Protein AF-0000000077135170 (afdb_homodimer)

Sequence (700 aa):
MDASVTSERFGGGVGGRGGGIEDWELLTTDVTVNELIGEGAFGEIRSGHWRGCPVAIKTLKTAVVTDQIAIKEFNREMAIWSKLVHPFIVQFLGVGYKAGQPPIMCCELMSGGSLQRRLHDLKLEGKNMNFDEGFRIAQNIASALTYMHSRRPFAVLHRDLKPANVLLTAEGVAKLADFGLSKMLSLYDHQFLMTGETGAYKYMAPEVFRHDFYGLKCDLYSFAIVAFELFEGLLTLRDPVSWAHRATGEEALRPGWAFMAAYGTRRCQMMTQLVEQCWHPDPNERPTCAVVSKIMRNIGRLSKYDKAEKSPGKAGGKRAGGPKGAKESGGAAPSKAEEEPAPSCGCVVMMDASVTSERFGGGVGGRGGGIEDWELLTTDVTVNELIGEGAFGEIRSGHWRGCPVAIKTLKTAVVTDQIAIKEFNREMAIWSKLVHPFIVQFLGVGYKAGQPPIMCCELMSGGSLQRRLHDLKLEGKNMNFDEGFRIAQNIASALTYMHSRRPFAVLHRDLKPANVLLTAEGVAKLADFGLSKMLSLYDHQFLMTGETGAYKYMAPEVFRHDFYGLKCDLYSFAIVAFELFEGLLTLRDPVSWAHRATGEEALRPGWAFMAAYGTRRCQMMTQLVEQCWHPDPNERPTCAVVSKIMRNIGRLSKYDKAEKSPGKAGGKRAGGPKGAKESGGAAPSKAEEEPAPSCGCVVM

Nearest PDB structures (foldseek):
  5lpy-assembly1_A  TM=8.213E-01  e=5.268E-19  Arabidopsis thaliana
  5lpz-assembly1_A  TM=8.251E-01  e=1.318E-18  Arabidopsis thaliana
  6v6q-assembly1_B  TM=8.277E-01  e=7.356E-18  Homo sapiens
  4j97-assembly6_D-3  TM=8.061E-01  e=1.038E-17  Homo sapiens
  2pvy-assembly1_D  TM=8.272E-01  e=1.368E-16  Homo sapiens

InterPro domains:
  IPR000719 Protein kinase domain [PS50011] (31-299)
  IPR000719 Protein kinase domain [SM00220] (31-295)
  IPR001245 Serine-threonine/tyrosine-protein kinase, catalytic domain [PF07714] (32-292)
  IPR008271 Serine/threonine-protein kinase, active site [PS00108] (156-168)
  IPR011009 Protein kinase-like domain superfamily [SSF56112] (22-296)
  IPR017441 Protein kinase, ATP binding site [PS00107] (37-58)
  IPR051681 Serine/Threonine Kinases and Pseudokinases [PTHR44329] (24-303)

Structure (mmCIF, N/CA/C/O backbone):
data_AF-0000000077135170-model_v1
#
loop_
_entity.id
_entity.type
_entity.pdbx_description
1 polymer 'Predicted protein'
#
loop_
_atom_site.group_PDB
_atom_site.id
_atom_site.type_symbol
_atom_site.label_atom_id
_atom_site.label_alt_id
_atom_site.label_comp_id
_atom_site.label_asym_id
_atom_site.label_entity_id
_atom_site.label_seq_id
_atom_site.pdbx_PDB_ins_code
_atom_site.Cartn_x
_atom_site.Cartn_y
_atom_site.Cartn_z
_atom_site.occupancy
_atom_site.B_iso_or_equiv
_atom_site.auth_seq_id
_atom_site.auth_comp_id
_atom_site.auth_asym_id
_atom_site.auth_atom_id
_atom_site.pdbx_PDB_model_num
ATOM 1 N N . MET A 1 1 ? -29.172 -24.844 28.672 1 21.81 1 MET A N 1
ATOM 2 C CA . MET A 1 1 ? -29.609 -23.516 28.281 1 21.81 1 MET A CA 1
ATOM 3 C C . MET A 1 1 ? -28.578 -22.844 27.375 1 21.81 1 MET A C 1
ATOM 5 O O . MET A 1 1 ? -27.438 -22.625 27.781 1 21.81 1 MET A O 1
ATOM 9 N N . ASP A 1 2 ? -28.578 -23.109 26.016 1 21.95 2 ASP A N 1
ATOM 10 C CA . ASP A 1 2 ? -27.688 -23.062 24.859 1 21.95 2 ASP A CA 1
ATOM 11 C C . ASP A 1 2 ? -27.375 -21.625 24.469 1 21.95 2 ASP A C 1
ATOM 13 O O . ASP A 1 2 ? -28.281 -20.797 24.312 1 21.95 2 ASP A O 1
ATOM 17 N N . ALA A 1 3 ? -26.297 -21.016 25.031 1 23.42 3 ALA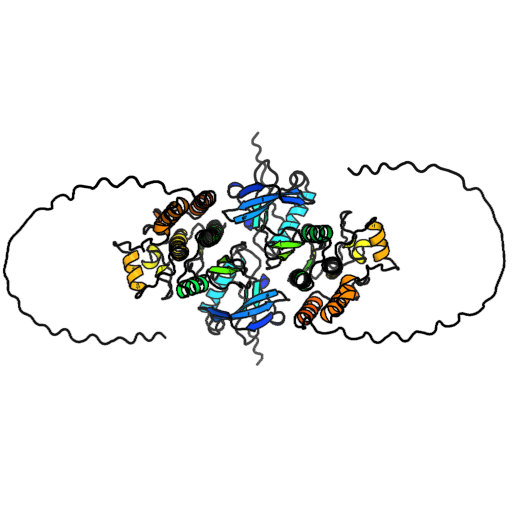 A N 1
ATOM 18 C CA . ALA A 1 3 ? -25.797 -19.641 24.891 1 23.42 3 ALA A CA 1
ATOM 19 C C . ALA A 1 3 ? -25.766 -19.219 23.438 1 23.42 3 ALA A C 1
ATOM 21 O O . ALA A 1 3 ? -24.812 -19.516 22.703 1 23.42 3 ALA A O 1
ATOM 22 N N . SER A 1 4 ? -26.906 -19.203 22.688 1 23.39 4 SER A N 1
ATOM 23 C CA . SER A 1 4 ? -27.172 -18.719 21.344 1 23.39 4 SER A CA 1
ATOM 24 C C . SER A 1 4 ? -26.797 -17.25 21.188 1 23.39 4 SER A C 1
ATOM 26 O O . SER A 1 4 ? -27.609 -16.375 21.484 1 23.39 4 SER A O 1
ATOM 28 N N . VAL A 1 5 ? -25.75 -16.797 21.781 1 26.77 5 VAL A N 1
ATOM 29 C CA . VAL A 1 5 ? -25.453 -15.406 21.453 1 26.77 5 VAL A CA 1
ATOM 30 C C . VAL A 1 5 ? -25.625 -15.172 19.969 1 26.77 5 VAL A C 1
ATOM 32 O O . VAL A 1 5 ? -24.922 -15.781 19.156 1 26.77 5 VAL A O 1
ATOM 35 N N . THR A 1 6 ? -26.844 -15.008 19.5 1 25.44 6 THR A N 1
ATOM 36 C CA . THR A 1 6 ? -27.297 -14.516 18.203 1 25.44 6 THR A CA 1
ATOM 37 C C . THR A 1 6 ? -26.375 -13.398 17.703 1 25.44 6 THR A C 1
ATOM 39 O O . THR A 1 6 ? -26.141 -12.414 18.406 1 25.44 6 THR A O 1
ATOM 42 N N . SER A 1 7 ? -25.328 -13.727 17.031 1 27.69 7 SER A N 1
ATOM 43 C CA . SER A 1 7 ? -24.438 -12.844 16.281 1 27.69 7 SER A CA 1
ATOM 44 C C . SER A 1 7 ? -25.219 -11.742 15.578 1 27.69 7 SER A C 1
ATOM 46 O O . SER A 1 7 ? -25.953 -12 14.633 1 27.69 7 SER A O 1
ATOM 48 N N . GLU A 1 8 ? -26.047 -10.992 16.297 1 28.75 8 GLU A N 1
ATOM 49 C CA . GLU A 1 8 ? -26.562 -9.758 15.727 1 28.75 8 GLU A CA 1
ATOM 50 C C . GLU A 1 8 ? -25.531 -9.07 14.852 1 28.75 8 GLU A C 1
ATOM 52 O O . GLU A 1 8 ? -24.516 -8.578 15.344 1 28.75 8 GLU A O 1
ATOM 57 N N . ARG A 1 9 ? -25.328 -9.617 13.664 1 30.53 9 ARG A N 1
ATOM 58 C CA . ARG A 1 9 ? -24.547 -9.109 12.531 1 30.53 9 ARG A CA 1
ATOM 59 C C . ARG A 1 9 ? -24.734 -7.602 12.383 1 30.53 9 ARG A C 1
ATOM 61 O O . ARG A 1 9 ? -25.859 -7.094 12.484 1 30.53 9 ARG A O 1
ATOM 68 N N . PHE A 1 10 ? -23.828 -6.844 12.867 1 30.17 10 PHE A N 1
ATOM 69 C CA . PHE A 1 10 ? -23.656 -5.398 12.852 1 30.17 10 PHE A CA 1
ATOM 70 C C . PHE A 1 10 ? -24.078 -4.812 11.516 1 30.17 10 PHE A C 1
ATOM 72 O O . PHE A 1 10 ? -23.312 -4.816 10.555 1 30.17 10 PHE A O 1
ATOM 79 N N . GLY A 1 11 ? -25.359 -4.996 11.023 1 29.2 11 GLY A N 1
ATOM 80 C CA . GLY A 1 11 ? -25.969 -4.457 9.812 1 29.2 11 GLY A CA 1
ATOM 81 C C . GLY A 1 11 ? -25.984 -2.941 9.781 1 29.2 11 GLY A C 1
ATOM 82 O O . GLY A 1 11 ? -26.984 -2.334 9.375 1 29.2 11 GLY A O 1
ATOM 83 N N . GLY A 1 12 ? -25.344 -2.09 10.508 1 29.33 12 GLY A N 1
ATOM 84 C CA . GLY A 1 12 ? -25.594 -0.674 10.297 1 29.33 12 GLY A CA 1
ATOM 85 C C . GLY A 1 12 ? -25.312 -0.22 8.883 1 29.33 12 GLY A C 1
ATOM 86 O O . GLY A 1 12 ? -24.328 -0.659 8.273 1 29.33 12 GLY A O 1
ATOM 87 N N . GLY A 1 13 ? -26.422 0.23 8.062 1 29.02 13 GLY A N 1
ATOM 88 C CA . GLY A 1 13 ? -26.656 0.652 6.691 1 29.02 13 GLY A CA 1
ATOM 89 C C . GLY A 1 13 ? -25.766 1.795 6.254 1 29.02 13 GLY A C 1
ATOM 90 O O . GLY A 1 13 ? -26.219 2.928 6.098 1 29.02 13 GLY A O 1
ATOM 91 N N . VAL A 1 14 ? -24.703 2.197 6.82 1 30.89 14 VAL A N 1
ATOM 92 C CA . VAL A 1 14 ? -24.172 3.332 6.066 1 30.89 14 VAL A CA 1
ATOM 93 C C . VAL A 1 14 ? -24.047 2.957 4.59 1 30.89 14 VAL A C 1
ATOM 95 O O . VAL A 1 14 ? -23.656 1.836 4.258 1 30.89 14 VAL A O 1
ATOM 98 N N . GLY A 1 15 ? -24.953 3.451 3.666 1 31.19 15 GLY A N 1
ATOM 99 C CA . GLY A 1 15 ? -25.25 3.236 2.258 1 31.19 15 GLY A CA 1
ATOM 100 C C . GLY A 1 15 ? -24 2.967 1.427 1 31.19 15 GLY A C 1
ATOM 101 O O . GLY A 1 15 ? -24.109 2.598 0.255 1 31.19 15 GLY A O 1
ATOM 102 N N . GLY A 1 16 ? -22.969 3.705 1.489 1 30.59 16 GLY A N 1
ATOM 103 C CA . GLY A 1 16 ? -22.141 3.801 0.291 1 30.59 16 GLY A CA 1
ATOM 104 C C . GLY A 1 16 ? -21.453 2.502 -0.062 1 30.59 16 GLY A C 1
ATOM 105 O O . GLY A 1 16 ? -21.641 1.961 -1.151 1 30.59 16 GLY A O 1
ATOM 106 N N . ARG A 1 17 ? -20.188 2.309 0.275 1 40.06 17 ARG A N 1
ATOM 107 C CA . ARG A 1 17 ? -19.406 1.237 -0.325 1 40.06 17 ARG A CA 1
ATOM 108 C C . ARG A 1 17 ? -19.938 -0.131 0.081 1 40.06 17 ARG A C 1
ATOM 110 O O . ARG A 1 17 ? -20.094 -0.416 1.271 1 40.06 17 ARG A O 1
ATOM 117 N N . GLY A 1 18 ? -20.797 -0.803 -0.592 1 40.16 18 GLY A N 1
ATOM 118 C CA . GLY A 1 18 ? -21.547 -2.02 -0.312 1 40.16 18 GLY A CA 1
ATOM 119 C C . GLY A 1 18 ? -20.75 -3.041 0.473 1 40.16 18 GLY A C 1
ATOM 120 O O . GLY A 1 18 ? -21.266 -4.102 0.832 1 40.16 18 GLY A O 1
ATOM 121 N N . GLY A 1 19 ? -19.484 -3.445 0.061 1 47.5 19 GLY A N 1
ATOM 122 C CA . GLY A 1 19 ? -19.203 -4.672 0.793 1 47.5 19 GLY A CA 1
ATOM 123 C C . GLY A 1 19 ? -19.234 -4.488 2.299 1 47.5 19 GLY A C 1
ATOM 124 O O . GLY A 1 19 ? -18.844 -3.441 2.814 1 47.5 19 GLY A O 1
ATOM 125 N N . GLY A 1 20 ? -20.25 -4.949 2.904 1 57.72 20 GLY A N 1
ATOM 126 C CA . GLY A 1 20 ? -20.422 -4.93 4.348 1 57.72 20 GLY A CA 1
ATOM 127 C C . GLY A 1 20 ? -19.172 -5.359 5.102 1 57.72 20 GLY A C 1
ATOM 128 O O . GLY A 1 20 ? -18.156 -5.695 4.488 1 57.72 20 GLY A O 1
ATOM 129 N N . ILE A 1 21 ? -19 -4.973 6.281 1 64.19 21 ILE A N 1
ATOM 130 C CA . ILE A 1 21 ? -17.953 -5.344 7.227 1 64.19 21 ILE A CA 1
ATOM 131 C C . ILE A 1 21 ? -17.547 -6.797 7 1 64.19 21 ILE A C 1
ATOM 133 O O . ILE A 1 21 ? -16.406 -7.18 7.281 1 64.19 21 ILE A O 1
ATOM 137 N N . GLU A 1 22 ? -18.344 -7.492 6.254 1 71.62 22 GLU A N 1
ATOM 138 C CA . GLU A 1 22 ? -18.094 -8.914 6.039 1 71.62 22 GLU A CA 1
ATOM 139 C C . GLU A 1 22 ? -16.969 -9.133 5.047 1 71.62 22 GLU A C 1
ATOM 141 O O . GLU A 1 22 ? -16.25 -10.133 5.125 1 71.62 22 GLU A O 1
ATOM 146 N N . ASP A 1 23 ? -16.734 -8.125 4.199 1 76.69 23 ASP A N 1
ATOM 147 C CA . ASP A 1 23 ? -15.68 -8.242 3.189 1 76.69 23 ASP A CA 1
ATOM 148 C C . ASP A 1 23 ? -14.297 -8.109 3.818 1 76.69 23 ASP A C 1
ATOM 150 O O . ASP A 1 23 ? -13.297 -8.477 3.201 1 76.69 23 ASP A O 1
ATOM 154 N N . TRP A 1 24 ? -14.32 -7.684 5.047 1 85.62 24 TRP A N 1
ATOM 155 C CA . TRP A 1 24 ? -13.039 -7.395 5.684 1 85.62 24 TRP A CA 1
ATOM 156 C C . TRP A 1 24 ? -12.797 -8.32 6.875 1 85.62 24 TRP A C 1
ATOM 158 O O . TRP A 1 24 ? -11.883 -8.094 7.672 1 85.62 24 TRP A O 1
ATOM 168 N N . GLU A 1 25 ? -13.625 -9.328 6.941 1 86.81 25 GLU A N 1
ATOM 169 C CA . GLU A 1 25 ? -13.43 -10.297 8.023 1 86.81 25 GLU A CA 1
ATOM 170 C C . GLU A 1 25 ? -12.305 -11.273 7.691 1 86.81 25 GLU A C 1
ATOM 172 O O . GLU A 1 25 ? -12.258 -11.812 6.586 1 86.81 25 GLU A O 1
ATOM 177 N N . LEU A 1 26 ? -11.445 -11.422 8.625 1 88.94 26 LEU A N 1
ATOM 178 C CA . LEU A 1 26 ? -10.367 -12.391 8.469 1 88.94 26 LEU A CA 1
ATOM 179 C C . LEU A 1 26 ? -10.523 -13.539 9.453 1 88.94 26 LEU A C 1
ATOM 181 O O . LEU A 1 26 ? -11.094 -13.367 10.531 1 88.94 26 LEU A O 1
ATOM 185 N N . LEU A 1 27 ? -10.094 -14.719 9.062 1 88.31 27 LEU A N 1
ATOM 186 C CA . LEU A 1 27 ? -10.047 -15.844 9.984 1 88.31 27 LEU A CA 1
ATOM 187 C C . LEU A 1 27 ? -8.844 -15.734 10.922 1 88.31 27 LEU A C 1
ATOM 189 O O . LEU A 1 27 ? -7.703 -15.648 10.469 1 88.31 27 LEU A O 1
ATOM 193 N N . THR A 1 28 ? -9.156 -15.727 12.148 1 90.31 28 THR A N 1
ATOM 194 C CA . THR A 1 28 ? -8.086 -15.57 13.125 1 90.31 28 THR A CA 1
ATOM 195 C C . THR A 1 28 ? -7.086 -16.719 13.023 1 90.31 28 THR A C 1
ATOM 197 O O . THR A 1 28 ? -5.914 -16.547 13.367 1 90.31 28 THR A O 1
ATOM 200 N N . THR A 1 29 ? -7.473 -17.797 12.5 1 88.31 29 THR A N 1
ATOM 201 C CA . THR A 1 29 ? -6.602 -18.953 12.344 1 88.31 29 THR A CA 1
ATOM 202 C C . THR A 1 29 ? -5.535 -18.688 11.281 1 88.31 29 THR A C 1
ATOM 204 O O . THR A 1 29 ? -4.516 -19.391 11.234 1 88.31 29 THR A O 1
ATOM 207 N N . ASP A 1 30 ? -5.797 -17.75 10.469 1 90.44 30 ASP A N 1
ATOM 208 C CA . ASP A 1 30 ? -4.848 -17.422 9.406 1 90.44 30 ASP A CA 1
ATOM 209 C C . ASP A 1 30 ? -3.83 -16.391 9.883 1 90.44 30 ASP A C 1
ATOM 211 O O . ASP A 1 30 ? -2.971 -15.961 9.109 1 90.44 30 ASP A O 1
ATOM 215 N N . VAL A 1 31 ? -3.969 -16.016 11.148 1 91.81 31 VAL A N 1
ATOM 216 C CA . VAL A 1 31 ? -3.123 -14.945 11.688 1 91.81 31 VAL A CA 1
ATOM 217 C C . VAL A 1 31 ? -2.215 -15.516 12.773 1 91.81 31 VAL A C 1
ATOM 219 O O . VAL A 1 31 ? -2.684 -16.203 13.688 1 91.81 31 VAL A O 1
ATOM 222 N N . THR A 1 32 ? -0.997 -15.32 12.594 1 91.25 32 THR A N 1
ATOM 223 C CA . THR A 1 32 ? -0.038 -15.609 13.656 1 91.25 32 THR A CA 1
ATOM 224 C C . THR A 1 32 ? 0.406 -14.32 14.352 1 91.25 32 THR A C 1
ATOM 226 O O . THR A 1 32 ? 0.746 -13.344 13.688 1 91.25 32 THR A O 1
ATOM 229 N N . VAL A 1 33 ? 0.373 -14.305 15.664 1 89.88 33 VAL A N 1
ATOM 230 C CA . VAL A 1 33 ? 0.731 -13.125 16.438 1 89.88 33 VAL A CA 1
ATOM 231 C C . VAL A 1 33 ? 2.129 -13.297 17.031 1 89.88 33 VAL A C 1
ATOM 233 O O . VAL A 1 33 ? 2.441 -14.344 17.609 1 89.88 33 VAL A O 1
ATOM 236 N N . ASN A 1 34 ? 2.988 -12.344 16.875 1 90.81 34 ASN A N 1
ATOM 237 C CA . ASN A 1 34 ? 4.371 -12.398 17.344 1 90.81 34 ASN A CA 1
ATOM 238 C C . ASN A 1 34 ? 4.633 -11.375 18.438 1 90.81 34 ASN A C 1
ATOM 240 O O . ASN A 1 34 ? 4.008 -11.422 19.5 1 90.81 34 ASN A O 1
ATOM 244 N N . GLU A 1 35 ? 5.488 -10.445 18.219 1 86.19 35 GLU A N 1
ATOM 245 C CA . GLU A 1 35 ? 6.023 -9.586 19.266 1 86.19 35 GLU A CA 1
ATOM 246 C C . GLU A 1 35 ? 5.215 -8.297 19.391 1 86.19 35 GLU A C 1
ATOM 248 O O . GLU A 1 35 ? 4.562 -7.875 18.422 1 86.19 35 GLU A O 1
ATOM 253 N N . LEU A 1 36 ? 5.285 -7.715 20.641 1 84.56 36 LEU A N 1
ATOM 254 C CA . LEU A 1 36 ? 4.734 -6.387 20.891 1 84.56 36 LEU A CA 1
ATOM 255 C C . LEU A 1 36 ? 5.578 -5.312 20.203 1 84.56 36 LEU A C 1
ATOM 257 O O . LEU A 1 36 ? 6.805 -5.305 20.328 1 84.56 36 LEU A O 1
ATOM 261 N N . ILE A 1 37 ? 4.895 -4.465 19.438 1 83.44 37 ILE A N 1
ATOM 262 C CA . ILE A 1 37 ? 5.672 -3.455 18.734 1 83.44 37 ILE A CA 1
ATOM 263 C C . ILE A 1 37 ? 5.199 -2.061 19.141 1 83.44 37 ILE A C 1
ATOM 265 O O . ILE A 1 37 ? 5.84 -1.06 18.812 1 83.44 37 ILE A O 1
ATOM 269 N N . GLY A 1 38 ? 4.109 -2.002 19.703 1 76.94 38 GLY A N 1
ATOM 270 C CA . GLY A 1 38 ? 3.648 -0.69 20.125 1 76.94 38 GLY A CA 1
ATOM 271 C C . GLY A 1 38 ? 2.383 -0.744 20.969 1 76.94 38 GLY A C 1
ATOM 272 O O . GLY A 1 38 ? 1.827 -1.821 21.188 1 76.94 38 GLY A O 1
ATOM 273 N N . GLU A 1 39 ? 2.09 0.418 21.594 1 69.38 39 GLU A N 1
ATOM 274 C CA . GLU A 1 39 ? 0.843 0.576 22.344 1 69.38 39 GLU A CA 1
ATOM 275 C C . GLU A 1 39 ? 0.124 1.862 21.938 1 69.38 39 GLU A C 1
ATOM 277 O O . GLU A 1 39 ? 0.759 2.902 21.766 1 69.38 39 GLU A O 1
ATOM 282 N N . GLY A 1 40 ? -1.079 1.61 21.375 1 58.53 40 GLY A N 1
ATOM 283 C CA . GLY A 1 40 ? -1.867 2.803 21.109 1 58.53 40 GLY A CA 1
ATOM 284 C C . GLY A 1 40 ? -3.021 2.988 22.078 1 58.53 40 GLY A C 1
ATOM 285 O O . GLY A 1 40 ? -3.148 2.242 23.047 1 58.53 40 GLY A O 1
ATOM 286 N N . ALA A 1 41 ? -3.783 4.121 21.906 1 53.47 41 ALA A N 1
ATOM 287 C CA . ALA A 1 41 ? -4.938 4.477 22.719 1 53.47 41 ALA A CA 1
ATOM 288 C C . ALA A 1 41 ? -5.922 3.311 22.812 1 53.47 41 ALA A C 1
ATOM 290 O O . ALA A 1 41 ? -6.574 3.121 23.844 1 53.47 41 ALA A O 1
ATOM 291 N N . PHE A 1 42 ? -5.902 2.527 21.781 1 57.09 42 PHE A N 1
ATOM 292 C CA . PHE A 1 42 ? -6.949 1.517 21.719 1 57.09 42 PHE A CA 1
ATOM 293 C C . PHE A 1 42 ? -6.402 0.146 22.094 1 57.09 42 PHE A C 1
ATOM 295 O O . PHE A 1 42 ? -7.16 -0.819 22.219 1 57.09 42 PHE A O 1
ATOM 302 N N . GLY A 1 43 ? -5.148 0.097 22.281 1 66.38 43 GLY A N 1
ATOM 303 C CA . GLY A 1 43 ? -4.664 -1.207 22.703 1 66.38 43 GLY A CA 1
ATOM 304 C C . GLY A 1 43 ? -3.254 -1.503 22.234 1 66.38 43 GLY A C 1
ATOM 305 O O . GLY A 1 43 ? -2.531 -0.597 21.812 1 66.38 43 GLY A O 1
ATOM 306 N N . GLU A 1 44 ? -2.965 -2.725 22.406 1 81.31 44 GLU A N 1
ATOM 307 C CA . GLU A 1 44 ? -1.626 -3.207 22.078 1 81.31 44 GLU A CA 1
ATOM 308 C C . GLU A 1 44 ? -1.496 -3.512 20.594 1 81.31 44 GLU A C 1
ATOM 310 O O . GLU A 1 44 ? -2.445 -3.988 19.969 1 81.31 44 GLU A O 1
ATOM 315 N N . ILE A 1 45 ? -0.372 -3.145 20.078 1 87.25 45 ILE A N 1
ATOM 316 C CA . ILE A 1 45 ? -0.061 -3.473 18.688 1 87.25 45 ILE A CA 1
ATOM 317 C C . ILE A 1 45 ? 1.073 -4.492 18.641 1 87.25 45 ILE A C 1
ATOM 319 O O . ILE A 1 45 ? 2.135 -4.277 19.234 1 87.25 45 ILE A O 1
ATOM 323 N N . ARG A 1 46 ? 0.806 -5.578 17.984 1 92.12 46 ARG A N 1
ATOM 324 C CA . ARG A 1 46 ? 1.796 -6.637 17.844 1 92.12 46 ARG A CA 1
ATOM 325 C C . ARG A 1 46 ? 2.111 -6.895 16.375 1 92.12 46 ARG A C 1
ATOM 327 O O . ARG A 1 46 ? 1.287 -6.617 15.5 1 92.12 46 ARG A O 1
ATOM 334 N N . SER A 1 47 ? 3.328 -7.348 16.203 1 93.88 47 SER A N 1
ATOM 335 C CA . SER A 1 47 ? 3.66 -7.836 14.867 1 93.88 47 SER A CA 1
ATOM 336 C C . SER A 1 47 ? 3.199 -9.281 14.68 1 93.88 47 SER A C 1
ATOM 338 O O . SER A 1 47 ? 2.994 -10 15.648 1 93.88 47 SER A O 1
ATOM 340 N N . GLY A 1 48 ? 2.971 -9.641 13.406 1 94.12 48 GLY A N 1
ATOM 341 C CA . GLY A 1 48 ? 2.588 -11 13.055 1 94.12 48 GLY A CA 1
ATOM 342 C C . GLY A 1 48 ? 2.588 -11.25 11.562 1 94.12 48 GLY A C 1
ATOM 343 O O . GLY A 1 48 ? 3.283 -10.562 10.812 1 94.12 48 GLY A O 1
ATOM 344 N N . HIS A 1 49 ? 1.908 -12.375 11.242 1 93.12 49 HIS A N 1
ATOM 345 C CA . HIS A 1 49 ? 1.751 -12.727 9.836 1 93.12 49 HIS A CA 1
ATOM 346 C C . HIS A 1 49 ? 0.308 -13.109 9.516 1 93.12 49 HIS A C 1
ATOM 348 O O . HIS A 1 49 ? -0.36 -13.758 10.328 1 93.12 49 HIS A O 1
ATOM 354 N N . TRP A 1 50 ? -0.185 -12.625 8.461 1 93.06 50 TRP A N 1
ATOM 355 C CA . TRP A 1 50 ? -1.464 -13.023 7.879 1 93.06 50 TRP A CA 1
ATOM 356 C C . TRP A 1 50 ? -1.267 -13.664 6.512 1 93.06 50 TRP A C 1
ATOM 358 O O . TRP A 1 50 ? -0.925 -12.984 5.539 1 93.06 50 TRP A O 1
ATOM 368 N N . ARG A 1 51 ? -1.416 -14.992 6.426 1 89.19 51 ARG A N 1
ATOM 369 C CA . ARG A 1 51 ? -1.25 -15.742 5.184 1 89.19 51 ARG A CA 1
ATOM 370 C C . ARG A 1 51 ? 0.122 -15.484 4.57 1 89.19 51 ARG A C 1
ATOM 372 O O . ARG A 1 51 ? 0.231 -15.219 3.371 1 89.19 51 ARG A O 1
ATOM 379 N N . GLY A 1 52 ? 1.102 -15.414 5.48 1 87.44 52 GLY A N 1
ATOM 380 C CA . GLY A 1 52 ? 2.477 -15.266 5.035 1 87.44 52 GLY A CA 1
ATOM 381 C C . GLY A 1 52 ? 2.904 -13.812 4.895 1 87.44 52 GLY A C 1
ATOM 382 O O . GLY A 1 52 ? 4.086 -13.523 4.699 1 87.44 52 GLY A O 1
ATOM 383 N N . CYS A 1 53 ? 2.031 -12.906 5 1 92.19 53 CYS A N 1
ATOM 384 C CA . CYS A 1 53 ? 2.318 -11.484 4.898 1 92.19 53 CYS A CA 1
ATOM 385 C C . CYS A 1 53 ? 2.578 -10.883 6.273 1 92.19 53 CYS A C 1
ATOM 387 O O . CYS A 1 53 ? 1.771 -11.039 7.188 1 92.19 53 CYS A O 1
ATOM 389 N N . PRO A 1 54 ? 3.727 -10.227 6.418 1 93.62 54 PRO A N 1
ATOM 390 C CA . PRO A 1 54 ? 3.908 -9.508 7.684 1 93.62 54 PRO A CA 1
ATOM 391 C C . PRO A 1 54 ? 2.846 -8.438 7.91 1 93.62 54 PRO A C 1
ATOM 393 O O . PRO A 1 54 ? 2.514 -7.688 6.992 1 93.62 54 PRO A O 1
ATOM 396 N N . VAL A 1 55 ? 2.271 -8.445 9.141 1 96 55 VAL A N 1
ATOM 397 C CA . VAL A 1 55 ? 1.199 -7.504 9.438 1 96 55 VAL A CA 1
ATOM 398 C C . VAL A 1 55 ? 1.378 -6.945 10.852 1 96 55 VAL A C 1
ATOM 400 O O . VAL A 1 55 ? 2.113 -7.516 11.664 1 96 55 VAL A O 1
ATOM 403 N N . ALA A 1 56 ? 0.807 -5.766 11.078 1 94.81 56 ALA A N 1
ATOM 404 C CA . ALA A 1 56 ? 0.592 -5.238 12.422 1 94.81 56 ALA A CA 1
ATOM 405 C C . ALA A 1 56 ? -0.807 -5.578 12.922 1 94.81 56 ALA A C 1
ATOM 407 O O . ALA A 1 56 ? -1.788 -5.449 12.188 1 94.81 56 ALA A O 1
ATOM 408 N N . ILE A 1 57 ? -0.865 -6.047 14.172 1 93.12 57 ILE A N 1
ATOM 409 C CA . ILE A 1 57 ? -2.117 -6.523 14.75 1 93.12 57 ILE A CA 1
ATOM 410 C C . ILE A 1 57 ? -2.488 -5.672 15.961 1 93.12 57 ILE A C 1
ATOM 412 O O . ILE A 1 57 ? -1.745 -5.621 16.938 1 93.12 57 ILE A O 1
ATOM 416 N N . LYS A 1 58 ? -3.562 -4.953 15.797 1 86.94 58 LYS A N 1
ATOM 417 C CA . LYS A 1 58 ? -4.125 -4.188 16.906 1 86.94 58 LYS A CA 1
ATOM 418 C C . LYS A 1 58 ? -5.207 -4.98 17.625 1 86.94 58 LYS A C 1
ATOM 420 O O . LYS A 1 58 ? -6.176 -5.426 17.016 1 86.94 58 LYS A O 1
ATOM 425 N N . THR A 1 59 ? -4.953 -5.266 18.875 1 84.88 59 THR A N 1
ATOM 426 C CA . THR A 1 59 ? -5.973 -5.914 19.688 1 84.88 59 THR A CA 1
ATOM 427 C C . THR A 1 59 ? -6.816 -4.879 20.422 1 84.88 59 THR A C 1
ATOM 429 O O . THR A 1 59 ? -6.281 -4.031 21.141 1 84.88 59 THR A O 1
ATOM 432 N N . LEU A 1 60 ? -8.102 -5.004 20.188 1 76.5 60 LEU A N 1
ATOM 433 C CA . LEU A 1 60 ? -9 -4.02 20.766 1 76.5 60 LEU A CA 1
ATOM 434 C C . LEU A 1 60 ? -9.328 -4.379 22.219 1 76.5 60 LEU A C 1
ATOM 436 O O . LEU A 1 60 ? -9.477 -5.559 22.547 1 76.5 60 LEU A O 1
ATOM 440 N N . LYS A 1 61 ? -9.219 -3.406 23.031 1 69.12 61 LYS A N 1
ATOM 441 C CA . LYS A 1 61 ? -9.508 -3.627 24.453 1 69.12 61 LYS A CA 1
ATOM 442 C C . LYS A 1 61 ? -10.898 -4.23 24.641 1 69.12 61 LYS A C 1
ATOM 444 O O . LYS A 1 61 ? -11.805 -3.986 23.844 1 69.12 61 LYS A O 1
ATOM 449 N N . THR A 1 62 ? -11.016 -5.043 25.578 1 61.78 62 THR A N 1
ATOM 450 C CA . THR A 1 62 ? -12.211 -5.805 25.938 1 61.78 62 THR A CA 1
ATOM 451 C C . THR A 1 62 ? -13.43 -4.895 26.016 1 61.78 62 THR A C 1
ATOM 453 O O . THR A 1 62 ? -14.547 -5.305 25.672 1 61.78 62 THR A O 1
ATOM 456 N N . ALA A 1 63 ? -13.141 -3.697 26.484 1 58.41 63 ALA A N 1
ATOM 457 C CA . ALA A 1 63 ? -14.273 -2.783 26.609 1 58.41 63 ALA A CA 1
ATOM 458 C C . ALA A 1 63 ? -14.984 -2.607 25.266 1 58.41 63 ALA A C 1
ATOM 460 O O . ALA A 1 63 ? -16.188 -2.352 25.234 1 58.41 63 ALA A O 1
ATOM 461 N N . VAL A 1 64 ? -14.289 -2.836 24.234 1 55.06 64 VAL A N 1
ATOM 462 C CA . VAL A 1 64 ? -14.875 -2.682 22.906 1 55.06 64 VAL A CA 1
ATOM 463 C C . VAL A 1 64 ? -15.922 -3.766 22.672 1 55.06 64 VAL A C 1
ATOM 465 O O . VAL A 1 64 ? -16.891 -3.557 21.938 1 55.06 64 VAL A O 1
ATOM 468 N N . VAL A 1 65 ? -15.773 -4.816 23.406 1 58.31 65 VAL A N 1
ATOM 469 C CA . VAL A 1 65 ? -16.719 -5.914 23.203 1 58.31 65 VAL A CA 1
ATOM 470 C C . VAL A 1 65 ? -17.906 -5.758 24.156 1 58.31 65 VAL A C 1
ATOM 472 O O . VAL A 1 65 ? -18.969 -6.312 23.906 1 58.31 65 VAL A O 1
ATOM 475 N N . THR A 1 66 ? -17.594 -4.941 25.078 1 63.41 66 THR A N 1
ATOM 476 C CA . THR A 1 66 ? -18.656 -4.887 26.078 1 63.41 66 THR A CA 1
ATOM 477 C C . THR A 1 66 ? -19.344 -3.527 26.078 1 63.41 66 THR A C 1
ATOM 479 O O . THR A 1 66 ? -20.484 -3.402 26.516 1 63.41 66 THR A O 1
ATOM 482 N N . ASP A 1 67 ? -18.609 -2.59 25.547 1 68.56 67 ASP A N 1
ATOM 483 C CA . ASP A 1 67 ? -19.125 -1.221 25.516 1 68.56 67 ASP A CA 1
ATOM 484 C C . ASP A 1 67 ? -19.656 -0.856 24.141 1 68.56 67 ASP A C 1
ATOM 486 O O . ASP A 1 67 ? -18.906 -0.823 23.156 1 68.56 67 ASP A O 1
ATOM 490 N N . GLN A 1 68 ? -20.875 -0.596 24.078 1 72.56 68 GLN A N 1
ATOM 491 C CA . GLN A 1 68 ? -21.547 -0.286 22.828 1 72.56 68 GLN A CA 1
ATOM 492 C C . GLN A 1 68 ? -20.922 0.915 22.125 1 72.56 68 GLN A C 1
ATOM 494 O O . GLN A 1 68 ? -20.828 0.958 20.906 1 72.56 68 GLN A O 1
ATOM 499 N N . ILE A 1 69 ? -20.5 1.831 22.969 1 68.19 69 ILE A N 1
ATOM 500 C CA . ILE A 1 69 ? -19.875 3.027 22.422 1 68.19 69 ILE A CA 1
ATOM 501 C C . ILE A 1 69 ? -18.562 2.658 21.75 1 68.19 69 ILE A C 1
ATOM 503 O O . ILE A 1 69 ? -18.281 3.102 20.625 1 68.19 69 ILE A O 1
ATOM 507 N N . ALA A 1 70 ? -17.891 1.82 22.375 1 69.69 70 ALA A N 1
ATOM 508 C CA . ALA A 1 70 ? -16.594 1.387 21.859 1 69.69 70 ALA A CA 1
ATOM 509 C C . ALA A 1 70 ? -16.766 0.593 20.562 1 69.69 70 ALA A C 1
ATOM 511 O O . ALA A 1 70 ? -15.984 0.748 19.625 1 69.69 70 ALA A O 1
ATOM 512 N N . ILE A 1 71 ? -17.734 -0.095 20.484 1 71.62 71 ILE A N 1
ATOM 513 C CA . ILE A 1 71 ? -18.016 -0.906 19.312 1 71.62 71 ILE A CA 1
ATOM 514 C C . ILE A 1 71 ? -18.391 -0 18.125 1 71.62 71 ILE A C 1
ATOM 516 O O . ILE A 1 71 ? -17.922 -0.21 17.016 1 71.62 71 ILE A O 1
ATOM 520 N N . LYS A 1 72 ? -19.141 0.92 18.469 1 74.06 72 LYS A N 1
ATOM 521 C CA . LYS A 1 72 ? -19.562 1.852 17.422 1 74.06 72 LYS A CA 1
ATOM 522 C C . LYS A 1 72 ? -18.375 2.621 16.859 1 74.06 72 LYS A C 1
ATOM 524 O O . LYS A 1 72 ? -18.266 2.822 15.648 1 74.06 72 LYS A O 1
ATOM 529 N N . GLU A 1 73 ? -17.562 3.027 17.781 1 72.19 73 GLU A N 1
ATOM 530 C CA . GLU A 1 73 ? -16.375 3.77 17.359 1 72.19 73 GLU A CA 1
ATOM 531 C C . GLU A 1 73 ? -15.461 2.906 16.516 1 72.19 73 GLU A C 1
ATOM 533 O O . GLU A 1 73 ? -14.914 3.375 15.508 1 72.19 73 GLU A O 1
ATOM 538 N N . PHE A 1 74 ? -15.414 1.758 16.891 1 74.88 74 PHE A N 1
ATOM 539 C CA . PHE A 1 74 ? -14.578 0.813 16.156 1 74.88 74 PHE A CA 1
ATOM 540 C C . PHE A 1 74 ? -15.141 0.568 14.766 1 74.88 74 PHE A C 1
ATOM 542 O O . PHE A 1 74 ? -14.398 0.569 13.781 1 74.88 74 PHE A O 1
ATOM 549 N N . ASN A 1 75 ? -16.328 0.386 14.734 1 77.19 75 ASN A N 1
ATOM 550 C CA . ASN A 1 75 ? -16.984 0.147 13.453 1 77.19 75 ASN A CA 1
ATOM 551 C C . ASN A 1 75 ? -16.844 1.345 12.516 1 77.19 75 ASN A C 1
ATOM 553 O O . ASN A 1 75 ? -16.656 1.177 11.312 1 77.19 75 ASN A O 1
ATOM 557 N N . ARG A 1 76 ? -16.922 2.475 13.102 1 79.38 76 ARG A N 1
ATOM 558 C CA . ARG A 1 76 ? -16.766 3.691 12.312 1 79.38 76 ARG A CA 1
ATOM 559 C C . ARG A 1 76 ? -15.352 3.799 11.75 1 79.38 76 ARG A C 1
ATOM 561 O O . ARG A 1 76 ? -15.164 4.121 10.57 1 79.38 76 ARG A O 1
ATOM 568 N N . GLU A 1 77 ? -14.414 3.514 12.586 1 79.62 77 GLU A N 1
ATOM 569 C CA . GLU A 1 77 ? -13.023 3.525 12.156 1 79.62 77 GLU A CA 1
ATOM 570 C C . GLU A 1 77 ? -12.797 2.562 10.992 1 79.62 77 GLU A C 1
ATOM 572 O O . GLU A 1 77 ? -12.195 2.932 9.977 1 79.62 77 GLU A O 1
ATOM 577 N N . MET A 1 78 ? -13.344 1.474 11.141 1 82.56 78 MET A N 1
ATOM 578 C CA . MET A 1 78 ? -13.156 0.443 10.125 1 82.56 78 MET A CA 1
ATOM 579 C C . MET A 1 78 ? -13.836 0.841 8.82 1 82.56 78 MET A C 1
ATOM 581 O O . MET A 1 78 ? -13.281 0.637 7.738 1 82.56 78 MET A O 1
ATOM 585 N N . ALA A 1 79 ? -14.969 1.385 8.984 1 83.38 79 ALA A N 1
ATOM 586 C CA . ALA A 1 79 ? -15.75 1.774 7.809 1 83.38 79 ALA A CA 1
ATOM 587 C C . ALA A 1 79 ? -15.008 2.828 6.988 1 83.38 79 ALA A C 1
ATOM 589 O O . ALA A 1 79 ? -15.016 2.783 5.758 1 83.38 79 ALA A O 1
ATOM 590 N N . ILE A 1 80 ? -14.359 3.701 7.68 1 86 80 ILE A N 1
ATOM 591 C CA . ILE A 1 80 ? -13.625 4.766 7.008 1 86 80 ILE A CA 1
ATOM 592 C C . ILE A 1 80 ? -12.305 4.215 6.473 1 86 80 ILE A C 1
ATOM 594 O O . ILE A 1 80 ? -11.992 4.383 5.293 1 86 80 ILE A O 1
ATOM 598 N N . TRP A 1 81 ? -11.641 3.541 7.285 1 88.69 81 TRP A N 1
ATOM 599 C CA . TRP A 1 81 ? -10.297 3.055 6.969 1 88.69 81 TRP A CA 1
ATOM 600 C C . TRP A 1 81 ? -10.336 2.086 5.793 1 88.69 81 TRP A C 1
ATOM 602 O O . TRP A 1 81 ? -9.484 2.148 4.902 1 88.69 81 TRP A O 1
ATOM 612 N N . SER A 1 82 ? -11.312 1.252 5.699 1 88.19 82 SER A N 1
ATOM 613 C CA . SER A 1 82 ? -11.414 0.23 4.664 1 88.19 82 SER A CA 1
ATOM 614 C C . SER A 1 82 ? -11.656 0.856 3.293 1 88.19 82 SER A C 1
ATOM 616 O O . SER A 1 82 ? -11.43 0.218 2.266 1 88.19 82 SER A O 1
ATOM 618 N N . LYS A 1 83 ? -11.992 2.1 3.305 1 86.38 83 LYS A N 1
ATOM 619 C CA . LYS A 1 83 ? -12.305 2.766 2.045 1 86.38 83 LYS A CA 1
ATOM 620 C C . LYS A 1 83 ? -11.109 3.58 1.544 1 86.38 83 LYS A C 1
ATOM 622 O O . LYS A 1 83 ? -11.141 4.117 0.434 1 86.38 83 LYS A O 1
ATOM 627 N N . LEU A 1 84 ? -10.195 3.695 2.33 1 90.12 84 LEU A N 1
ATOM 628 C CA . LEU A 1 84 ? -9.039 4.516 1.984 1 90.12 84 LEU A CA 1
ATOM 629 C C . LEU A 1 84 ? -7.922 3.664 1.385 1 90.12 84 LEU A C 1
ATOM 631 O O . LEU A 1 84 ? -7.301 2.865 2.088 1 90.12 84 LEU A O 1
ATOM 635 N N . VAL A 1 85 ? -7.789 3.807 0.074 1 91.06 85 VAL A N 1
ATOM 636 C CA . VAL A 1 85 ? -6.738 3.098 -0.648 1 91.06 85 VAL A CA 1
ATOM 637 C C . VAL A 1 85 ? -5.793 4.102 -1.306 1 91.06 85 VAL A C 1
ATOM 639 O O . VAL A 1 85 ? -6.156 4.754 -2.287 1 91.06 85 VAL A O 1
ATOM 642 N N . HIS A 1 86 ? -4.625 4.207 -0.769 1 94.75 86 HIS A N 1
ATOM 643 C CA . HIS A 1 86 ? -3.627 5.164 -1.229 1 94.75 86 HIS A CA 1
ATOM 644 C C . HIS A 1 86 ? -2.223 4.742 -0.806 1 94.75 86 HIS A C 1
ATOM 646 O O . HIS A 1 86 ? -2.025 4.254 0.308 1 94.75 86 HIS A O 1
ATOM 652 N N . PRO A 1 87 ? -1.222 5.008 -1.701 1 95.75 87 PRO A N 1
ATOM 653 C CA . PRO A 1 87 ? 0.145 4.578 -1.397 1 95.75 87 PRO A CA 1
ATOM 654 C C . PRO A 1 87 ? 0.68 5.184 -0.101 1 95.75 87 PRO A C 1
ATOM 656 O O . PRO A 1 87 ? 1.588 4.621 0.517 1 95.75 87 PRO A O 1
ATOM 659 N N . PHE A 1 88 ? 0.095 6.266 0.329 1 97.5 88 PHE A N 1
ATOM 660 C CA . PHE A 1 88 ? 0.613 6.934 1.515 1 97.5 88 PHE A CA 1
ATOM 661 C C . PHE A 1 88 ? -0.379 6.84 2.668 1 97.5 88 PHE A C 1
ATOM 663 O O . PHE A 1 88 ? -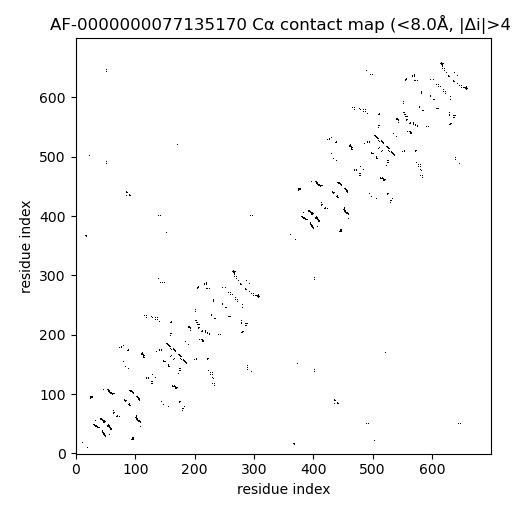0.409 7.707 3.541 1 97.5 88 PHE A O 1
ATOM 670 N N . ILE A 1 89 ? -1.202 5.895 2.662 1 97.25 89 ILE A N 1
ATOM 671 C CA . ILE A 1 89 ? -2.08 5.512 3.764 1 97.25 89 ILE A CA 1
ATOM 672 C C . ILE A 1 89 ? -1.833 4.051 4.137 1 97.25 89 ILE A C 1
ATOM 674 O O . ILE A 1 89 ? -1.752 3.186 3.264 1 97.25 89 ILE A O 1
ATOM 678 N N . VAL A 1 90 ? -1.646 3.822 5.422 1 97.06 90 VAL A N 1
ATOM 679 C CA . VAL A 1 90 ? -1.467 2.453 5.887 1 97.06 90 VAL A CA 1
ATOM 680 C C . VAL A 1 90 ? -2.672 1.607 5.484 1 97.06 90 VAL A C 1
ATOM 682 O O . VAL A 1 90 ? -3.818 2.023 5.664 1 97.06 90 VAL A O 1
ATOM 685 N N . GLN A 1 91 ? -2.393 0.414 4.969 1 95.81 91 GLN A N 1
ATOM 686 C CA . GLN A 1 91 ? -3.479 -0.414 4.453 1 95.81 91 GLN A CA 1
ATOM 687 C C . GLN A 1 91 ? -4.215 -1.123 5.586 1 95.81 91 GLN A C 1
ATOM 689 O O . GLN A 1 91 ? -3.586 -1.727 6.461 1 95.81 91 GLN A O 1
ATOM 694 N N . PHE A 1 92 ? -5.508 -0.977 5.512 1 93.56 92 PHE A N 1
ATOM 695 C CA . PHE A 1 92 ? -6.375 -1.809 6.336 1 93.56 92 PHE A CA 1
ATOM 696 C C . PHE A 1 92 ? -6.586 -3.174 5.695 1 93.56 92 PHE A C 1
ATOM 698 O O . PHE A 1 92 ? -6.965 -3.266 4.527 1 93.56 92 PHE A O 1
ATOM 705 N N . LEU A 1 93 ? -6.344 -4.23 6.465 1 93.69 93 LEU A N 1
ATOM 706 C CA . LEU A 1 93 ? -6.379 -5.547 5.832 1 93.69 93 LEU A CA 1
ATOM 707 C C . LEU A 1 93 ? -7.578 -6.352 6.316 1 93.69 93 LEU A C 1
ATOM 709 O O . LEU A 1 93 ? -8.055 -7.242 5.613 1 93.69 93 LEU A O 1
ATOM 713 N N . GLY A 1 94 ? -8.023 -6.094 7.555 1 91.94 94 GLY A N 1
ATOM 714 C CA . GLY A 1 94 ? -9.219 -6.793 7.992 1 91.94 94 GLY A CA 1
ATOM 715 C C . GLY A 1 94 ? -9.328 -6.891 9.5 1 91.94 94 GLY A C 1
ATOM 716 O O . GLY A 1 94 ? -8.461 -6.414 10.227 1 91.94 94 GLY A O 1
ATOM 717 N N . VAL A 1 95 ? -10.508 -7.492 9.914 1 90.12 95 VAL A N 1
ATOM 718 C CA . VAL A 1 95 ? -10.805 -7.688 11.328 1 90.12 95 VAL A CA 1
ATOM 719 C C . VAL A 1 95 ? -11.133 -9.156 11.586 1 90.12 95 VAL A C 1
ATOM 721 O O . VAL A 1 95 ? -11.836 -9.789 10.797 1 90.12 95 VAL A O 1
ATOM 724 N N . GLY A 1 96 ? -10.531 -9.656 12.625 1 89.5 96 GLY A N 1
ATOM 725 C CA . GLY A 1 96 ? -10.82 -11.023 13.047 1 89.5 96 GLY A CA 1
ATOM 726 C C . GLY A 1 96 ? -11.602 -11.094 14.344 1 89.5 96 GLY A C 1
ATOM 727 O O . GLY A 1 96 ? -11.328 -10.344 15.289 1 89.5 96 GLY A O 1
ATOM 728 N N . TYR A 1 97 ? -12.562 -12.039 14.32 1 85.31 97 TYR A N 1
ATOM 729 C CA . TYR A 1 97 ? -13.391 -12.266 15.508 1 85.31 97 TYR A CA 1
ATOM 730 C C . TYR A 1 97 ? -13.273 -13.703 15.984 1 85.31 97 TYR A C 1
ATOM 732 O O . TYR A 1 97 ? -13.25 -14.633 15.172 1 85.31 97 TYR A O 1
ATOM 740 N N . LYS A 1 98 ? -12.93 -13.844 17.203 1 84.62 98 LYS A N 1
ATOM 741 C CA . LYS A 1 98 ? -12.969 -15.148 17.844 1 84.62 98 LYS A CA 1
ATOM 742 C C . LYS A 1 98 ? -13.773 -15.086 19.141 1 84.62 98 LYS A C 1
ATOM 744 O O . LYS A 1 98 ? -13.625 -14.148 19.938 1 84.62 98 LYS A O 1
ATOM 749 N N . ALA A 1 99 ? -14.578 -16.109 19.312 1 80 99 ALA A N 1
ATOM 750 C CA . ALA A 1 99 ? -15.445 -16.141 20.484 1 80 99 ALA A CA 1
ATOM 751 C C . ALA A 1 99 ? -14.625 -16.047 21.766 1 80 99 ALA A C 1
ATOM 753 O O . ALA A 1 99 ? -13.617 -16.734 21.938 1 80 99 ALA A O 1
ATOM 754 N N . GLY A 1 100 ? -15.008 -15.141 22.641 1 79.25 100 GLY A N 1
ATOM 755 C CA . GLY A 1 100 ? -14.391 -15.008 23.938 1 79.25 100 GLY A CA 1
ATOM 756 C C . GLY A 1 100 ? -13.117 -14.18 23.922 1 79.25 100 GLY A C 1
ATOM 757 O O . GLY A 1 100 ? -12.453 -14.031 24.938 1 79.25 100 GLY A O 1
ATOM 758 N N . GLN A 1 101 ? -12.773 -13.773 22.75 1 83.06 101 GLN A N 1
ATOM 759 C CA . GLN A 1 101 ? -11.562 -12.969 22.641 1 83.06 101 GLN A CA 1
ATOM 760 C C . GLN A 1 101 ? -11.867 -11.602 22.047 1 83.06 101 GLN A C 1
ATOM 762 O O . GLN A 1 101 ? -12.828 -11.453 21.281 1 83.06 101 GLN A O 1
ATOM 767 N N . PRO A 1 102 ? -11.109 -10.625 22.484 1 81.88 102 PRO A N 1
ATOM 768 C CA . PRO A 1 102 ? -11.281 -9.328 21.828 1 81.88 102 PRO A CA 1
ATOM 769 C C . PRO A 1 102 ? -10.969 -9.391 20.328 1 81.88 102 PRO A C 1
ATOM 771 O O . PRO A 1 102 ? -10.102 -10.156 19.906 1 81.88 102 PRO A O 1
ATOM 774 N N . PRO A 1 103 ? -11.625 -8.586 19.594 1 85.75 103 PRO A N 1
ATOM 775 C CA . PRO A 1 103 ? -11.352 -8.555 18.156 1 85.75 103 PRO A CA 1
ATOM 776 C C . PRO A 1 103 ? -9.945 -8.039 17.828 1 85.75 103 PRO A C 1
ATOM 778 O O . PRO A 1 103 ? -9.383 -7.258 18.594 1 85.75 103 PRO A O 1
ATOM 781 N N . ILE A 1 104 ? -9.461 -8.555 16.719 1 88.69 104 ILE A N 1
ATOM 782 C CA . ILE A 1 104 ? -8.156 -8.078 16.266 1 88.69 104 ILE A CA 1
ATOM 783 C C . ILE A 1 104 ? -8.305 -7.367 14.922 1 88.69 104 ILE A C 1
ATOM 785 O O . ILE A 1 104 ? -9.141 -7.754 14.102 1 88.69 104 ILE A O 1
ATOM 789 N N . MET A 1 105 ? -7.523 -6.312 14.805 1 90.19 105 MET A N 1
ATOM 790 C CA . MET A 1 105 ? -7.441 -5.59 13.539 1 90.19 105 MET A CA 1
ATOM 791 C C . MET A 1 105 ? -6.055 -5.742 12.914 1 90.19 105 MET A C 1
ATOM 793 O O . MET A 1 105 ? -5.043 -5.516 13.586 1 90.19 105 MET A O 1
ATOM 797 N N . CYS A 1 106 ? -6.031 -6.207 11.625 1 93.5 106 CYS A N 1
ATOM 798 C CA . CYS A 1 106 ? -4.773 -6.363 10.906 1 93.5 106 CYS A CA 1
ATOM 799 C C . CYS A 1 106 ? -4.566 -5.227 9.914 1 93.5 106 CYS A C 1
ATOM 801 O O . CYS A 1 106 ? -5.5 -4.828 9.219 1 93.5 106 CYS A O 1
ATOM 803 N N . CYS A 1 107 ? -3.363 -4.707 9.938 1 94.75 107 CYS A N 1
ATOM 804 C CA . CYS A 1 107 ? -2.996 -3.693 8.953 1 94.75 107 CYS A CA 1
ATOM 805 C C . CYS A 1 107 ? -1.562 -3.893 8.477 1 94.75 107 CYS A C 1
ATOM 807 O O . CYS A 1 107 ? -0.851 -4.762 8.984 1 94.75 107 CYS A O 1
ATOM 809 N N . GLU A 1 108 ? -1.203 -3.207 7.453 1 95.94 108 GLU A N 1
ATOM 810 C CA . GLU A 1 108 ? 0.143 -3.227 6.891 1 95.94 108 GLU A CA 1
ATOM 811 C C . GLU A 1 108 ? 1.194 -2.967 7.965 1 95.94 108 GLU A C 1
ATOM 813 O O . GLU A 1 108 ? 1.021 -2.088 8.812 1 95.94 108 GLU A O 1
ATOM 818 N N . LEU A 1 109 ? 2.229 -3.785 7.938 1 95.5 109 LEU A N 1
ATOM 819 C CA . LEU A 1 109 ? 3.314 -3.566 8.883 1 95.5 109 LEU A CA 1
ATOM 820 C C . LEU A 1 109 ? 4.27 -2.488 8.383 1 95.5 109 LEU A C 1
ATOM 822 O O . LEU A 1 109 ? 4.797 -2.59 7.273 1 95.5 109 LEU A O 1
ATOM 826 N N . MET A 1 110 ? 4.445 -1.503 9.172 1 95.31 110 MET A N 1
ATOM 827 C CA . MET A 1 110 ? 5.367 -0.408 8.891 1 95.31 110 MET A CA 1
ATOM 828 C C . MET A 1 110 ? 6.668 -0.574 9.672 1 95.31 110 MET A C 1
ATOM 830 O O . MET A 1 110 ? 6.77 -0.135 10.812 1 95.31 110 MET A O 1
ATOM 834 N N . SER A 1 111 ? 7.676 -1.053 9.016 1 92.56 111 SER A N 1
ATOM 835 C CA . SER A 1 111 ? 8.875 -1.543 9.688 1 92.56 111 SER A CA 1
ATOM 836 C C . SER A 1 111 ? 9.781 -0.392 10.117 1 92.56 111 SER A C 1
ATOM 838 O O . SER A 1 111 ? 10.664 -0.57 10.953 1 92.56 111 SER A O 1
ATOM 840 N N . GLY A 1 112 ? 9.586 0.799 9.578 1 94.12 112 GLY A N 1
ATOM 841 C CA . GLY A 1 112 ? 10.383 1.946 9.977 1 94.12 112 GLY A CA 1
ATOM 842 C C . GLY A 1 112 ? 9.898 2.6 11.258 1 94.12 112 GLY A C 1
ATOM 843 O O . GLY A 1 112 ? 10.531 3.527 11.766 1 94.12 112 GLY A O 1
ATOM 844 N N . GLY A 1 113 ? 8.75 2.152 11.711 1 92.62 113 GLY A N 1
ATOM 845 C CA . GLY A 1 113 ? 8.211 2.725 12.938 1 92.62 113 GLY A CA 1
ATOM 846 C C . GLY A 1 113 ? 7.488 4.039 12.711 1 92.62 113 GLY A C 1
ATOM 847 O O . GLY A 1 113 ? 7.145 4.379 11.578 1 92.62 113 GLY A O 1
ATOM 848 N N . SER A 1 114 ? 7.266 4.758 13.844 1 93.38 114 SER A N 1
ATOM 849 C CA . SER A 1 114 ? 6.539 6.02 13.766 1 93.38 114 SER A CA 1
ATOM 850 C C . SER A 1 114 ? 7.484 7.188 13.523 1 93.38 114 SER A C 1
ATOM 852 O O . SER A 1 114 ? 8.664 7.125 13.875 1 93.38 114 SER A O 1
ATOM 854 N N . LEU A 1 115 ? 6.922 8.18 12.898 1 96.62 115 LEU A N 1
ATOM 855 C CA . LEU A 1 115 ? 7.672 9.422 12.742 1 96.62 115 LEU A CA 1
ATOM 856 C C . LEU A 1 115 ? 8.062 10 14.102 1 96.62 115 LEU A C 1
ATOM 858 O O . LEU A 1 115 ? 9.141 10.57 14.258 1 96.62 115 LEU A O 1
ATOM 862 N N . GLN A 1 116 ? 7.223 9.859 15.102 1 93.44 116 GLN A N 1
ATOM 863 C CA . GLN A 1 116 ? 7.516 10.312 16.453 1 93.44 116 GLN A CA 1
ATOM 864 C C . GLN A 1 116 ? 8.805 9.695 16.984 1 93.44 116 GLN A C 1
ATOM 866 O O . GLN A 1 116 ? 9.672 10.398 17.5 1 93.44 116 GLN A O 1
ATOM 871 N N . ARG A 1 117 ? 8.898 8.438 16.812 1 92.88 117 ARG A N 1
ATOM 872 C CA . ARG A 1 117 ? 10.094 7.738 17.281 1 92.88 117 ARG A CA 1
ATOM 873 C C . ARG A 1 117 ? 11.32 8.188 16.5 1 92.88 117 ARG A C 1
ATOM 875 O O . ARG A 1 117 ? 12.383 8.406 17.094 1 92.88 117 ARG A O 1
ATOM 882 N N . ARG A 1 118 ? 11.188 8.305 15.219 1 96.06 118 ARG A N 1
ATOM 883 C CA . ARG A 1 118 ? 12.297 8.734 14.375 1 96.06 118 ARG A CA 1
ATOM 884 C C . ARG A 1 118 ? 12.805 10.109 14.797 1 96.06 118 ARG A C 1
ATOM 886 O O . ARG A 1 118 ? 14.016 10.32 14.914 1 96.06 118 ARG A O 1
ATOM 893 N N . LEU A 1 119 ? 11.906 11.016 15.039 1 96.31 119 LEU A N 1
ATOM 894 C CA . LEU A 1 119 ? 12.273 12.367 15.445 1 96.31 119 LEU A CA 1
ATOM 895 C C . LEU A 1 119 ? 12.898 12.367 16.844 1 96.31 119 LEU A C 1
ATOM 897 O O . LEU A 1 119 ? 13.836 13.117 17.109 1 96.31 119 LEU A O 1
ATOM 901 N N . HIS A 1 120 ? 12.367 11.57 17.672 1 94.31 120 HIS A N 1
ATOM 902 C CA . HIS A 1 120 ? 12.938 11.422 19 1 94.31 120 HIS A CA 1
ATOM 903 C C . HIS A 1 120 ? 14.367 10.898 18.938 1 94.31 120 HIS A C 1
ATOM 905 O O . HIS A 1 120 ? 15.25 11.414 19.625 1 94.31 120 HIS A O 1
ATOM 911 N N . ASP A 1 121 ? 14.586 9.883 18.141 1 94.88 121 ASP A N 1
ATOM 912 C CA . ASP A 1 121 ? 15.914 9.297 17.984 1 94.88 121 ASP A CA 1
ATOM 913 C C . ASP A 1 121 ? 16.906 10.328 17.453 1 94.88 121 ASP A C 1
ATOM 915 O O . ASP A 1 121 ? 18.047 10.406 17.938 1 94.88 121 ASP A O 1
ATOM 919 N N . LEU A 1 122 ? 16.516 11.062 16.547 1 95.06 122 LEU A N 1
ATOM 920 C CA . LEU A 1 122 ? 17.375 12.109 16 1 95.06 122 LEU A CA 1
ATOM 921 C C . LEU A 1 122 ? 17.734 13.133 17.078 1 95.06 122 LEU A C 1
ATOM 923 O O . LEU A 1 122 ? 18.891 13.555 17.172 1 95.06 122 LEU A O 1
ATOM 927 N N . LYS A 1 123 ? 16.766 13.516 17.812 1 92.44 123 LYS A N 1
ATOM 928 C CA . LYS A 1 123 ? 16.984 14.469 18.906 1 92.44 123 LYS A CA 1
ATOM 929 C C . LYS A 1 123 ? 18.016 13.93 19.891 1 92.44 123 LYS A C 1
ATOM 931 O O . LYS A 1 123 ? 18.922 14.664 20.312 1 92.44 123 LYS A O 1
ATOM 936 N N . LEU A 1 124 ? 17.922 12.68 20.203 1 93.69 124 LEU A N 1
ATOM 937 C CA . LEU A 1 124 ? 18.859 12.055 21.125 1 93.69 124 LEU A CA 1
ATOM 938 C C . LEU A 1 124 ? 20.281 12.047 20.562 1 93.69 124 LEU A C 1
ATOM 940 O O . LEU A 1 124 ? 21.25 12.141 21.312 1 93.69 124 LEU A O 1
ATOM 944 N N . GLU A 1 125 ? 20.344 12.016 19.266 1 94.75 125 GLU A N 1
ATOM 945 C CA . GLU A 1 125 ? 21.625 12 18.594 1 94.75 125 GLU A CA 1
ATOM 946 C C . GLU A 1 125 ? 22.141 13.422 18.344 1 94.75 125 GLU A C 1
ATOM 948 O O . GLU A 1 125 ? 23.234 13.617 17.828 1 94.75 125 GLU A O 1
ATOM 953 N N . GLY A 1 126 ? 21.359 14.344 18.703 1 91.88 126 GLY A N 1
ATOM 954 C CA . GLY A 1 126 ? 21.719 15.734 18.453 1 91.88 126 GLY A CA 1
ATOM 955 C C . GLY A 1 126 ? 21.672 16.109 16.984 1 91.88 126 GLY A C 1
ATOM 956 O O . GLY A 1 126 ? 22.438 16.953 16.531 1 91.88 126 GLY A O 1
ATOM 957 N N . LYS A 1 127 ? 20.859 15.383 16.281 1 92 127 LYS A N 1
ATOM 958 C CA . LYS A 1 127 ? 20.75 15.602 14.836 1 92 127 LYS A CA 1
ATOM 959 C C . LYS A 1 127 ? 19.328 16.047 14.453 1 92 127 LYS A C 1
ATOM 961 O O . LYS A 1 127 ? 18.391 15.891 15.242 1 92 127 LYS A O 1
ATOM 966 N N . ASN A 1 128 ? 19.297 16.75 13.328 1 91.12 128 ASN A N 1
ATOM 967 C CA . ASN A 1 128 ? 18.016 17.062 12.703 1 91.12 128 ASN A CA 1
ATOM 968 C C . ASN A 1 128 ? 17.812 16.281 11.406 1 91.12 128 ASN A C 1
ATOM 970 O O . ASN A 1 128 ? 18.781 15.812 10.805 1 91.12 128 ASN A O 1
ATOM 974 N N . MET A 1 129 ? 16.594 16.172 11.109 1 93.94 129 MET A N 1
ATOM 975 C CA . MET A 1 129 ? 16.297 15.578 9.82 1 93.94 129 MET A CA 1
ATOM 976 C C . MET A 1 129 ? 16.781 16.469 8.68 1 93.94 129 MET A C 1
ATOM 978 O O . MET A 1 129 ? 16.625 17.688 8.727 1 93.94 129 MET A O 1
ATOM 982 N N . ASN A 1 130 ? 17.422 15.82 7.711 1 92.38 130 ASN A N 1
ATOM 983 C CA . ASN A 1 130 ? 17.828 16.625 6.562 1 92.38 130 ASN A CA 1
ATOM 984 C C . ASN A 1 130 ? 16.625 17.094 5.754 1 92.38 130 ASN A C 1
ATOM 986 O O . ASN A 1 130 ? 15.555 16.484 5.816 1 92.38 130 ASN A O 1
ATOM 990 N N . PHE A 1 131 ? 16.797 18.156 5.012 1 94.25 131 PHE A N 1
ATOM 991 C CA . PHE A 1 131 ? 15.688 18.812 4.324 1 94.25 131 PHE A CA 1
ATOM 992 C C . PHE A 1 131 ? 15.008 17.859 3.354 1 94.25 131 PHE A C 1
ATOM 994 O O . PHE A 1 131 ? 13.781 17.781 3.305 1 94.25 131 PHE A O 1
ATOM 1001 N N . ASP A 1 132 ? 15.781 17.109 2.598 1 94.81 132 ASP A N 1
ATOM 1002 C CA . ASP A 1 132 ? 15.211 16.266 1.554 1 94.81 132 ASP A CA 1
ATOM 1003 C C . ASP A 1 132 ? 14.344 15.156 2.154 1 94.81 132 ASP A C 1
ATOM 1005 O O . ASP A 1 132 ? 13.258 14.867 1.642 1 94.81 132 ASP A O 1
ATOM 1009 N N . GLU A 1 133 ? 14.812 14.594 3.166 1 95.56 133 GLU A N 1
ATOM 1010 C CA . GLU A 1 133 ? 14.031 13.562 3.85 1 95.56 133 GLU A CA 1
ATOM 1011 C C . GLU A 1 133 ? 12.75 14.148 4.438 1 95.56 133 GLU A C 1
ATOM 1013 O O . GLU A 1 133 ? 11.664 13.602 4.23 1 95.56 133 GLU A O 1
ATOM 1018 N N . GLY A 1 134 ? 12.945 15.234 5.184 1 97.31 134 GLY A N 1
ATOM 1019 C CA . GLY A 1 134 ? 11.773 15.898 5.742 1 97.31 134 GLY A CA 1
ATOM 1020 C C . GLY A 1 134 ? 10.773 16.344 4.691 1 97.31 134 GLY A C 1
ATOM 1021 O O . GLY A 1 134 ? 9.562 16.188 4.875 1 97.31 134 GLY A O 1
ATOM 1022 N N . PHE A 1 135 ? 11.297 16.875 3.637 1 97 135 PHE A N 1
ATOM 1023 C CA . PHE A 1 135 ? 10.445 17.344 2.549 1 97 135 PHE A CA 1
ATOM 1024 C C . PHE A 1 135 ? 9.672 16.172 1.935 1 97 135 PHE A C 1
ATOM 1026 O O . PHE A 1 135 ? 8.477 16.297 1.654 1 97 135 PHE A O 1
ATOM 1033 N N . ARG A 1 136 ? 10.266 15.07 1.744 1 96.69 136 ARG A N 1
ATOM 1034 C CA . ARG A 1 136 ? 9.602 13.891 1.19 1 96.69 136 ARG A CA 1
ATOM 1035 C C . ARG A 1 136 ? 8.484 13.414 2.107 1 96.69 136 ARG A C 1
ATOM 1037 O O . ARG A 1 136 ? 7.395 13.07 1.642 1 96.69 136 ARG A O 1
ATOM 1044 N N . ILE A 1 137 ? 8.781 13.375 3.326 1 98.06 137 ILE A N 1
ATOM 1045 C CA . ILE A 1 137 ? 7.789 12.953 4.309 1 98.06 137 ILE A CA 1
ATOM 1046 C C . ILE A 1 137 ? 6.605 13.914 4.285 1 98.06 137 ILE A C 1
ATOM 1048 O O . ILE A 1 137 ? 5.449 13.484 4.25 1 98.06 137 ILE A O 1
ATOM 1052 N N . ALA A 1 138 ? 6.914 15.172 4.305 1 98.31 138 ALA A N 1
ATOM 1053 C CA . ALA A 1 138 ? 5.863 16.188 4.23 1 98.31 138 ALA A CA 1
ATOM 1054 C C . ALA A 1 138 ? 5.027 16.016 2.967 1 98.31 138 ALA A C 1
ATOM 1056 O O . ALA A 1 138 ? 3.801 16.156 3 1 98.31 138 ALA A O 1
ATOM 1057 N N . GLN A 1 139 ? 5.656 15.719 1.916 1 96.94 139 GLN A N 1
ATOM 1058 C CA . GLN A 1 139 ? 4.961 15.508 0.651 1 96.94 139 GLN A CA 1
ATOM 1059 C C . GLN A 1 139 ? 4.035 14.297 0.728 1 96.94 139 GLN A C 1
ATOM 1061 O O . GLN A 1 139 ? 2.92 14.32 0.206 1 96.94 139 GLN A O 1
ATOM 1066 N N . ASN A 1 140 ? 4.535 13.234 1.274 1 97.56 140 ASN A N 1
ATOM 1067 C CA . ASN A 1 140 ? 3.701 12.047 1.457 1 97.56 140 ASN A CA 1
ATOM 1068 C C . ASN A 1 140 ? 2.436 12.375 2.248 1 97.56 140 ASN A C 1
ATOM 1070 O O . ASN A 1 140 ? 1.334 11.992 1.844 1 97.56 140 ASN A O 1
ATOM 1074 N N . ILE A 1 141 ? 2.596 13.109 3.305 1 97.94 141 ILE A N 1
ATOM 1075 C CA . ILE A 1 141 ? 1.478 13.461 4.172 1 97.94 141 ILE A CA 1
ATOM 1076 C C . ILE A 1 141 ? 0.49 14.336 3.402 1 97.94 141 ILE A C 1
ATOM 1078 O O . ILE A 1 141 ? -0.717 14.086 3.42 1 97.94 141 ILE A O 1
ATOM 1082 N N . ALA A 1 142 ? 1.037 15.312 2.738 1 97.5 142 ALA A N 1
ATOM 1083 C CA . ALA A 1 142 ? 0.187 16.234 1.987 1 97.5 142 ALA A CA 1
ATOM 1084 C C . ALA A 1 142 ? -0.604 15.5 0.911 1 97.5 142 ALA A C 1
ATOM 1086 O O . ALA A 1 142 ? -1.785 15.781 0.696 1 97.5 142 ALA A O 1
ATOM 1087 N N . SER A 1 143 ? 0.013 14.617 0.273 1 95.75 143 SER A N 1
ATOM 1088 C CA . SER A 1 143 ? -0.644 13.828 -0.768 1 95.75 143 SER A CA 1
ATOM 1089 C C . SER A 1 143 ? -1.774 12.984 -0.193 1 95.75 143 SER A C 1
ATOM 1091 O O . SER A 1 143 ? -2.867 12.93 -0.761 1 95.75 143 SER A O 1
ATOM 1093 N N . ALA A 1 144 ? -1.53 12.352 0.849 1 96.75 144 ALA A N 1
ATOM 1094 C CA . ALA A 1 144 ? -2.551 11.547 1.513 1 96.75 144 ALA A CA 1
ATOM 1095 C C . ALA A 1 144 ? -3.74 12.406 1.936 1 96.75 144 ALA A C 1
ATOM 1097 O O . ALA A 1 144 ? -4.895 12.031 1.728 1 96.75 144 ALA A O 1
ATOM 1098 N N . LEU A 1 145 ? -3.428 13.539 2.521 1 96.31 145 LEU A N 1
ATOM 1099 C CA . LEU A 1 145 ? -4.492 14.445 2.941 1 96.31 145 LEU A CA 1
ATOM 1100 C C . LEU A 1 145 ? -5.309 14.914 1.742 1 96.31 145 LEU A C 1
ATOM 1102 O O . LEU A 1 145 ? -6.535 15.008 1.819 1 96.31 145 LEU A O 1
ATOM 1106 N N . THR A 1 146 ? -4.629 15.281 0.688 1 94.81 146 THR A N 1
ATOM 1107 C CA . THR A 1 146 ? -5.32 15.727 -0.515 1 94.81 146 THR A CA 1
ATOM 1108 C C . THR A 1 146 ? -6.273 14.641 -1.024 1 94.81 146 THR A C 1
ATOM 1110 O O . THR A 1 146 ? -7.41 14.938 -1.399 1 94.81 146 THR A O 1
ATOM 1113 N N . TYR A 1 147 ? -5.836 13.445 -1.039 1 93.25 147 TYR A N 1
ATOM 1114 C CA . TYR A 1 147 ? -6.672 12.312 -1.413 1 93.25 147 TYR A CA 1
ATOM 1115 C C . TYR A 1 147 ? -7.902 12.227 -0.518 1 93.25 147 TYR A C 1
ATOM 1117 O O . TYR A 1 147 ? -9.031 12.141 -1.009 1 93.25 147 TYR A O 1
ATOM 1125 N N . MET A 1 148 ? -7.723 12.266 0.731 1 93.38 148 MET A N 1
ATOM 1126 C CA . MET A 1 148 ? -8.805 12.133 1.703 1 93.38 148 MET A CA 1
ATOM 1127 C C . MET A 1 148 ? -9.812 13.273 1.56 1 93.38 148 MET A C 1
ATOM 1129 O O . MET A 1 148 ? -11.016 13.039 1.514 1 93.38 148 MET A O 1
ATOM 1133 N N . HIS A 1 149 ? -9.281 14.43 1.453 1 93.19 149 HIS A N 1
ATOM 1134 C CA . HIS A 1 149 ? -10.125 15.617 1.408 1 93.19 149 HIS A CA 1
ATOM 1135 C C . HIS A 1 149 ? -10.898 15.695 0.097 1 93.19 149 HIS A C 1
ATOM 1137 O O . HIS A 1 149 ? -11.938 16.359 0.025 1 93.19 149 HIS A O 1
ATOM 1143 N N . SER A 1 150 ? -10.375 15.047 -0.926 1 89.94 150 SER A N 1
ATOM 1144 C CA . SER A 1 150 ? -10.984 15.141 -2.252 1 89.94 150 SER A CA 1
ATOM 1145 C C . SER A 1 150 ? -11.898 13.961 -2.531 1 89.94 150 SER A C 1
ATOM 1147 O O . SER A 1 150 ? -12.5 13.875 -3.602 1 89.94 150 SER A O 1
ATOM 1149 N N . ARG A 1 151 ? -11.93 13.109 -1.603 1 85.56 151 ARG A N 1
ATOM 1150 C CA . ARG A 1 151 ? -12.734 11.914 -1.813 1 85.56 151 ARG A CA 1
ATOM 1151 C C . ARG A 1 151 ? -14.211 12.266 -1.979 1 85.56 151 ARG A C 1
ATOM 1153 O O . ARG A 1 151 ? -14.727 13.133 -1.276 1 85.56 151 ARG A O 1
ATOM 1160 N N . ARG A 1 152 ? -14.828 11.617 -2.908 1 79.88 152 ARG A N 1
ATOM 1161 C CA . ARG A 1 152 ? -16.25 11.773 -3.162 1 79.88 152 ARG A CA 1
ATOM 1162 C C . ARG A 1 152 ? -16.984 10.445 -2.986 1 79.88 152 ARG A C 1
ATOM 1164 O O . ARG A 1 152 ? -16.422 9.383 -3.264 1 79.88 152 ARG A O 1
ATOM 1171 N N . PRO A 1 153 ? -18.203 10.406 -2.561 1 76.38 153 PRO A N 1
ATOM 1172 C CA . PRO A 1 153 ? -19.109 11.531 -2.328 1 76.38 153 PRO A CA 1
ATOM 1173 C C . PRO A 1 153 ? -18.844 12.234 -1.001 1 76.38 153 PRO A C 1
ATOM 1175 O O . PRO A 1 153 ? -19.359 13.336 -0.772 1 76.38 153 PRO A O 1
ATOM 1178 N N . PHE A 1 154 ? -18 11.57 -0.175 1 80.81 154 PHE A N 1
ATOM 1179 C CA . PHE A 1 154 ? -17.734 12.18 1.125 1 80.81 154 PHE A CA 1
ATOM 1180 C C . PHE A 1 154 ? -16.234 12.414 1.319 1 80.81 154 PHE A C 1
ATOM 1182 O O . PHE A 1 154 ? -15.43 11.5 1.126 1 80.81 154 PHE A O 1
ATOM 1189 N N . ALA A 1 155 ? -15.969 13.641 1.709 1 88.69 155 ALA A N 1
ATOM 1190 C CA . ALA A 1 155 ? -14.594 13.922 2.105 1 88.69 155 ALA A CA 1
ATOM 1191 C C . ALA A 1 155 ? -14.289 13.336 3.48 1 88.69 155 ALA A C 1
ATOM 1193 O O . ALA A 1 155 ? -15.188 13.164 4.305 1 88.69 155 ALA A O 1
ATOM 1194 N N . VAL A 1 156 ? -13.047 13.008 3.656 1 90.94 156 VAL A N 1
ATOM 1195 C CA . VAL A 1 156 ? -12.648 12.406 4.922 1 90.94 156 VAL A CA 1
ATOM 1196 C C . VAL A 1 156 ? -11.68 13.328 5.656 1 90.94 156 VAL A C 1
ATOM 1198 O O . VAL A 1 156 ? -10.688 13.789 5.082 1 90.94 156 VAL A O 1
ATOM 1201 N N . LEU A 1 157 ? -12.016 13.609 6.898 1 92.31 157 LEU A N 1
ATOM 1202 C CA . LEU A 1 157 ? -11.117 14.305 7.816 1 92.31 157 LEU A CA 1
ATOM 1203 C C . LEU A 1 157 ? -10.336 13.305 8.664 1 92.31 157 LEU A C 1
ATOM 1205 O O . LEU A 1 157 ? -10.906 12.344 9.188 1 92.31 157 LEU A O 1
ATOM 1209 N N . HIS A 1 158 ? -9.039 13.523 8.758 1 92.5 158 HIS A N 1
ATOM 1210 C CA . HIS A 1 158 ? -8.25 12.656 9.625 1 92.5 158 HIS A CA 1
ATOM 1211 C C . HIS A 1 158 ? -8.523 12.945 11.094 1 92.5 158 HIS A C 1
ATOM 1213 O O . HIS A 1 158 ? -8.859 12.039 11.859 1 92.5 158 HIS A O 1
ATOM 1219 N N . ARG A 1 159 ? -8.258 14.258 11.539 1 89.25 159 ARG A N 1
ATOM 1220 C CA . ARG A 1 159 ? -8.656 14.844 12.812 1 89.25 159 ARG A CA 1
ATOM 1221 C C . ARG A 1 159 ? -7.648 14.508 13.906 1 89.25 159 ARG A C 1
ATOM 1223 O O . ARG A 1 159 ? -7.719 15.047 15.016 1 89.25 159 ARG A O 1
ATOM 1230 N N . ASP A 1 160 ? -6.668 13.695 13.68 1 88.75 160 ASP A N 1
ATOM 1231 C CA . ASP A 1 160 ? -5.672 13.344 14.688 1 88.75 160 ASP A CA 1
ATOM 1232 C C . ASP A 1 160 ? -4.285 13.203 14.062 1 88.75 160 ASP A C 1
ATOM 1234 O O . ASP A 1 160 ? -3.566 12.242 14.352 1 88.75 160 ASP A O 1
ATOM 1238 N N . LEU A 1 161 ? -3.988 14.039 13.117 1 94.38 161 LEU A N 1
ATOM 1239 C CA . LEU A 1 161 ? -2.674 14.008 12.484 1 94.38 161 LEU A CA 1
ATOM 1240 C C . LEU A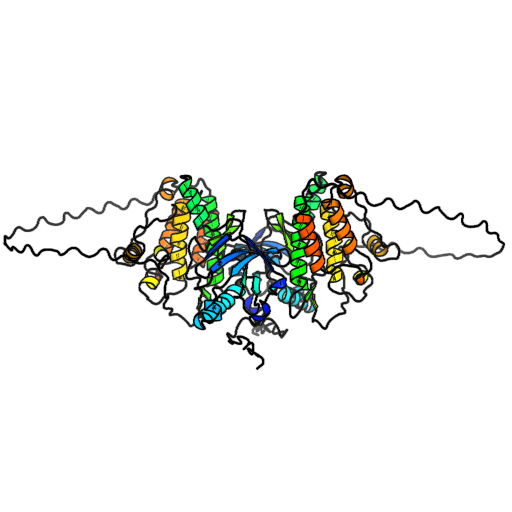 1 161 ? -1.596 14.484 13.453 1 94.38 161 LEU A C 1
ATOM 1242 O O . LEU A 1 161 ? -1.671 15.602 13.977 1 94.38 161 LEU A O 1
ATOM 1246 N N . LYS A 1 162 ? -0.66 13.672 13.789 1 93.38 162 LYS A N 1
ATOM 1247 C CA . LYS A 1 162 ? 0.508 13.883 14.633 1 93.38 162 LYS A CA 1
ATOM 1248 C C . LYS A 1 162 ? 1.613 12.883 14.305 1 93.38 162 LYS A C 1
ATOM 1250 O O . LYS A 1 162 ? 1.369 11.875 13.633 1 93.38 162 LYS A O 1
ATOM 1255 N N . PRO A 1 163 ? 2.818 13.141 14.695 1 95.12 163 PRO A N 1
ATOM 1256 C CA . PRO A 1 163 ? 3.934 12.266 14.312 1 95.12 163 PRO A CA 1
ATOM 1257 C C . PRO A 1 163 ? 3.721 10.812 14.734 1 95.12 163 PRO A C 1
ATOM 1259 O O . PRO A 1 163 ? 4.176 9.898 14.055 1 95.12 163 PRO A O 1
ATOM 1262 N N . ALA A 1 164 ? 2.959 10.586 15.812 1 91.19 164 ALA A N 1
ATOM 1263 C CA . ALA A 1 164 ? 2.713 9.227 16.297 1 91.19 164 ALA A CA 1
ATOM 1264 C C . ALA A 1 164 ? 1.831 8.453 15.32 1 91.19 164 ALA A C 1
ATOM 1266 O O . ALA A 1 164 ? 1.86 7.219 15.297 1 91.19 164 ALA A O 1
ATOM 1267 N N . ASN A 1 165 ? 1.074 9.18 14.484 1 92.38 165 ASN A N 1
ATOM 1268 C CA . ASN A 1 165 ? 0.142 8.555 13.555 1 92.38 165 ASN A CA 1
ATOM 1269 C C . ASN A 1 165 ? 0.664 8.602 12.117 1 92.38 165 ASN A C 1
ATOM 1271 O O . ASN A 1 165 ? -0.092 8.383 11.172 1 92.38 165 ASN A O 1
ATOM 1275 N N . VAL A 1 166 ? 1.894 9.016 11.977 1 97.06 166 VAL A N 1
ATOM 1276 C CA . VAL A 1 166 ? 2.635 8.906 10.727 1 97.06 166 VAL A CA 1
ATOM 1277 C C . VAL A 1 166 ? 3.676 7.793 10.836 1 97.06 166 VAL A C 1
ATOM 1279 O O . VAL A 1 166 ? 4.641 7.91 11.602 1 97.06 166 VAL A O 1
ATOM 1282 N N . LEU A 1 167 ? 3.445 6.781 10.062 1 96.81 167 LEU A N 1
ATOM 1283 C CA . LEU A 1 167 ? 4.336 5.625 10.141 1 96.81 167 LEU A CA 1
ATOM 1284 C C . LEU A 1 167 ? 5.234 5.551 8.914 1 96.81 167 LEU A C 1
ATOM 1286 O O . LEU A 1 167 ? 4.879 6.059 7.848 1 96.81 167 LEU A O 1
ATOM 1290 N N . LEU A 1 168 ? 6.395 4.934 9.109 1 97.19 168 LEU A N 1
ATOM 1291 C CA . LEU A 1 168 ? 7.402 4.906 8.062 1 97.19 168 LEU A CA 1
ATOM 1292 C C . LEU A 1 168 ? 7.688 3.475 7.613 1 97.19 168 LEU A C 1
ATOM 1294 O O . LEU A 1 168 ? 7.727 2.559 8.438 1 97.19 168 LEU A O 1
ATOM 1298 N N . THR A 1 169 ? 7.844 3.326 6.281 1 94.88 169 THR A N 1
ATOM 1299 C CA . THR A 1 169 ? 8.438 2.088 5.789 1 94.88 169 THR A CA 1
ATOM 1300 C C . THR A 1 169 ? 9.922 2.029 6.125 1 94.88 169 THR A C 1
ATOM 1302 O O . THR A 1 169 ? 10.492 3 6.629 1 94.88 169 THR A O 1
ATOM 1305 N N . ALA A 1 170 ? 10.539 0.879 5.77 1 91.19 170 ALA A N 1
ATOM 1306 C CA . ALA A 1 170 ? 11.969 0.725 6 1 91.19 170 ALA A CA 1
ATOM 1307 C C . ALA A 1 170 ? 12.766 1.76 5.215 1 91.19 170 ALA A C 1
ATOM 1309 O O . ALA A 1 170 ? 13.836 2.193 5.652 1 91.19 170 ALA A O 1
ATOM 1310 N N . GLU A 1 171 ? 12.211 2.277 4.113 1 90.75 171 GLU A N 1
ATOM 1311 C CA . GLU A 1 171 ? 12.898 3.219 3.236 1 90.75 171 GLU A CA 1
ATOM 1312 C C . GLU A 1 171 ? 12.562 4.66 3.6 1 90.75 171 GLU A C 1
ATOM 1314 O O . GLU A 1 171 ? 13.078 5.598 2.988 1 90.75 171 GLU A O 1
ATOM 1319 N N . GLY A 1 172 ? 11.68 4.777 4.5 1 93.94 172 GLY A N 1
ATOM 1320 C CA . GLY A 1 172 ? 11.398 6.125 4.961 1 93.94 172 GLY A CA 1
ATOM 1321 C C . GLY A 1 172 ? 10.18 6.738 4.301 1 93.94 172 GLY A C 1
ATOM 1322 O O . GLY A 1 172 ? 9.938 7.941 4.414 1 93.94 172 GLY A O 1
ATOM 1323 N N . VAL A 1 173 ? 9.398 5.922 3.582 1 95.69 173 VAL A N 1
ATOM 1324 C CA . VAL A 1 173 ? 8.148 6.414 3.012 1 95.69 173 VAL A CA 1
ATOM 1325 C C . VAL A 1 173 ? 7.105 6.562 4.113 1 95.69 173 VAL A C 1
ATOM 1327 O O . VAL A 1 173 ? 6.879 5.633 4.895 1 95.69 173 VAL A O 1
ATOM 1330 N N . ALA A 1 174 ? 6.48 7.73 4.172 1 98.12 174 ALA A N 1
ATOM 1331 C CA . ALA A 1 174 ? 5.523 8.016 5.238 1 98.12 174 ALA A CA 1
ATOM 1332 C C . ALA A 1 174 ? 4.105 7.641 4.816 1 98.12 174 ALA A C 1
ATOM 1334 O O . ALA A 1 174 ? 3.703 7.895 3.68 1 98.12 174 ALA A O 1
ATOM 1335 N N . LYS A 1 175 ? 3.416 6.98 5.715 1 98.25 175 LYS A N 1
ATOM 1336 C CA . LYS A 1 175 ? 2.002 6.664 5.527 1 98.25 175 LYS A CA 1
ATOM 1337 C C . LYS A 1 175 ? 1.178 7.09 6.738 1 98.25 175 LYS A C 1
ATOM 1339 O O . LYS A 1 175 ? 1.617 6.934 7.879 1 98.25 175 LYS A O 1
ATOM 1344 N N . LEU A 1 176 ? 0.015 7.613 6.477 1 97.19 176 LEU A N 1
ATOM 1345 C CA . LEU A 1 176 ? -0.89 8 7.551 1 97.19 176 LEU A CA 1
ATOM 1346 C C . LEU A 1 176 ? -1.576 6.777 8.148 1 97.19 176 LEU A C 1
ATOM 1348 O O . LEU A 1 176 ? -1.954 5.855 7.422 1 97.19 176 LEU A O 1
ATOM 1352 N N . ALA A 1 177 ? -1.632 6.785 9.375 1 91.94 177 ALA A N 1
ATOM 1353 C CA . ALA A 1 177 ? -2.314 5.723 10.109 1 91.94 177 ALA A CA 1
ATOM 1354 C C . ALA A 1 177 ? -3.279 6.305 11.141 1 91.94 177 ALA A C 1
ATOM 1356 O O . ALA A 1 177 ? -3.398 7.523 11.273 1 91.94 177 ALA A O 1
ATOM 1357 N N . ASP A 1 178 ? -4 5.348 11.781 1 82.12 178 ASP A N 1
ATOM 1358 C CA . ASP A 1 178 ? -4.891 5.609 12.906 1 82.12 178 ASP A CA 1
ATOM 1359 C C . ASP A 1 178 ? -6.02 6.555 12.508 1 82.12 178 ASP A C 1
ATOM 1361 O O . ASP A 1 178 ? -5.918 7.77 12.703 1 82.12 178 ASP A O 1
ATOM 1365 N N . PHE A 1 179 ? -7.066 6.094 12.102 1 80.5 179 PHE A N 1
ATOM 1366 C CA . PHE A 1 179 ? -8.234 6.844 11.641 1 80.5 179 PHE A CA 1
ATOM 1367 C C . PHE A 1 179 ? -9.359 6.766 12.664 1 80.5 179 PHE A C 1
ATOM 1369 O O . PHE A 1 179 ? -10.539 6.801 12.297 1 80.5 179 PHE A O 1
ATOM 1376 N N . GLY A 1 180 ? -8.93 6.602 13.898 1 73.5 180 GLY A N 1
ATOM 1377 C CA . GLY A 1 180 ? -9.875 6.445 14.992 1 73.5 180 GLY A CA 1
ATOM 1378 C C . GLY A 1 180 ? -10.789 7.641 15.164 1 73.5 180 GLY A C 1
ATOM 1379 O O . GLY A 1 180 ? -11.961 7.484 15.508 1 73.5 180 GLY A O 1
ATOM 1380 N N . LEU A 1 181 ? -10.305 8.82 14.883 1 65.19 181 LEU A N 1
ATOM 1381 C CA . LEU A 1 181 ? -11.102 10.023 15.07 1 65.19 181 LEU A CA 1
ATOM 1382 C C . LEU A 1 181 ? -11.594 10.562 13.727 1 65.19 181 LEU A C 1
ATOM 1384 O O . LEU A 1 181 ? -12.242 11.609 13.672 1 65.19 181 LEU A O 1
ATOM 1388 N N . SER A 1 182 ? -11.344 9.797 12.719 1 70.19 182 SER A N 1
ATOM 1389 C CA . SER A 1 182 ? -11.68 10.273 11.383 1 70.19 182 SER A CA 1
ATOM 1390 C C . SER A 1 182 ? -13.195 10.391 11.203 1 70.19 182 SER A C 1
ATOM 1392 O O . SER A 1 182 ? -13.961 9.695 11.875 1 70.19 182 SER A O 1
ATOM 1394 N N . LYS A 1 183 ? -13.562 11.336 10.398 1 63.84 183 LYS A N 1
ATOM 1395 C CA . LYS A 1 183 ? -14.977 11.594 10.117 1 63.84 183 LYS A CA 1
ATOM 1396 C C . LYS A 1 183 ? -15.211 11.828 8.633 1 63.84 183 LYS A C 1
ATOM 1398 O O . LYS A 1 183 ? -14.398 12.477 7.965 1 63.84 183 LYS A O 1
ATOM 1403 N N . MET A 1 184 ? -16.312 11.156 8.172 1 55.69 184 MET A N 1
ATOM 1404 C CA . MET A 1 184 ? -16.75 11.406 6.793 1 55.69 184 MET A CA 1
ATOM 1405 C C . MET A 1 184 ? -17.688 12.602 6.723 1 55.69 184 MET A C 1
ATOM 1407 O O . MET A 1 184 ? -18.625 12.703 7.512 1 55.69 184 MET A O 1
ATOM 1411 N N . LEU A 1 185 ? -17.281 13.578 6.062 1 56.94 185 LEU A N 1
ATOM 1412 C CA . LEU A 1 185 ? -18.109 14.781 5.91 1 56.94 185 LEU A CA 1
ATOM 1413 C C . LEU A 1 185 ? -18.953 14.695 4.648 1 56.94 185 LEU A C 1
ATOM 1415 O O . LEU A 1 185 ? -18.469 14.336 3.58 1 56.94 185 LEU A O 1
ATOM 1419 N N . SER A 1 186 ? -20.297 14.422 4.914 1 47.66 186 SER A N 1
ATOM 1420 C CA . SER A 1 186 ? -21.141 14.641 3.742 1 47.66 186 SER A CA 1
ATOM 1421 C C . SER A 1 186 ? -21.094 16.094 3.287 1 47.66 186 SER A C 1
ATOM 1423 O O . SER A 1 186 ? -20.797 16.984 4.082 1 47.66 186 SER A O 1
ATOM 1425 N N . LEU A 1 187 ? -21.031 16.266 2.062 1 45.66 187 LEU A N 1
ATOM 1426 C CA . LEU A 1 187 ? -21.047 17.609 1.504 1 45.66 187 LEU A CA 1
ATOM 1427 C C . LEU A 1 187 ? -21.953 18.531 2.316 1 45.66 187 LEU A C 1
ATOM 1429 O O . LEU A 1 187 ? -21.828 19.75 2.248 1 45.66 187 LEU A O 1
ATOM 1433 N N . TYR A 1 188 ? -22.766 17.875 3.098 1 39.5 188 TYR A N 1
ATOM 1434 C CA . TYR A 1 188 ? -23.781 18.703 3.771 1 39.5 188 TYR A CA 1
ATOM 1435 C C . TYR A 1 188 ? -23.453 18.844 5.254 1 39.5 188 TYR A C 1
ATOM 1437 O O . TYR A 1 188 ? -24.094 19.625 5.961 1 39.5 188 TYR A O 1
ATOM 1445 N N . ASP A 1 189 ? -22.469 18.094 5.738 1 46.16 189 ASP A N 1
ATOM 1446 C CA . ASP A 1 189 ? -22.281 18.109 7.188 1 46.16 189 ASP A CA 1
ATOM 1447 C C . ASP A 1 189 ? -21.141 19.047 7.578 1 46.16 189 ASP A C 1
ATOM 1449 O O . ASP A 1 189 ? -20 18.844 7.164 1 46.16 189 ASP A O 1
ATOM 1453 N N . HIS A 1 190 ? -21.391 20.266 7.809 1 44.75 190 HIS A N 1
ATOM 1454 C CA . HIS A 1 190 ? -20.359 21.281 8.047 1 44.75 190 HIS A CA 1
ATOM 1455 C C . HIS A 1 190 ? -19.938 21.297 9.508 1 44.75 190 HIS A C 1
ATOM 1457 O O . HIS A 1 190 ? -18.984 22 9.875 1 44.75 190 HIS A O 1
ATOM 1463 N N . GLN A 1 191 ? -20.641 20.766 10.469 1 43.25 191 GLN A N 1
ATOM 1464 C CA . GLN A 1 191 ? -20.328 21.219 11.82 1 43.25 191 GLN A CA 1
ATOM 1465 C C . GLN A 1 191 ? -19.969 20.047 12.727 1 43.25 191 GLN A C 1
ATOM 1467 O O . GLN A 1 191 ? -20.688 19.047 12.766 1 43.25 191 GLN A O 1
ATOM 1472 N N . PHE A 1 192 ? -18.562 19.891 13.008 1 49.16 192 PHE A N 1
ATOM 1473 C CA . PHE A 1 192 ? -18.328 18.844 14 1 49.16 192 PHE A CA 1
ATOM 1474 C C . PHE A 1 192 ? -17.641 19.422 15.234 1 49.16 192 PHE A C 1
ATOM 1476 O O . PHE A 1 192 ? -16.906 20.406 15.141 1 49.16 192 PHE A O 1
ATOM 1483 N N . LEU A 1 193 ? -18.141 18.938 16.5 1 38.75 193 LEU A N 1
ATOM 1484 C CA . LEU A 1 193 ? -17.531 19.141 17.812 1 38.75 193 LEU A CA 1
ATOM 1485 C C . LEU A 1 193 ? -16.594 18 18.172 1 38.75 193 LEU A C 1
ATOM 1487 O O . LEU A 1 193 ? -16.969 16.828 18.031 1 38.75 193 LEU A O 1
ATOM 1491 N N . MET A 1 194 ? -15.281 18.125 18.125 1 47.28 194 MET A N 1
ATOM 1492 C CA . MET A 1 194 ? -14.297 17.094 18.469 1 47.28 194 MET A CA 1
ATOM 1493 C C . MET A 1 194 ? -14.102 17.016 19.969 1 47.28 194 MET A C 1
ATOM 1495 O O . MET A 1 194 ? -14.062 18.031 20.656 1 47.28 194 MET A O 1
ATOM 1499 N N . THR A 1 195 ? -14.289 15.859 20.672 1 39.53 195 THR A N 1
ATOM 1500 C CA . THR A 1 195 ? -13.836 15.602 22.031 1 39.53 195 THR A CA 1
ATOM 1501 C C . THR A 1 195 ? -12.383 15.133 22.031 1 39.53 195 THR A C 1
ATOM 1503 O O . THR A 1 195 ? -12.047 14.141 21.375 1 39.53 195 THR A O 1
ATOM 1506 N N . GLY A 1 196 ? -11.398 15.961 22 1 40.88 196 GLY A N 1
ATOM 1507 C CA . GLY A 1 196 ? -9.961 15.742 21.938 1 40.88 196 GLY A CA 1
ATOM 1508 C C . GLY A 1 196 ? -9.398 15.062 23.172 1 40.88 196 GLY A C 1
ATOM 1509 O O . GLY A 1 196 ? -9.891 15.273 24.281 1 40.88 196 GLY A O 1
ATOM 1510 N N . GLU A 1 197 ? -8.883 13.969 23.062 1 42.72 197 GLU A N 1
ATOM 1511 C CA . GLU A 1 197 ? -8.062 13.422 24.141 1 42.72 197 GLU A CA 1
ATOM 1512 C C . GLU A 1 197 ? -6.848 14.297 24.422 1 42.72 197 GLU A C 1
ATOM 1514 O O . GLU A 1 197 ? -6.379 15.008 23.531 1 42.72 197 GLU A O 1
ATOM 1519 N N . THR A 1 198 ? -6.285 14.398 25.703 1 42.53 198 THR A N 1
ATOM 1520 C CA . THR A 1 198 ? -5.344 15.211 26.469 1 42.53 198 THR A CA 1
ATOM 1521 C C . THR A 1 198 ? -4.043 15.406 25.703 1 42.53 198 THR A C 1
ATOM 1523 O O . THR A 1 198 ? -3.469 16.5 25.703 1 42.53 198 THR A O 1
ATOM 1526 N N . GLY A 1 199 ? -3.383 14.547 25.031 1 52.78 199 GLY A N 1
ATOM 1527 C CA . GLY A 1 199 ? -1.986 14.758 24.688 1 52.78 199 GLY A CA 1
ATOM 1528 C C . GLY A 1 199 ? -1.798 15.297 23.281 1 52.78 199 GLY A C 1
ATOM 1529 O O . GLY A 1 199 ? -0.699 15.719 22.922 1 52.78 199 GLY A O 1
ATOM 1530 N N . ALA A 1 200 ? -2.846 15.617 22.547 1 74.69 200 ALA A N 1
ATOM 1531 C CA . ALA A 1 200 ? -2.688 16 21.156 1 74.69 200 ALA A CA 1
ATOM 1532 C C . ALA A 1 200 ? -3.102 17.453 20.938 1 74.69 200 ALA A C 1
ATOM 1534 O O . ALA A 1 200 ? -3.32 17.891 19.797 1 74.69 200 ALA A O 1
ATOM 1535 N N . TYR A 1 201 ? -2.865 18.344 21.938 1 81.31 201 TYR A N 1
ATOM 1536 C CA . TYR A 1 201 ? -3.391 19.703 21.875 1 81.31 201 TYR A CA 1
ATOM 1537 C C . TYR A 1 201 ? -2.564 20.562 20.922 1 81.31 201 TYR A C 1
ATOM 1539 O O . TYR A 1 201 ? -3.102 21.438 20.234 1 81.31 201 TYR A O 1
ATOM 1547 N N . LYS A 1 202 ? -1.287 20.297 20.969 1 86.81 202 LYS A N 1
ATOM 1548 C CA . LYS A 1 202 ? -0.458 21.188 20.172 1 86.81 202 LYS A CA 1
ATOM 1549 C C . LYS A 1 202 ? -0.751 21.016 18.688 1 86.81 202 LYS A C 1
ATOM 1551 O O . LYS A 1 202 ? -0.438 21.906 17.875 1 86.81 202 LYS A O 1
ATOM 1556 N N . TYR A 1 203 ? -1.359 19.953 18.328 1 91.75 203 TYR A N 1
ATOM 1557 C CA . TYR A 1 203 ? -1.653 19.719 16.906 1 91.75 203 TYR A CA 1
ATOM 1558 C C . TYR A 1 203 ? -3.076 20.156 16.578 1 91.75 203 TYR A C 1
ATOM 1560 O O . TYR A 1 203 ? -3.479 20.141 15.406 1 91.75 203 TYR A O 1
ATOM 1568 N N . MET A 1 204 ? -3.781 20.547 17.578 1 89 204 MET A N 1
ATOM 1569 C CA . MET A 1 204 ? -5.188 20.906 17.375 1 89 204 MET A CA 1
ATOM 1570 C C . MET A 1 204 ? -5.328 22.312 16.812 1 89 204 MET A C 1
ATOM 1572 O O . MET A 1 204 ? -4.75 23.266 17.359 1 89 204 MET A O 1
ATOM 1576 N N . ALA A 1 205 ? -6.129 22.406 15.859 1 92.62 205 ALA A N 1
ATOM 1577 C CA . ALA A 1 205 ? -6.398 23.734 15.281 1 92.62 205 ALA A CA 1
ATOM 1578 C C . ALA A 1 205 ? -7.168 24.609 16.266 1 92.62 205 ALA A C 1
ATOM 1580 O O . ALA A 1 205 ? -7.992 24.109 17.031 1 92.62 205 ALA A O 1
ATOM 1581 N N . PRO A 1 206 ? -6.953 25.906 16.172 1 91.62 206 PRO A N 1
ATOM 1582 C CA . PRO A 1 206 ? -7.613 26.828 17.078 1 91.62 206 PRO A CA 1
ATOM 1583 C C . PRO A 1 206 ? -9.133 26.688 17.078 1 91.62 206 PRO A C 1
ATOM 1585 O O . PRO A 1 206 ? -9.758 26.672 18.156 1 91.62 206 PRO A O 1
ATOM 1588 N N . GLU A 1 207 ? -9.773 26.562 15.922 1 90.81 207 GLU A N 1
ATOM 1589 C CA . GLU A 1 207 ? -11.227 26.422 15.852 1 90.81 207 GLU A CA 1
ATOM 1590 C C . GLU A 1 207 ? -11.703 25.141 16.5 1 90.81 207 GLU A C 1
ATOM 1592 O O . GLU A 1 207 ? -12.805 25.078 17.047 1 90.81 207 GLU A O 1
ATOM 1597 N N . VAL A 1 208 ? -10.922 24.094 16.422 1 86.69 208 VAL A N 1
ATOM 1598 C CA . VAL A 1 208 ? -11.258 22.828 17.078 1 86.69 208 VAL A CA 1
ATOM 1599 C C . VAL A 1 208 ? -11.133 22.984 18.594 1 86.69 208 VAL A C 1
ATOM 1601 O O . VAL A 1 208 ? -12.008 22.531 19.328 1 86.69 208 VAL A O 1
ATOM 1604 N N . PHE A 1 209 ? -10.016 23.625 19.031 1 85 209 PHE A N 1
ATOM 1605 C CA . PHE A 1 209 ? -9.766 23.828 20.453 1 85 209 PHE A CA 1
ATOM 1606 C C . PHE A 1 209 ? -10.875 24.656 21.094 1 85 209 PHE A C 1
ATOM 1608 O O . PHE A 1 209 ? -11.266 24.422 22.234 1 85 209 PHE A O 1
ATOM 1615 N N . ARG A 1 210 ? -11.367 25.594 20.375 1 86.69 210 ARG A N 1
ATOM 1616 C CA . ARG A 1 210 ? -12.414 26.5 20.859 1 86.69 210 ARG A CA 1
ATOM 1617 C C . ARG A 1 210 ? -13.789 25.859 20.719 1 86.69 210 ARG A C 1
ATOM 1619 O O . ARG A 1 210 ? -14.805 26.484 21.031 1 86.69 210 ARG A O 1
ATOM 1626 N N . HIS A 1 211 ? -13.805 24.641 20.078 1 81.81 211 HIS A N 1
ATOM 1627 C CA . HIS A 1 211 ? -15.047 23.922 19.844 1 81.81 211 HIS A CA 1
ATOM 1628 C C . HIS A 1 211 ? -15.961 24.672 18.891 1 81.81 211 HIS A C 1
ATOM 1630 O O . HIS A 1 211 ? -17.188 24.672 19.047 1 81.81 211 HIS A O 1
ATOM 1636 N N . ASP A 1 212 ? -15.297 25.438 18.031 1 85.19 212 ASP A N 1
ATOM 1637 C CA . ASP A 1 212 ? -16.016 26.078 16.938 1 85.19 212 ASP A CA 1
ATOM 1638 C C . ASP A 1 212 ? -16.312 25.078 15.812 1 85.19 212 ASP A C 1
ATOM 1640 O O . ASP A 1 212 ? -15.875 23.938 15.867 1 85.19 212 ASP A O 1
ATOM 1644 N N . PHE A 1 213 ? -17.141 25.531 14.867 1 82.38 213 PHE A N 1
ATOM 1645 C CA . PHE A 1 213 ? -17.312 24.766 13.641 1 82.38 213 PHE A CA 1
ATOM 1646 C C . PHE A 1 213 ? -15.992 24.672 12.875 1 82.38 213 PHE A C 1
ATOM 1648 O O . PHE A 1 213 ? -15.25 25.641 12.781 1 82.38 213 PHE A O 1
ATOM 1655 N N . TYR A 1 214 ? -15.734 23.453 12.43 1 85.56 214 TYR A N 1
ATOM 1656 C CA . TYR A 1 214 ? -14.484 23.281 11.688 1 85.56 214 TYR A CA 1
ATOM 1657 C C . TYR A 1 214 ? -14.688 22.391 10.477 1 85.56 214 TYR A C 1
ATOM 1659 O O . TYR A 1 214 ? -15.719 21.719 10.359 1 85.56 214 TYR A O 1
ATOM 1667 N N . GLY A 1 215 ? -13.812 22.484 9.477 1 89.25 215 GLY A N 1
ATOM 1668 C CA . GLY A 1 215 ? -13.828 21.703 8.25 1 89.25 215 GLY A CA 1
ATOM 1669 C C . GLY A 1 215 ? -12.492 21.047 7.934 1 89.25 215 GLY A C 1
ATOM 1670 O O . GLY A 1 215 ? -11.719 20.734 8.836 1 89.25 215 GLY A O 1
ATOM 1671 N N . LEU A 1 216 ? -12.242 20.844 6.711 1 91.62 216 LEU A N 1
ATOM 1672 C CA . LEU A 1 216 ? -11.102 20.094 6.215 1 91.62 216 LEU A CA 1
ATOM 1673 C C . LEU A 1 216 ? -9.789 20.781 6.594 1 91.62 216 LEU A C 1
ATOM 1675 O O . LEU A 1 216 ? -8.766 20.109 6.773 1 91.62 216 LEU A O 1
ATOM 1679 N N . LYS A 1 217 ? -9.891 22.078 6.844 1 94.62 217 LYS A N 1
ATOM 1680 C CA . LYS A 1 217 ? -8.688 22.875 7.016 1 94.62 217 LYS A CA 1
ATOM 1681 C C . LYS A 1 217 ? -8.039 22.625 8.375 1 94.62 217 LYS A C 1
ATOM 1683 O O . LYS A 1 217 ? -6.891 23 8.609 1 94.62 217 LYS A O 1
ATOM 1688 N N . CYS A 1 218 ? -8.742 22.031 9.289 1 93.38 218 CYS A N 1
ATOM 1689 C CA . CYS A 1 218 ? -8.148 21.719 10.586 1 93.38 218 CYS A CA 1
ATOM 1690 C C . CYS A 1 218 ? -6.992 20.734 10.438 1 93.38 218 CYS A C 1
ATOM 1692 O O . CYS A 1 218 ? -6.012 20.812 11.18 1 93.38 218 CYS A O 1
ATOM 1694 N N . ASP A 1 219 ? -7.125 19.812 9.43 1 95.62 219 ASP A N 1
ATOM 1695 C CA . ASP A 1 219 ? -6.047 18.875 9.156 1 95.62 219 ASP A CA 1
ATOM 1696 C C . ASP A 1 219 ? -4.793 19.594 8.664 1 95.62 219 ASP A C 1
ATOM 1698 O O . ASP A 1 219 ? -3.674 19.125 8.883 1 95.62 219 ASP A O 1
ATOM 1702 N N . LEU A 1 220 ? -4.996 20.719 8.016 1 97.62 220 LEU A N 1
ATOM 1703 C CA . LEU A 1 220 ? -3.855 21.469 7.504 1 97.62 220 LEU A CA 1
ATOM 1704 C C . LEU A 1 220 ? -3.086 22.141 8.648 1 97.62 220 LEU A C 1
ATOM 1706 O O . LEU A 1 220 ? -1.864 22.281 8.57 1 97.62 220 LEU A O 1
ATOM 1710 N N . TYR A 1 221 ? -3.816 22.547 9.625 1 96.44 221 TYR A N 1
ATOM 1711 C CA . TYR A 1 221 ? -3.141 23.062 10.812 1 96.44 221 TYR A CA 1
ATOM 1712 C C . TYR A 1 221 ? -2.242 22 11.438 1 96.44 221 TYR A C 1
ATOM 1714 O O . TYR A 1 221 ? -1.068 22.266 11.711 1 96.44 221 TYR A O 1
ATOM 1722 N N . SER A 1 222 ? -2.822 20.812 11.633 1 96.12 222 SER A N 1
ATOM 1723 C CA . SER A 1 222 ? -2.043 19.703 12.18 1 96.12 222 SER A CA 1
ATOM 1724 C C . SER A 1 222 ? -0.838 19.391 11.305 1 96.12 222 SER A C 1
ATOM 1726 O O . SER A 1 222 ? 0.261 19.156 11.812 1 96.12 222 SER A O 1
ATOM 1728 N N . PHE A 1 223 ? -1.089 19.406 10 1 98.12 223 PHE A N 1
ATOM 1729 C CA . PHE A 1 223 ? -0.015 19.172 9.039 1 98.12 223 PHE A CA 1
ATOM 1730 C C . PHE A 1 223 ? 1.116 20.172 9.242 1 98.12 223 PHE A C 1
ATOM 1732 O O . PHE A 1 223 ? 2.293 19.797 9.219 1 98.12 223 PHE A O 1
ATOM 1739 N N . ALA A 1 224 ? 0.765 21.375 9.43 1 98.25 224 ALA A N 1
ATOM 1740 C CA . ALA A 1 224 ? 1.756 22.438 9.578 1 98.25 224 ALA A CA 1
ATOM 1741 C C . ALA A 1 224 ? 2.635 22.203 10.805 1 98.25 224 ALA A C 1
ATOM 1743 O O . ALA A 1 224 ? 3.855 22.359 10.742 1 98.25 224 ALA A O 1
ATOM 1744 N N . ILE A 1 225 ? 2.033 21.828 11.883 1 96.69 225 ILE A N 1
ATOM 1745 C CA . ILE A 1 225 ? 2.793 21.578 13.102 1 96.69 225 ILE A CA 1
ATOM 1746 C C . ILE A 1 225 ? 3.711 20.375 12.914 1 96.69 225 ILE A C 1
ATOM 1748 O O . ILE A 1 225 ? 4.879 20.406 13.312 1 96.69 225 ILE A O 1
ATOM 1752 N N . VAL A 1 226 ? 3.227 19.359 12.273 1 97.88 226 VAL A N 1
ATOM 1753 C CA . VAL A 1 226 ? 4.043 18.188 11.992 1 97.88 226 VAL A CA 1
ATOM 1754 C C . VAL A 1 226 ? 5.199 18.562 11.078 1 97.88 226 VAL A C 1
ATOM 1756 O O . VAL A 1 226 ? 6.34 18.156 11.305 1 97.88 226 VAL A O 1
ATOM 1759 N N . ALA A 1 227 ? 4.875 19.344 10.039 1 98.19 227 ALA A N 1
ATOM 1760 C CA . ALA A 1 227 ? 5.91 19.781 9.109 1 98.19 227 ALA A CA 1
ATOM 1761 C C . ALA A 1 227 ? 6.977 20.609 9.828 1 98.19 227 ALA A C 1
ATOM 1763 O O . ALA A 1 227 ? 8.172 20.453 9.57 1 98.19 227 ALA A O 1
ATOM 1764 N N . PHE A 1 228 ? 6.555 21.453 10.695 1 97.38 228 PHE A N 1
ATOM 1765 C CA . PHE A 1 228 ? 7.504 22.203 11.516 1 97.38 228 PHE A CA 1
ATOM 1766 C C . PHE A 1 228 ? 8.43 21.266 12.273 1 97.38 228 PHE A C 1
ATOM 1768 O O . PHE A 1 228 ? 9.648 21.453 12.273 1 97.38 228 PHE A O 1
ATOM 1775 N N . GLU A 1 229 ? 7.898 20.266 12.852 1 97 229 GLU A N 1
ATOM 1776 C CA . GLU A 1 229 ? 8.672 19.328 13.672 1 97 229 GLU A CA 1
ATOM 1777 C C . GLU A 1 229 ? 9.617 18.5 12.82 1 97 229 GLU A C 1
ATOM 1779 O O . GLU A 1 229 ? 10.672 18.062 13.289 1 97 229 GLU A O 1
ATOM 1784 N N . LEU A 1 230 ? 9.234 18.25 11.57 1 97.62 230 LEU A N 1
ATOM 1785 C CA . LEU A 1 230 ? 10.133 17.562 10.641 1 97.62 230 LEU A CA 1
ATOM 1786 C C . LEU A 1 230 ? 11.453 18.312 10.508 1 97.62 230 LEU A C 1
ATOM 1788 O O . LEU A 1 230 ? 12.516 17.703 10.43 1 97.62 230 LEU A O 1
ATOM 1792 N N . PHE A 1 231 ? 11.375 19.625 10.531 1 95.75 231 PHE A N 1
ATOM 1793 C CA . PHE A 1 231 ? 12.547 20.422 10.164 1 95.75 231 PHE A CA 1
ATOM 1794 C C . PHE A 1 231 ? 13.219 20.984 11.406 1 95.75 231 PHE A C 1
ATOM 1796 O O . PHE A 1 231 ? 14.43 21.25 11.398 1 95.75 231 PHE A O 1
ATOM 1803 N N . GLU A 1 232 ? 12.453 21.172 12.469 1 95.88 232 GLU A N 1
ATOM 1804 C CA . GLU A 1 232 ? 12.992 21.828 13.656 1 95.88 232 GLU A CA 1
ATOM 1805 C C . GLU A 1 232 ? 13.086 20.875 14.836 1 95.88 232 GLU A C 1
ATOM 1807 O O . GLU A 1 232 ? 13.664 21.219 15.875 1 95.88 232 GLU A O 1
ATOM 1812 N N . GLY A 1 233 ? 12.562 19.703 14.664 1 94.94 233 GLY A N 1
ATOM 1813 C CA . GLY A 1 233 ? 12.5 18.75 15.773 1 94.94 233 GLY A CA 1
ATOM 1814 C C . GLY A 1 233 ? 11.203 18.844 16.562 1 94.94 233 GLY A C 1
ATOM 1815 O O . GLY A 1 233 ? 10.469 19.812 16.438 1 94.94 233 GLY A O 1
ATOM 1816 N N . LEU A 1 234 ? 11.023 17.828 17.406 1 92.31 234 LEU A N 1
ATOM 1817 C CA . LEU A 1 234 ? 9.789 17.75 18.172 1 92.31 234 LEU A CA 1
ATOM 1818 C C . LEU A 1 234 ? 9.641 18.969 19.078 1 92.31 234 LEU A C 1
ATOM 1820 O O . LEU A 1 234 ? 10.586 19.359 19.766 1 92.31 234 LEU A O 1
ATOM 1824 N N . LEU A 1 235 ? 8.461 19.516 19.047 1 88.38 235 LEU A N 1
ATOM 1825 C CA . LEU A 1 235 ? 8.117 20.609 19.953 1 88.38 235 LEU A CA 1
ATOM 1826 C C . LEU A 1 235 ? 7.855 20.078 21.375 1 88.38 235 LEU A C 1
ATOM 1828 O O . LEU A 1 235 ? 6.875 19.375 21.594 1 88.38 235 LEU A O 1
ATOM 1832 N N . THR A 1 236 ? 8.789 20.312 22.219 1 83.19 236 THR A N 1
ATOM 1833 C CA . THR A 1 236 ? 8.617 19.906 23.609 1 83.19 236 THR A CA 1
ATOM 1834 C C . THR A 1 236 ? 7.977 21.031 24.422 1 83.19 236 THR A C 1
ATOM 1836 O O . THR A 1 236 ? 8.57 22.094 24.594 1 83.19 236 THR A O 1
ATOM 1839 N N . LEU A 1 237 ? 6.742 20.766 24.797 1 82.38 237 LEU A N 1
ATOM 1840 C CA . LEU A 1 237 ? 6.004 21.781 25.562 1 82.38 237 LEU A CA 1
ATOM 1841 C C . LEU A 1 237 ? 5.797 21.328 27 1 82.38 237 LEU A C 1
ATOM 1843 O O . LEU A 1 237 ? 5.418 20.188 27.25 1 82.38 237 LEU A O 1
ATOM 1847 N N . ARG A 1 238 ? 6.113 22.125 27.922 1 76.75 238 ARG A N 1
ATOM 1848 C CA . ARG A 1 238 ? 5.887 21.828 29.328 1 76.75 238 ARG A CA 1
ATOM 1849 C C . ARG A 1 238 ? 4.398 21.719 29.641 1 76.75 238 ARG A C 1
ATOM 1851 O O . ARG A 1 238 ? 3.977 20.828 30.375 1 76.75 238 ARG A O 1
ATOM 1858 N N . ASP A 1 239 ? 3.635 22.641 29.062 1 79.88 239 ASP A N 1
ATOM 1859 C CA . ASP A 1 239 ? 2.188 22.672 29.234 1 79.88 239 ASP A CA 1
ATOM 1860 C C . ASP A 1 239 ? 1.476 22.797 27.891 1 79.88 239 ASP A C 1
ATOM 1862 O O . ASP A 1 239 ? 1.159 23.891 27.438 1 79.88 239 ASP A O 1
ATOM 1866 N N . PRO A 1 240 ? 1.133 21.672 27.297 1 77.88 240 PRO A N 1
ATOM 1867 C CA . PRO A 1 240 ? 0.511 21.688 25.969 1 77.88 240 PRO A CA 1
ATOM 1868 C C . PRO A 1 240 ? -0.835 22.406 25.953 1 77.88 240 PRO A C 1
ATOM 1870 O O . PRO A 1 240 ? -1.201 23.031 24.953 1 77.88 240 PRO A O 1
ATOM 1873 N N . VAL A 1 241 ? -1.471 22.359 27.047 1 77.44 241 VAL A N 1
ATOM 1874 C CA . VAL A 1 241 ? -2.775 23.016 27.125 1 77.44 241 VAL A CA 1
ATOM 1875 C C . VAL A 1 241 ? -2.6 24.531 27.094 1 77.44 241 VAL A C 1
ATOM 1877 O O . VAL A 1 241 ? -3.291 25.219 26.344 1 77.44 241 VAL A O 1
ATOM 1880 N N . SER A 1 242 ? -1.69 24.969 27.938 1 81 242 SER A N 1
ATOM 1881 C CA . SER A 1 242 ? -1.4 26.391 27.938 1 81 242 SER A CA 1
ATOM 1882 C C . SER A 1 242 ? -0.921 26.875 26.578 1 81 242 SER A C 1
ATOM 1884 O O . SER A 1 242 ? -1.296 27.953 26.125 1 81 242 SER A O 1
ATOM 1886 N N . TRP A 1 243 ? -0.168 26.078 25.984 1 83.88 243 TRP A N 1
ATOM 1887 C CA . TRP A 1 243 ? 0.313 26.406 24.641 1 83.88 243 TRP A CA 1
ATOM 1888 C C . TRP A 1 243 ? -0.847 26.531 23.656 1 83.88 243 TRP A C 1
ATOM 1890 O O . TRP A 1 243 ? -0.911 27.484 22.875 1 83.88 243 TRP A O 1
ATOM 1900 N N . ALA A 1 244 ? -1.711 25.609 23.719 1 82.12 244 ALA A N 1
ATOM 1901 C CA . ALA A 1 244 ? -2.857 25.609 22.812 1 82.12 244 ALA A CA 1
ATOM 1902 C C . ALA A 1 244 ? -3.721 26.844 23.031 1 82.12 244 ALA A C 1
ATOM 1904 O O . ALA A 1 244 ? -4.207 27.453 22.062 1 82.12 244 ALA A O 1
ATOM 1905 N N . HIS A 1 245 ? -3.857 27.203 24.266 1 82.31 245 HIS A N 1
ATOM 1906 C CA . HIS A 1 245 ? -4.613 28.406 24.578 1 82.31 245 HIS A CA 1
ATOM 1907 C C . HIS A 1 245 ? -3.965 29.641 23.984 1 82.31 245 HIS A C 1
ATOM 1909 O O . HIS A 1 245 ? -4.652 30.5 23.422 1 82.31 245 HIS A O 1
ATOM 1915 N N . ARG A 1 246 ? -2.766 29.688 24.141 1 84.81 246 ARG A N 1
ATOM 1916 C CA . ARG A 1 246 ? -2.031 30.844 23.625 1 84.81 246 ARG A CA 1
ATOM 1917 C C . ARG A 1 246 ? -1.987 30.828 22.109 1 84.81 246 ARG A C 1
ATOM 1919 O O . ARG A 1 246 ? -2.037 31.875 21.469 1 84.81 246 ARG A O 1
ATOM 1926 N N . ALA A 1 247 ? -1.844 29.672 21.562 1 86.12 247 ALA A N 1
ATOM 1927 C CA . ALA A 1 247 ? -1.832 29.516 20.125 1 86.12 247 ALA A CA 1
ATOM 1928 C C . ALA A 1 247 ? -3.182 29.891 19.516 1 86.12 247 ALA A C 1
ATOM 1930 O O . ALA A 1 247 ? -3.25 30.375 18.391 1 86.12 247 ALA A O 1
ATOM 1931 N N . THR A 1 248 ? -4.223 29.703 20.203 1 84.56 248 THR A N 1
ATOM 1932 C CA . THR A 1 248 ? -5.59 29.938 19.734 1 84.56 248 THR A CA 1
ATOM 1933 C C . THR A 1 248 ? -6.047 31.344 20.062 1 84.56 248 THR A C 1
ATOM 1935 O O . THR A 1 248 ? -6.941 31.891 19.406 1 84.56 248 THR A O 1
ATOM 1938 N N . GLY A 1 249 ? -5.496 31.906 21.094 1 80 249 GLY A N 1
ATOM 1939 C CA . GLY A 1 249 ? -5.91 33.219 21.562 1 80 249 GLY A CA 1
ATOM 1940 C C . GLY A 1 249 ? -5.387 34.344 20.688 1 80 249 GLY A C 1
ATOM 1941 O O . GLY A 1 249 ? -4.965 34.125 19.547 1 80 249 GLY A O 1
ATOM 1942 N N . GLU A 1 250 ? -5.461 35.469 21.188 1 80.12 250 GLU A N 1
ATOM 1943 C CA . GLU A 1 250 ? -5.059 36.688 20.469 1 80.12 250 GLU A CA 1
ATOM 1944 C C . GLU A 1 250 ? -3.564 36.656 20.156 1 80.12 250 GLU A C 1
ATOM 1946 O O . GLU A 1 250 ? -3.133 37.219 19.141 1 80.12 250 GLU A O 1
ATOM 1951 N N . GLU A 1 251 ? -2.93 35.938 21.047 1 81.88 251 GLU A N 1
ATOM 1952 C CA . GLU A 1 251 ? -1.48 35.844 20.875 1 81.88 251 GLU A CA 1
ATOM 1953 C C . GLU A 1 251 ? -1.109 35.062 19.625 1 81.88 251 GLU A C 1
ATOM 1955 O O . GLU A 1 251 ? -0.063 35.312 19.016 1 81.88 251 GLU A O 1
ATOM 1960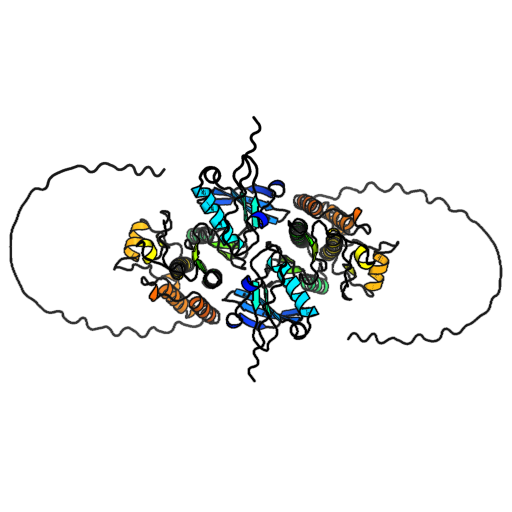 N N . ALA A 1 252 ? -1.973 34.188 19.156 1 86.75 252 ALA A N 1
ATOM 1961 C CA . ALA A 1 252 ? -1.71 33.312 18.016 1 86.75 252 ALA A CA 1
ATOM 1962 C C . ALA A 1 252 ? -0.279 32.781 18.047 1 86.75 252 ALA A C 1
ATOM 1964 O O . ALA A 1 252 ? 0.431 32.812 17.047 1 86.75 252 ALA A O 1
ATOM 1965 N N . LEU A 1 253 ? 0.188 32.344 19.188 1 86.62 253 LEU A N 1
ATOM 1966 C CA . LEU A 1 253 ? 1.555 31.891 19.422 1 86.62 253 LEU A CA 1
ATOM 1967 C C . LEU A 1 253 ? 1.944 30.797 18.422 1 86.62 253 LEU A C 1
ATOM 1969 O O . LEU A 1 253 ? 1.155 29.891 18.141 1 86.62 253 LEU A O 1
ATOM 1973 N N . ARG A 1 254 ? 3.086 30.922 17.781 1 92.38 254 ARG A N 1
ATOM 1974 C CA . ARG A 1 254 ? 3.699 29.922 16.922 1 92.38 254 ARG A CA 1
ATOM 1975 C C . ARG A 1 254 ? 5.188 29.781 17.219 1 92.38 254 ARG A C 1
ATOM 1977 O O . ARG A 1 254 ? 5.832 30.734 17.656 1 92.38 254 ARG A O 1
ATOM 1984 N N . PRO A 1 255 ? 5.684 28.562 17.031 1 91.56 255 PRO A N 1
ATOM 1985 C CA . PRO A 1 255 ? 7.125 28.406 17.25 1 91.56 255 PRO A CA 1
ATOM 1986 C C . PRO A 1 255 ? 7.965 29.094 16.188 1 91.56 255 PRO A C 1
ATOM 1988 O O . PRO A 1 255 ? 7.492 29.328 15.07 1 91.56 255 PRO A O 1
ATOM 1991 N N . GLY A 1 256 ? 9.188 29.484 16.547 1 92.69 256 GLY A N 1
ATOM 1992 C CA . GLY A 1 256 ? 10.102 30.109 15.617 1 92.69 256 GLY A CA 1
ATOM 1993 C C . GLY A 1 256 ? 10.953 29.125 14.836 1 92.69 256 GLY A C 1
ATOM 1994 O O . GLY A 1 256 ? 11 27.938 15.18 1 92.69 256 GLY A O 1
ATOM 1995 N N . TRP A 1 257 ? 11.547 29.641 13.727 1 94.62 257 TRP A N 1
ATOM 1996 C CA . TRP A 1 257 ? 12.406 28.828 12.875 1 94.62 257 TRP A CA 1
ATOM 1997 C C . TRP A 1 257 ? 13.875 28.984 13.273 1 94.62 257 TRP A C 1
ATOM 1999 O O . TRP A 1 257 ? 14.359 30.109 13.438 1 94.62 257 TRP A O 1
ATOM 2009 N N . ALA A 1 258 ? 14.594 28 13.516 1 92.75 258 ALA A N 1
ATOM 2010 C CA . ALA A 1 258 ? 16.016 28.047 13.805 1 92.75 258 ALA A CA 1
ATOM 2011 C C . ALA A 1 258 ? 16.828 27.406 12.672 1 92.75 258 ALA A C 1
ATOM 2013 O O . ALA A 1 258 ? 17.484 28.109 11.906 1 92.75 258 ALA A O 1
ATOM 2014 N N . PHE A 1 259 ? 16.562 26.172 12.414 1 90.88 259 PHE A N 1
ATOM 2015 C CA . PHE A 1 259 ? 17.359 25.422 11.453 1 90.88 259 PHE A CA 1
ATOM 2016 C C . PHE A 1 259 ? 17.016 25.844 10.023 1 90.88 259 PHE A C 1
ATOM 2018 O O . PHE A 1 259 ? 17.922 26.094 9.219 1 90.88 259 PHE A O 1
ATOM 2025 N N . MET A 1 260 ? 15.766 25.938 9.734 1 92.5 260 MET A N 1
ATOM 2026 C CA . MET A 1 260 ? 15.344 26.297 8.383 1 92.5 260 MET A CA 1
ATOM 2027 C C . MET A 1 260 ? 15.805 27.719 8.031 1 92.5 260 MET A C 1
ATOM 2029 O O . MET A 1 260 ? 16.141 28 6.883 1 92.5 260 MET A O 1
ATOM 2033 N N . ALA A 1 261 ? 15.844 28.562 9.047 1 88.5 261 ALA A N 1
ATOM 2034 C CA . ALA A 1 261 ? 16.312 29.922 8.844 1 88.5 261 ALA A CA 1
ATOM 2035 C C . ALA A 1 261 ? 17.812 29.953 8.57 1 88.5 261 ALA A C 1
ATOM 2037 O O . ALA A 1 261 ? 18.297 30.734 7.762 1 88.5 261 ALA A O 1
ATOM 2038 N N . ALA A 1 262 ? 18.531 29.062 9.141 1 86.31 262 ALA A N 1
ATOM 2039 C CA . ALA A 1 262 ? 19.984 29.016 9.008 1 86.31 262 ALA A CA 1
ATOM 2040 C C . ALA A 1 262 ? 20.391 28.5 7.629 1 86.31 262 ALA A C 1
ATOM 2042 O O . ALA A 1 262 ? 21.391 28.953 7.07 1 86.31 262 ALA A O 1
ATOM 2043 N N . TYR A 1 263 ? 19.688 27.531 7.09 1 83.69 263 TYR A N 1
ATOM 2044 C CA . TYR A 1 263 ? 20.016 27 5.777 1 83.69 263 TYR A CA 1
ATOM 2045 C C . TYR A 1 263 ? 19.875 28.062 4.699 1 83.69 263 TYR A C 1
ATOM 2047 O O . TYR A 1 263 ? 20.656 28.125 3.758 1 83.69 263 TYR A O 1
ATOM 2055 N N . GLY A 1 264 ? 18.875 28.859 4.797 1 80.62 264 GLY A N 1
ATOM 2056 C CA . GLY A 1 264 ? 18.75 30.078 3.996 1 80.62 264 GLY A CA 1
ATOM 2057 C C . GLY A 1 264 ? 18.531 29.797 2.52 1 80.62 264 GLY A C 1
ATOM 2058 O O . GLY A 1 264 ? 18.891 30.609 1.669 1 80.62 264 GLY A O 1
ATOM 2059 N N . THR A 1 265 ? 18.078 28.641 2.107 1 90.5 265 THR A N 1
ATOM 2060 C CA . THR A 1 265 ? 17.812 28.344 0.706 1 90.5 265 THR A CA 1
ATOM 2061 C C . THR A 1 265 ? 16.391 28.75 0.332 1 90.5 265 THR A C 1
ATOM 2063 O O . THR A 1 265 ? 15.547 28.953 1.208 1 90.5 265 THR A O 1
ATOM 2066 N N . ARG A 1 266 ? 16.188 28.859 -0.906 1 93.69 266 ARG A N 1
ATOM 2067 C CA . ARG A 1 266 ? 14.859 29.188 -1.395 1 93.69 266 ARG A CA 1
ATOM 2068 C C . ARG A 1 266 ? 13.852 28.109 -1.021 1 93.69 266 ARG A C 1
ATOM 2070 O O . ARG A 1 266 ? 12.695 28.406 -0.705 1 93.69 266 ARG A O 1
ATOM 2077 N N . ARG A 1 267 ? 14.242 26.891 -1.11 1 94.5 267 ARG A N 1
ATOM 2078 C CA . ARG A 1 267 ? 13.367 25.797 -0.738 1 94.5 267 ARG A CA 1
ATOM 2079 C C . ARG A 1 267 ? 12.922 25.906 0.717 1 94.5 267 ARG A C 1
ATOM 2081 O O . ARG A 1 267 ? 11.75 25.719 1.032 1 94.5 267 ARG A O 1
ATOM 2088 N N . CYS A 1 268 ? 13.922 26.25 1.533 1 94.19 268 CYS A N 1
ATOM 2089 C CA . CYS A 1 268 ? 13.625 26.391 2.953 1 94.19 268 CYS A CA 1
ATOM 2090 C C . CYS A 1 268 ? 12.656 27.547 3.195 1 94.19 268 CYS A C 1
ATOM 2092 O O . CYS A 1 268 ? 11.711 27.406 3.967 1 94.19 268 CYS A O 1
ATOM 2094 N N . GLN A 1 269 ? 12.898 28.562 2.49 1 94.81 269 GLN A N 1
ATOM 2095 C CA . GLN A 1 269 ? 12.047 29.75 2.629 1 94.81 269 GLN A CA 1
ATOM 2096 C C . GLN A 1 269 ? 10.617 29.453 2.203 1 94.81 269 GLN A C 1
ATOM 2098 O O . GLN A 1 269 ? 9.672 29.766 2.928 1 94.81 269 GLN A O 1
ATOM 2103 N N . MET A 1 270 ? 10.484 28.859 1.109 1 96.44 270 MET A N 1
ATOM 2104 C CA . MET A 1 270 ? 9.156 28.547 0.589 1 96.44 270 MET A CA 1
ATOM 2105 C C . MET A 1 270 ? 8.438 27.562 1.488 1 96.44 270 MET A C 1
ATOM 2107 O O . MET A 1 270 ? 7.223 27.672 1.697 1 96.44 270 MET A O 1
ATOM 2111 N N . MET A 1 271 ? 9.164 26.594 1.963 1 96.75 271 MET A N 1
ATOM 2112 C CA . MET A 1 271 ? 8.562 25.594 2.84 1 96.75 271 MET A CA 1
ATOM 2113 C C . MET A 1 271 ? 8.094 26.234 4.145 1 96.75 271 MET A C 1
ATOM 2115 O O . MET A 1 271 ? 7.004 25.938 4.637 1 96.75 271 MET A O 1
ATOM 2119 N N . THR A 1 272 ? 8.969 27.141 4.754 1 97 272 THR A N 1
ATOM 2120 C CA . THR A 1 272 ? 8.57 27.812 5.984 1 97 272 THR A CA 1
ATOM 2121 C C . THR A 1 272 ? 7.332 28.672 5.754 1 97 272 THR A C 1
ATOM 2123 O O . THR A 1 272 ? 6.426 28.703 6.586 1 97 272 THR A O 1
ATOM 2126 N N . GLN A 1 273 ? 7.277 29.281 4.637 1 97.25 273 GLN A N 1
ATOM 2127 C CA . GLN A 1 273 ? 6.121 30.109 4.293 1 97.25 273 GLN A CA 1
ATOM 2128 C C . GLN A 1 273 ? 4.859 29.25 4.168 1 97.25 273 GLN A C 1
ATOM 2130 O O . GLN A 1 273 ? 3.789 29.641 4.629 1 97.25 273 GLN A O 1
ATOM 2135 N N . LEU A 1 274 ? 5.02 28.156 3.518 1 98.19 274 LEU A N 1
ATOM 2136 C CA . LEU A 1 274 ? 3.887 27.25 3.355 1 98.19 274 LEU A CA 1
ATOM 2137 C C . LEU A 1 274 ? 3.361 26.797 4.711 1 98.19 274 LEU A C 1
ATOM 2139 O O . LEU A 1 274 ? 2.15 26.781 4.941 1 98.19 274 LEU A O 1
ATOM 2143 N N . VAL A 1 275 ? 4.238 26.422 5.59 1 98.19 275 VAL A N 1
ATOM 2144 C CA . VAL A 1 275 ? 3.871 25.969 6.926 1 98.19 275 VAL A CA 1
ATOM 2145 C C . VAL A 1 275 ? 3.125 27.078 7.664 1 98.19 275 VAL A C 1
ATOM 2147 O O . VAL A 1 275 ? 2.088 26.828 8.281 1 98.19 275 VAL A O 1
ATOM 2150 N N . GLU A 1 276 ? 3.621 28.219 7.559 1 97.62 276 GLU A N 1
ATOM 2151 C CA . GLU A 1 276 ? 3.016 29.359 8.242 1 97.62 276 GLU A CA 1
ATOM 2152 C C . GLU A 1 276 ? 1.617 29.656 7.703 1 97.62 276 GLU A C 1
ATOM 2154 O O . GLU A 1 276 ? 0.721 30.031 8.461 1 97.62 276 GLU A O 1
ATOM 2159 N N . GLN A 1 277 ? 1.447 29.5 6.453 1 97.94 277 GLN A N 1
ATOM 2160 C CA . GLN A 1 277 ? 0.118 29.656 5.871 1 97.94 277 GLN A CA 1
ATOM 2161 C C . GLN A 1 277 ? -0.839 28.594 6.398 1 97.94 277 GLN A C 1
ATOM 2163 O O . GLN A 1 277 ? -2.004 28.891 6.68 1 97.94 277 GLN A O 1
ATOM 2168 N N . CYS A 1 278 ? -0.325 27.438 6.547 1 98.12 278 CYS A N 1
ATOM 2169 C CA . CYS A 1 278 ? -1.163 26.297 6.922 1 98.12 278 CYS A CA 1
ATOM 2170 C C . CYS A 1 278 ? -1.557 26.375 8.391 1 98.12 278 CYS A C 1
ATOM 2172 O O . CYS A 1 278 ? -2.6 25.859 8.789 1 98.12 278 CYS A O 1
ATOM 2174 N N . TRP A 1 279 ? -0.714 27 9.25 1 97.06 279 TRP A N 1
ATOM 2175 C CA . TRP A 1 279 ? -1.063 27.016 10.664 1 97.06 279 TRP A CA 1
ATOM 2176 C C . TRP A 1 279 ? -1.679 28.359 11.055 1 97.06 279 TRP A C 1
ATOM 2178 O O . TRP A 1 279 ? -1.742 28.703 12.242 1 97.06 279 TRP A O 1
ATOM 2188 N N . HIS A 1 280 ? -2.053 29.125 10.023 1 96.25 280 HIS A N 1
ATOM 2189 C CA . HIS A 1 280 ? -2.744 30.375 10.32 1 96.25 280 HIS A CA 1
ATOM 2190 C C . HIS A 1 280 ? -3.873 30.156 11.32 1 96.25 280 HIS A C 1
ATOM 2192 O O . HIS A 1 280 ? -4.609 29.172 11.227 1 96.25 280 HIS A O 1
ATOM 2198 N N . PRO A 1 281 ? -4.082 31.078 12.266 1 93.5 281 PRO A N 1
ATOM 2199 C CA . PRO A 1 281 ? -5.109 30.875 13.289 1 93.5 281 PRO A CA 1
ATOM 2200 C C . PRO A 1 281 ? -6.523 30.875 12.711 1 93.5 281 PRO A C 1
ATOM 2202 O O . PRO A 1 281 ? -7.414 30.219 13.25 1 93.5 281 PRO A O 1
ATOM 2205 N N . ASP A 1 282 ? -6.773 31.625 11.672 1 93.75 282 ASP A N 1
ATOM 2206 C CA . ASP A 1 282 ? -8.055 31.656 10.977 1 93.75 282 ASP A CA 1
ATOM 2207 C C . ASP A 1 282 ? -8.109 30.594 9.883 1 93.75 282 ASP A C 1
ATOM 2209 O O . ASP A 1 282 ? -7.359 30.672 8.906 1 93.75 282 ASP A O 1
ATOM 2213 N N . PRO A 1 283 ? -9.016 29.656 10 1 94.25 283 PRO A N 1
ATOM 2214 C CA . PRO A 1 283 ? -9.102 28.594 8.992 1 94.25 283 PRO A CA 1
ATOM 2215 C C . PRO A 1 283 ? -9.383 29.141 7.594 1 94.25 283 PRO A C 1
ATOM 2217 O O . PRO A 1 283 ? -8.961 28.531 6.598 1 94.25 283 PRO A O 1
ATOM 2220 N N . ASN A 1 284 ? -10.023 30.25 7.5 1 94.94 284 ASN A N 1
ATOM 2221 C CA . ASN A 1 284 ? -10.352 30.812 6.199 1 94.94 284 ASN A CA 1
ATOM 2222 C C . ASN A 1 284 ? -9.109 31.328 5.477 1 94.94 284 ASN A C 1
ATOM 2224 O O . ASN A 1 284 ? -9.133 31.531 4.262 1 94.94 284 ASN A O 1
ATOM 2228 N N . GLU A 1 285 ? -8.078 31.531 6.211 1 96.25 285 GLU A N 1
ATOM 2229 C CA . GLU A 1 285 ? -6.836 32.031 5.629 1 96.25 285 GLU A CA 1
ATOM 2230 C C . GLU A 1 285 ? -5.895 30.875 5.289 1 96.25 285 GLU A C 1
ATOM 2232 O O . GLU A 1 285 ? -4.844 31.078 4.68 1 96.25 285 GLU A O 1
ATOM 2237 N N . ARG A 1 286 ? -6.242 29.688 5.621 1 97.12 286 ARG A N 1
ATOM 2238 C CA . ARG A 1 286 ? -5.414 28.516 5.309 1 97.12 286 ARG A CA 1
ATOM 2239 C C . ARG A 1 286 ? -5.695 28.016 3.898 1 97.12 286 ARG A C 1
ATOM 2241 O O . ARG A 1 286 ? -6.836 28.062 3.432 1 97.12 286 ARG A O 1
ATOM 2248 N N . PRO A 1 287 ? -4.691 27.562 3.248 1 97.25 287 PRO A N 1
ATOM 2249 C CA . PRO A 1 287 ? -4.914 27 1.918 1 97.25 287 PRO A CA 1
ATOM 2250 C C . PRO A 1 287 ? -5.629 25.641 1.968 1 97.25 287 PRO A C 1
ATOM 2252 O O . PRO A 1 287 ? -5.805 25.078 3.049 1 97.25 287 PRO A O 1
ATOM 2255 N N . THR A 1 288 ? -6.094 25.219 0.804 1 94.5 288 THR A N 1
ATOM 2256 C CA . THR A 1 288 ? -6.602 23.859 0.666 1 94.5 288 THR A CA 1
ATOM 2257 C C . THR A 1 288 ? -5.457 22.875 0.448 1 94.5 288 THR A C 1
ATOM 2259 O O . THR A 1 288 ? -4.34 23.281 0.118 1 94.5 288 THR A O 1
ATOM 2262 N N . CYS A 1 289 ? -5.758 21.625 0.631 1 93.06 289 CYS A N 1
ATOM 2263 C CA . CYS A 1 289 ? -4.742 20.594 0.426 1 93.06 289 CYS A CA 1
ATOM 2264 C C . CYS A 1 289 ? -4.258 20.594 -1.02 1 93.06 289 CYS A C 1
ATOM 2266 O O . CYS A 1 289 ? -3.088 20.328 -1.286 1 93.06 289 CYS A O 1
ATOM 2268 N N . ALA A 1 290 ? -5.156 20.906 -1.909 1 89 290 ALA A N 1
ATOM 2269 C CA . ALA A 1 290 ? -4.781 20.953 -3.32 1 89 290 ALA A CA 1
ATOM 2270 C C . ALA A 1 290 ? -3.73 22.016 -3.574 1 89 290 ALA A C 1
ATOM 2272 O O . ALA A 1 290 ? -2.762 21.797 -4.301 1 89 290 ALA A O 1
ATOM 2273 N N . VAL A 1 291 ? -3.922 23.125 -2.975 1 94.44 291 VAL A N 1
ATOM 2274 C CA . VAL A 1 291 ? -2.982 24.234 -3.107 1 94.44 291 VAL A CA 1
ATOM 2275 C C . VAL A 1 291 ? -1.649 23.859 -2.463 1 94.44 291 VAL A C 1
ATOM 2277 O O . VAL A 1 291 ? -0.585 24.125 -3.031 1 94.44 291 VAL A O 1
ATOM 2280 N N . VAL A 1 292 ? -1.732 23.266 -1.331 1 96.25 292 VAL A N 1
ATOM 2281 C CA . VAL A 1 292 ? -0.532 22.828 -0.624 1 96.25 292 VAL A CA 1
ATOM 2282 C C . VAL A 1 292 ? 0.273 21.875 -1.505 1 96.25 292 VAL A C 1
ATOM 2284 O O . VAL A 1 292 ? 1.483 22.047 -1.669 1 96.25 292 VAL A O 1
ATOM 2287 N N . SER A 1 293 ? -0.419 20.922 -2.076 1 90.88 293 SER A N 1
ATOM 2288 C CA . SER A 1 293 ? 0.237 19.938 -2.939 1 90.88 293 SER A CA 1
ATOM 2289 C C . SER A 1 293 ? 0.912 20.625 -4.125 1 90.88 293 SER A C 1
ATOM 2291 O O . SER A 1 293 ? 2.021 20.25 -4.512 1 90.88 293 SER A O 1
ATOM 2293 N N . LYS A 1 294 ? 0.271 21.562 -4.668 1 89.69 294 LYS A N 1
ATOM 2294 C CA . LYS A 1 294 ? 0.821 22.297 -5.805 1 89.69 294 LYS A CA 1
ATOM 2295 C C . LYS A 1 294 ? 2.076 23.062 -5.402 1 89.69 294 LYS A C 1
ATOM 2297 O O . LYS A 1 294 ? 3.088 23.031 -6.109 1 89.69 294 LYS A O 1
ATOM 2302 N N . ILE A 1 295 ? 2.014 23.75 -4.324 1 95.38 295 ILE A N 1
ATOM 2303 C CA . ILE A 1 295 ? 3.152 24.531 -3.84 1 95.38 295 ILE A CA 1
ATOM 2304 C C . ILE A 1 295 ? 4.324 23.594 -3.545 1 95.38 295 ILE A C 1
ATOM 2306 O O . ILE A 1 295 ? 5.469 23.891 -3.898 1 95.38 295 ILE A O 1
ATOM 2310 N N . MET A 1 296 ? 4.02 22.5 -2.963 1 95.38 296 MET A N 1
ATOM 2311 C CA . MET A 1 296 ? 5.078 21.562 -2.617 1 95.38 296 MET A CA 1
ATOM 2312 C C . MET A 1 296 ? 5.73 21 -3.873 1 95.38 296 MET A C 1
ATOM 2314 O O . MET A 1 296 ? 6.941 20.75 -3.895 1 95.38 296 MET A O 1
ATOM 2318 N N . ARG A 1 297 ? 4.922 20.75 -4.863 1 90.69 297 ARG A N 1
ATOM 2319 C CA . ARG A 1 297 ? 5.488 20.312 -6.133 1 90.69 297 ARG A CA 1
ATOM 2320 C C . ARG A 1 297 ? 6.477 21.328 -6.68 1 90.69 297 ARG A C 1
ATOM 2322 O O . ARG A 1 297 ? 7.535 20.969 -7.199 1 90.69 297 ARG A O 1
ATOM 2329 N N . ASN A 1 298 ? 6.145 22.562 -6.59 1 92.62 298 ASN A N 1
ATOM 2330 C CA . ASN A 1 298 ? 7.027 23.641 -7.035 1 92.62 298 ASN A CA 1
ATOM 2331 C C . ASN A 1 298 ? 8.32 23.672 -6.223 1 92.62 298 ASN A C 1
ATOM 2333 O O . ASN A 1 298 ? 9.406 23.875 -6.777 1 92.62 298 ASN A O 1
ATOM 2337 N N . ILE A 1 299 ? 8.211 23.531 -4.969 1 94.81 299 ILE A N 1
ATOM 2338 C CA . ILE A 1 299 ? 9.383 23.516 -4.102 1 94.81 299 ILE A CA 1
ATOM 2339 C C . ILE A 1 299 ? 10.305 22.359 -4.496 1 94.81 299 ILE A C 1
ATOM 2341 O O . ILE A 1 299 ? 11.523 22.516 -4.547 1 94.81 299 ILE A O 1
ATOM 2345 N N . GLY A 1 300 ? 9.656 21.234 -4.824 1 91.38 300 GLY A N 1
ATOM 2346 C CA . GLY A 1 300 ? 10.414 20.047 -5.184 1 91.38 300 GLY A CA 1
ATOM 2347 C C . GLY A 1 300 ? 11.195 20.203 -6.473 1 91.38 300 GLY A C 1
ATOM 2348 O O . GLY A 1 300 ? 12.195 19.5 -6.688 1 91.38 300 GLY A O 1
ATOM 2349 N N . ARG A 1 301 ? 10.82 21.109 -7.25 1 89.44 301 ARG A N 1
ATOM 2350 C CA . ARG A 1 301 ? 11.469 21.312 -8.547 1 89.44 301 ARG A CA 1
ATOM 2351 C C . ARG A 1 301 ? 12.641 22.281 -8.422 1 89.44 301 ARG A C 1
ATOM 2353 O O . ARG A 1 301 ? 13.461 22.391 -9.328 1 89.44 301 ARG A O 1
ATOM 2360 N N . LEU A 1 302 ? 12.758 22.938 -7.305 1 90.88 302 LEU A N 1
ATOM 2361 C CA . LEU A 1 302 ? 13.82 23.922 -7.113 1 90.88 302 LEU A CA 1
ATOM 2362 C C . LEU A 1 302 ? 15.156 23.234 -6.848 1 90.88 302 LEU A C 1
ATOM 2364 O O . LEU A 1 302 ? 15.195 22.172 -6.227 1 90.88 302 LEU A O 1
ATOM 2368 N N . SER A 1 303 ? 16.156 23.922 -7.293 1 84.38 303 SER A N 1
ATOM 2369 C CA . SER A 1 303 ? 17.5 23.422 -7.012 1 84.38 303 SER A CA 1
ATOM 2370 C C . SER A 1 303 ? 17.844 23.578 -5.531 1 84.38 303 SER A C 1
ATOM 2372 O O . SER A 1 303 ? 17.438 24.547 -4.891 1 84.38 303 SER A O 1
ATOM 2374 N N . LYS A 1 304 ? 18.609 22.656 -5.043 1 84 304 LYS A N 1
ATOM 2375 C CA . LYS A 1 304 ? 19.047 22.672 -3.65 1 84 304 LYS A CA 1
ATOM 2376 C C . LYS A 1 304 ? 19.922 23.891 -3.357 1 84 304 LYS A C 1
ATOM 2378 O O . LYS A 1 304 ? 20.062 24.297 -2.201 1 84 304 LYS A O 1
ATOM 2383 N N . TYR A 1 305 ? 20.391 24.531 -4.395 1 80.88 305 TYR A N 1
ATOM 2384 C CA . TYR A 1 305 ? 21.406 25.578 -4.227 1 80.88 305 TYR A CA 1
ATOM 2385 C C . TYR A 1 305 ? 20.828 26.953 -4.492 1 80.88 305 TYR A C 1
ATOM 2387 O O . TYR A 1 305 ? 21.516 27.969 -4.336 1 80.88 305 TYR A O 1
ATOM 2395 N N . ASP A 1 306 ? 19.531 26.969 -4.801 1 83.5 306 ASP A N 1
ATOM 2396 C CA . ASP A 1 306 ? 18.906 28.266 -5.035 1 83.5 306 ASP A CA 1
ATOM 2397 C C . ASP A 1 306 ? 18.844 29.078 -3.744 1 83.5 306 ASP A C 1
ATOM 2399 O O . ASP A 1 306 ? 18.344 28.594 -2.727 1 83.5 306 ASP A O 1
ATOM 2403 N N . LYS A 1 307 ? 19.375 30.281 -3.828 1 80.62 307 LYS A N 1
ATOM 2404 C CA . LYS A 1 307 ? 19.406 31.125 -2.637 1 80.62 307 LYS A CA 1
ATOM 2405 C C . LYS A 1 307 ? 18.047 31.781 -2.391 1 80.62 307 LYS A C 1
ATOM 2407 O O . LYS A 1 307 ? 17.312 32.062 -3.336 1 80.62 307 LYS A O 1
ATOM 2412 N N . ALA A 1 308 ? 17.766 32.062 -1.141 1 81.88 308 ALA A N 1
ATOM 2413 C CA . ALA A 1 308 ? 16.516 32.688 -0.72 1 81.88 308 ALA A CA 1
ATOM 2414 C C . ALA A 1 308 ? 16.422 34.125 -1.244 1 81.88 308 ALA A C 1
ATOM 2416 O O . ALA A 1 308 ? 17.438 34.812 -1.393 1 81.88 308 ALA A O 1
ATOM 2417 N N . GLU A 1 309 ? 15.258 34.469 -1.703 1 71.31 309 GLU A N 1
ATOM 2418 C CA . GLU A 1 309 ? 15.047 35.844 -2.125 1 71.31 309 GLU A CA 1
ATOM 2419 C C . GLU A 1 309 ? 15.023 36.812 -0.928 1 71.31 309 GLU A C 1
ATOM 2421 O O . GLU A 1 309 ? 14.547 36.438 0.149 1 71.31 309 GLU A O 1
ATOM 2426 N N . LYS A 1 310 ? 15.906 37.844 -0.878 1 61.59 310 LYS A N 1
ATOM 2427 C CA . LYS A 1 310 ? 15.992 38.844 0.185 1 61.59 310 LYS A CA 1
ATOM 2428 C C . LYS A 1 310 ? 14.625 39.438 0.486 1 61.59 310 LYS A C 1
ATOM 2430 O O . LYS A 1 310 ? 13.859 39.75 -0.432 1 61.59 310 LYS A O 1
ATOM 2435 N N . SER A 1 311 ? 13.922 39 1.56 1 54.25 311 SER A N 1
ATOM 2436 C CA . SER A 1 311 ? 12.688 39.688 1.944 1 54.25 311 SER A CA 1
ATOM 2437 C C . SER A 1 311 ? 12.828 41.188 1.836 1 54.25 311 SER A C 1
ATOM 2439 O O . SER A 1 311 ? 13.875 41.75 2.188 1 54.25 311 SER A O 1
ATOM 2441 N N . PRO A 1 312 ? 12.07 41.969 1.072 1 42.72 312 PRO A N 1
ATOM 2442 C CA . PRO A 1 312 ? 12.219 43.438 1.138 1 42.72 312 PRO A CA 1
ATOM 2443 C C . PRO A 1 312 ? 12.203 43.969 2.568 1 42.72 312 PRO A C 1
ATOM 2445 O O . PRO A 1 312 ? 11.43 43.5 3.402 1 42.72 312 PRO A O 1
ATOM 2448 N N . GLY A 1 313 ? 13.281 44.406 3.189 1 38.16 313 GLY A N 1
ATOM 2449 C CA . GLY A 1 313 ? 13.391 44.969 4.52 1 38.16 313 GLY A CA 1
ATOM 2450 C C . GLY A 1 313 ? 12.195 45.812 4.91 1 38.16 313 GLY A C 1
ATOM 2451 O O . GLY A 1 313 ? 11.734 46.656 4.125 1 38.16 313 GLY A O 1
ATOM 2452 N N . LYS A 1 314 ? 11.242 45.375 5.781 1 38.66 314 LYS A N 1
ATOM 2453 C CA . LYS A 1 314 ? 10.273 46.281 6.383 1 38.66 314 LYS A CA 1
ATOM 2454 C C . LYS A 1 314 ? 10.891 47.656 6.625 1 38.66 314 LYS A C 1
ATOM 2456 O O . LYS A 1 314 ? 11.938 47.781 7.262 1 38.66 314 LYS A O 1
ATOM 2461 N N . ALA A 1 315 ? 10.633 48.656 5.895 1 31.25 315 ALA A N 1
ATOM 2462 C CA . ALA A 1 315 ? 10.906 50.031 6.254 1 31.25 315 ALA A CA 1
ATOM 2463 C C . ALA A 1 315 ? 10.609 50.281 7.73 1 31.25 315 ALA A C 1
ATOM 2465 O O . ALA A 1 315 ? 9.57 49.875 8.242 1 31.25 315 ALA A O 1
ATOM 2466 N N . GLY A 1 316 ? 11.609 50.469 8.586 1 30.53 316 GLY A N 1
ATOM 2467 C CA . GLY A 1 316 ? 11.664 50.781 10 1 30.53 316 GLY A CA 1
ATOM 2468 C C . GLY A 1 316 ? 10.594 51.781 10.414 1 30.53 316 GLY A C 1
ATOM 2469 O O . GLY A 1 316 ? 10.617 52.938 9.984 1 30.53 316 GLY A O 1
ATOM 2470 N N . GLY A 1 317 ? 9.336 51.312 10.422 1 26.88 317 GLY A N 1
ATOM 2471 C CA . GLY A 1 317 ? 8.359 52.281 10.922 1 26.88 317 GLY A CA 1
ATOM 2472 C C . GLY A 1 317 ? 8.82 53 12.164 1 26.88 317 GLY A C 1
ATOM 2473 O O . GLY A 1 317 ? 9.352 52.406 13.094 1 26.88 317 GLY A O 1
ATOM 2474 N N . LYS A 1 318 ? 9.18 54.281 12.016 1 30.38 318 LYS A N 1
ATOM 2475 C CA . LYS A 1 318 ? 9.477 55.281 13.039 1 30.38 318 LYS A CA 1
ATOM 2476 C C . LYS A 1 318 ? 8.547 55.125 14.242 1 30.38 318 LYS A C 1
ATOM 2478 O O . LYS A 1 318 ? 7.32 55.125 14.094 1 30.38 318 LYS A O 1
ATOM 2483 N N . ARG A 1 319 ? 9.055 54.375 15.258 1 29.42 319 ARG A N 1
ATOM 2484 C CA . ARG A 1 319 ? 8.492 54.312 16.609 1 29.42 319 ARG A CA 1
ATOM 2485 C C . ARG A 1 319 ? 7.941 55.688 17.016 1 29.42 319 ARG A C 1
ATOM 2487 O O . ARG A 1 319 ? 8.688 56.656 17.094 1 29.42 319 ARG A O 1
ATOM 2494 N N . ALA A 1 320 ? 6.766 55.906 16.578 1 23.27 320 ALA A N 1
ATOM 2495 C CA . ALA A 1 320 ? 6.148 57.125 17.078 1 23.27 320 ALA A CA 1
ATOM 2496 C C . ALA A 1 320 ? 6.336 57.281 18.578 1 23.27 320 ALA A C 1
ATOM 2498 O O . ALA A 1 320 ? 6.156 56.312 19.328 1 23.27 320 ALA A O 1
ATOM 2499 N N . GLY A 1 321 ? 7.199 58.125 19.016 1 23.59 321 GLY A N 1
ATOM 2500 C CA . GLY A 1 321 ? 7.609 58.625 20.328 1 23.59 321 GLY A CA 1
ATOM 2501 C C . GLY A 1 321 ? 6.445 58.844 21.281 1 23.59 321 GLY A C 1
ATOM 2502 O O . GLY A 1 321 ? 5.621 59.719 21.062 1 23.59 321 GLY A O 1
ATOM 2503 N N . GLY A 1 322 ? 5.742 57.625 21.578 1 20.89 322 GLY A N 1
ATOM 2504 C CA . GLY A 1 322 ? 4.59 57.844 22.422 1 20.89 322 GLY A CA 1
ATOM 2505 C C . GLY A 1 322 ? 4.887 58.812 23.578 1 20.89 322 GLY A C 1
ATOM 2506 O O . GLY A 1 322 ? 6.039 58.938 24 1 20.89 322 GLY A O 1
ATOM 2507 N N . PRO A 1 323 ? 3.885 59.594 23.859 1 20.73 323 PRO A N 1
ATOM 2508 C CA . PRO A 1 323 ? 3.975 60.812 24.703 1 20.73 323 PRO A CA 1
ATOM 2509 C C . PRO A 1 323 ? 4.363 60.469 26.141 1 20.73 323 PRO A C 1
ATOM 2511 O O . PRO A 1 323 ? 4.176 59.344 26.594 1 20.73 323 PRO A O 1
ATOM 2514 N N . LYS A 1 324 ? 5.086 61.312 26.828 1 21.05 324 LYS A N 1
ATOM 2515 C CA . LYS A 1 324 ? 5.777 61.469 28.094 1 21.05 324 LYS A CA 1
ATOM 2516 C C . LYS A 1 324 ? 4.805 61.406 29.266 1 21.05 324 LYS A C 1
ATOM 2518 O O . LYS A 1 324 ? 5.191 61.594 30.422 1 21.05 324 LYS A O 1
ATOM 2523 N N . GLY A 1 325 ? 3.459 61 28.984 1 17.14 325 GLY A N 1
ATOM 2524 C CA . GLY A 1 325 ? 2.76 61.812 29.953 1 17.14 325 GLY A CA 1
ATOM 2525 C C . GLY A 1 325 ? 3.152 61.5 31.391 1 17.14 325 GLY A C 1
ATOM 2526 O O . GLY A 1 325 ? 3.857 60.531 31.641 1 17.14 325 GLY A O 1
ATOM 2527 N N . ALA A 1 326 ? 2.018 61.375 32.281 1 18.95 326 ALA A N 1
ATOM 2528 C CA . ALA A 1 326 ? 1.524 62.125 33.438 1 18.95 326 ALA A CA 1
ATOM 2529 C C . ALA A 1 326 ? 1.942 61.438 34.719 1 18.95 326 ALA A C 1
ATOM 2531 O O . ALA A 1 326 ? 2.182 60.219 34.75 1 18.95 326 ALA A O 1
ATOM 2532 N N . LYS A 1 327 ? 1.87 62.25 35.75 1 18.55 327 LYS A N 1
ATOM 2533 C CA . LYS A 1 327 ? 2.436 62.5 37.062 1 18.55 327 LYS A CA 1
ATOM 2534 C C . LYS A 1 327 ? 1.966 61.469 38.062 1 18.55 327 LYS A C 1
ATOM 2536 O O . LYS A 1 327 ? 2.764 60.969 38.875 1 18.55 327 LYS A O 1
ATOM 2541 N N . GLU A 1 328 ? 0.605 61.344 38.375 1 16.83 328 GLU A N 1
ATOM 2542 C CA . GLU A 1 328 ? 0.411 61.75 39.75 1 16.83 328 GLU A CA 1
ATOM 2543 C C . GLU A 1 328 ? 0.646 60.594 40.719 1 16.83 328 GLU A C 1
ATOM 2545 O O . GLU A 1 328 ? 1.58 60.625 41.5 1 16.83 328 GLU A O 1
ATOM 2550 N N . SER A 1 329 ? -0.481 60.188 41.438 1 17.55 329 SER A N 1
ATOM 2551 C CA . SER A 1 329 ? -0.723 60.344 42.875 1 17.55 329 SER A CA 1
ATOM 2552 C C . SER A 1 329 ? -0.439 59.062 43.625 1 17.55 329 SER A C 1
ATOM 2554 O O . SER A 1 329 ? -0.379 57.969 43.031 1 17.55 329 SER A O 1
ATOM 2556 N N . GLY A 1 330 ? -0.683 59.031 45 1 17.36 330 GLY A N 1
ATOM 2557 C CA . GLY A 1 330 ? -0.091 58.688 46.281 1 17.36 330 GLY A CA 1
ATOM 2558 C C . GLY A 1 330 ? -0.408 57.25 46.688 1 17.36 330 GLY A C 1
ATOM 2559 O O . GLY A 1 330 ? 0.467 56.531 47.188 1 17.36 330 GLY A O 1
ATOM 2560 N N . GLY A 1 331 ? -1.721 56.875 46.719 1 18.36 331 GLY A N 1
ATOM 2561 C CA . GLY A 1 331 ? -2.123 56.469 48.062 1 18.36 331 GLY A CA 1
ATOM 2562 C C . GLY A 1 331 ? -1.689 55.062 48.438 1 18.36 331 GLY A C 1
ATOM 2563 O O . GLY A 1 331 ? -1.284 54.281 47.562 1 18.36 331 GLY A O 1
ATOM 2564 N N . ALA A 1 332 ? -2.271 54.625 49.625 1 19.03 332 ALA A N 1
ATOM 2565 C CA . ALA A 1 332 ? -1.799 53.969 50.844 1 19.03 332 ALA A CA 1
ATOM 2566 C C . ALA A 1 332 ? -1.845 52.469 50.719 1 19.03 332 ALA A C 1
ATOM 2568 O O . ALA A 1 332 ? -0.937 51.75 51.156 1 19.03 332 ALA A O 1
ATOM 2569 N N . ALA A 1 333 ? -2.846 51.938 50.031 1 20.2 333 ALA A N 1
ATOM 2570 C CA . ALA A 1 333 ? -3.525 51.062 51 1 20.2 333 ALA A CA 1
ATOM 2571 C C . ALA A 1 333 ? -2.746 49.75 51.188 1 20.2 333 ALA A C 1
ATOM 2573 O O . ALA A 1 333 ? -2.014 49.312 50.312 1 20.2 333 ALA A O 1
ATOM 2574 N N . PRO A 1 334 ? -3.061 49.094 52.312 1 18.39 334 PRO A N 1
ATOM 2575 C CA . PRO A 1 334 ? -2.326 48.25 53.25 1 18.39 334 PRO A CA 1
ATOM 2576 C C . PRO A 1 334 ? -2.137 46.812 52.75 1 18.39 334 PRO A C 1
ATOM 2578 O O . PRO A 1 334 ? -1.049 46.25 52.875 1 18.39 334 PRO A O 1
ATOM 2581 N N . SER A 1 335 ? -3.205 46.188 52.312 1 16.83 335 SER A N 1
ATOM 2582 C CA . SER A 1 335 ? -3.58 45.031 53.156 1 16.83 335 SER A CA 1
ATOM 2583 C C . SER A 1 335 ? -2.814 43.781 52.719 1 16.83 335 SER A C 1
ATOM 2585 O O . SER A 1 335 ? -2.613 43.531 51.531 1 16.83 335 SER A O 1
ATOM 2587 N N . LYS A 1 336 ? -2.238 43.125 53.625 1 20.8 336 LYS A N 1
ATOM 2588 C CA . LYS A 1 336 ? -1.281 42.031 53.656 1 20.8 336 LYS A CA 1
ATOM 2589 C C . LYS A 1 336 ? -1.933 40.719 53.25 1 20.8 336 LYS A C 1
ATOM 2591 O O . LYS A 1 336 ? -1.346 39.656 53.438 1 20.8 336 LYS A O 1
ATOM 2596 N N . ALA A 1 337 ? -3.295 40.719 52.719 1 19.31 337 ALA A N 1
ATOM 2597 C CA . ALA A 1 337 ? -3.891 39.406 53.031 1 19.31 337 ALA A CA 1
ATOM 2598 C C . ALA A 1 337 ? -3.006 38.281 52.531 1 19.31 337 ALA A C 1
ATOM 2600 O O . ALA A 1 337 ? -2.342 38.406 51.5 1 19.31 337 ALA A O 1
ATOM 2601 N N . GLU A 1 338 ? -2.859 37.281 53.344 1 18.91 338 GLU A N 1
ATOM 2602 C CA . GLU A 1 338 ? -2.125 36.031 53.594 1 18.91 338 GLU A CA 1
ATOM 2603 C C . GLU A 1 338 ? -2.432 34.969 52.531 1 18.91 338 GLU A C 1
ATOM 2605 O O . GLU A 1 338 ? -3.588 34.594 52.344 1 18.91 338 GLU A O 1
ATOM 2610 N N . GLU A 1 339 ? -1.879 35 51.406 1 18.92 339 GLU A N 1
ATOM 2611 C CA . GLU A 1 339 ? -2.172 34.062 50.344 1 18.92 339 GLU A CA 1
ATOM 2612 C C . GLU A 1 339 ? -1.897 32.625 50.812 1 18.92 339 GLU A C 1
ATOM 2614 O O . GLU A 1 339 ? -0.786 32.312 51.25 1 18.92 339 GLU A O 1
ATOM 2619 N N . GLU A 1 340 ? -2.922 32 51.344 1 21.52 340 GLU A N 1
ATOM 2620 C CA . GLU A 1 340 ? -2.939 30.594 51.75 1 21.52 340 GLU A CA 1
ATOM 2621 C C . GLU A 1 340 ? -2.422 29.703 50.594 1 21.52 340 GLU A C 1
ATOM 2623 O O . GLU A 1 340 ? -2.65 29.984 49.438 1 21.52 340 GLU A O 1
ATOM 2628 N N . PRO A 1 341 ? -1.572 28.703 50.938 1 21.78 341 PRO A N 1
ATOM 2629 C CA . PRO A 1 341 ? -0.725 27.828 50.125 1 21.78 341 PRO A CA 1
ATOM 2630 C C . PRO A 1 341 ? -1.531 26.891 49.219 1 21.78 341 PRO A C 1
ATOM 2632 O O . PRO A 1 341 ? -2.514 26.297 49.688 1 21.78 341 PRO A O 1
ATOM 2635 N N . ALA A 1 342 ? -1.789 27.172 48 1 22.69 342 ALA A N 1
ATOM 2636 C CA . ALA A 1 342 ? -2.582 26.359 47.094 1 22.69 342 ALA A CA 1
ATOM 2637 C C . ALA A 1 342 ? -2.059 24.922 47.031 1 22.69 342 ALA A C 1
ATOM 2639 O O . ALA A 1 342 ? -0.855 24.703 46.875 1 22.69 342 ALA A O 1
ATOM 2640 N N . PRO A 1 343 ? -2.783 23.953 47.594 1 22.98 343 PRO A N 1
ATOM 2641 C CA . PRO A 1 343 ? -2.512 22.5 47.656 1 22.98 343 PRO A CA 1
ATOM 2642 C C . PRO A 1 343 ? -2.221 21.906 46.281 1 22.98 343 PRO A C 1
ATOM 2644 O O . PRO A 1 343 ? -2.656 22.438 45.25 1 22.98 343 PRO A O 1
ATOM 2647 N N . SER A 1 344 ? -1.032 21.219 46.125 1 20.09 344 SER A N 1
ATOM 2648 C CA . SER A 1 344 ? -0.33 20.531 45.062 1 20.09 344 SER A CA 1
ATOM 2649 C C . SER A 1 344 ? -1.201 19.453 44.438 1 20.09 344 SER A C 1
ATOM 2651 O O . SER A 1 344 ? -1.6 18.5 45.094 1 20.09 344 SER A O 1
ATOM 2653 N N . CYS A 1 345 ? -2.293 19.797 43.75 1 19.97 345 CYS A N 1
ATOM 2654 C CA . CYS A 1 345 ? -3.244 18.859 43.156 1 19.97 345 CYS A CA 1
ATOM 2655 C C . CYS A 1 345 ? -2.523 17.781 42.344 1 19.97 345 CYS A C 1
ATOM 2657 O O . CYS A 1 345 ? -1.747 18.094 41.438 1 19.97 345 CYS A O 1
ATOM 2659 N N . GLY A 1 346 ? -2.217 16.625 42.969 1 20.34 346 GLY A N 1
ATOM 2660 C CA . GLY A 1 346 ? -1.721 15.336 42.5 1 20.34 346 GLY A CA 1
ATOM 2661 C C . GLY A 1 346 ? -2.453 14.828 41.25 1 20.34 346 GLY A C 1
ATOM 2662 O O . GLY A 1 346 ? -3.623 14.445 41.344 1 20.34 346 GLY A O 1
ATOM 2663 N N . CYS A 1 347 ? -2.441 15.602 40.219 1 18.92 347 CYS A N 1
ATOM 2664 C CA . CYS A 1 347 ? -3.125 15.195 39 1 18.92 347 CYS A CA 1
ATOM 2665 C C . CYS A 1 347 ? -2.811 13.742 38.656 1 18.92 347 CYS A C 1
ATOM 2667 O O . CYS A 1 347 ? -1.648 13.391 38.438 1 18.92 347 CYS A O 1
ATOM 2669 N N . VAL A 1 348 ? -3.512 12.859 39.281 1 18.56 348 VAL A N 1
ATOM 2670 C CA . VAL A 1 348 ? -3.557 11.406 39.156 1 18.56 348 VAL A CA 1
ATOM 2671 C C . VAL A 1 348 ? -3.73 11.039 37.656 1 18.56 348 VAL A C 1
ATOM 2673 O O . VAL A 1 348 ? -4.715 11.438 37.031 1 18.56 348 VAL A O 1
ATOM 2676 N N . VAL A 1 349 ? -2.727 11.117 36.969 1 18.69 349 VAL A N 1
ATOM 2677 C CA . VAL A 1 349 ? -2.654 10.578 35.594 1 18.69 349 VAL A CA 1
ATOM 2678 C C . VAL A 1 349 ? -3.16 9.133 35.594 1 18.69 349 VAL A C 1
ATOM 2680 O O . VAL A 1 349 ? -2.557 8.258 36.219 1 18.69 349 VAL A O 1
ATOM 2683 N N . MET A 1 350 ? -4.441 9.016 36.094 1 18.42 350 MET A N 1
ATOM 2684 C CA . MET A 1 350 ? -4.938 7.68 35.781 1 18.42 350 MET A CA 1
ATOM 2685 C C . MET A 1 350 ? -4.855 7.414 34.281 1 18.42 350 MET A C 1
ATOM 2687 O O . MET A 1 350 ? -5.133 8.305 33.469 1 18.42 350 MET A O 1
ATOM 2691 N N . MET B 1 1 ? -28 20.312 -33.594 1 21.7 1 MET B N 1
ATOM 2692 C CA . MET B 1 1 ? -28.312 18.922 -33.219 1 21.7 1 MET B CA 1
ATOM 2693 C C . MET B 1 1 ? -27.328 18.422 -32.156 1 21.7 1 MET B C 1
ATOM 2695 O O . MET B 1 1 ? -26.125 18.391 -32.375 1 21.7 1 MET B O 1
ATOM 2699 N N . ASP B 1 2 ? -27.562 18.688 -30.812 1 22.06 2 ASP B N 1
ATOM 2700 C CA . ASP B 1 2 ? -26.828 18.766 -29.547 1 22.06 2 ASP B CA 1
ATOM 2701 C C . ASP B 1 2 ? -26.359 17.391 -29.094 1 22.06 2 ASP B C 1
ATOM 2703 O O . ASP B 1 2 ? -27.141 16.438 -29.062 1 22.06 2 ASP B O 1
ATOM 2707 N N . ALA B 1 3 ? -25.125 16.969 -29.453 1 23.95 3 ALA B N 1
ATOM 2708 C CA . ALA B 1 3 ? -24.453 15.703 -29.219 1 23.95 3 ALA B CA 1
ATOM 2709 C C . ALA B 1 3 ? -24.578 15.266 -27.766 1 23.95 3 ALA B C 1
ATOM 2711 O O . ALA B 1 3 ? -23.797 15.68 -26.922 1 23.95 3 ALA B O 1
ATOM 2712 N N . SER B 1 4 ? -25.797 15.102 -27.219 1 23.77 4 SER B N 1
ATOM 2713 C CA . SER B 1 4 ? -26.172 14.586 -25.891 1 23.77 4 SER B CA 1
ATOM 2714 C C . SER B 1 4 ? -25.641 13.164 -25.703 1 23.77 4 SER B C 1
ATOM 2716 O O . SER B 1 4 ? -26.297 12.195 -26.078 1 23.77 4 SER B O 1
ATOM 2718 N N . VAL B 1 5 ? -24.469 12.859 -26.141 1 26.94 5 VAL B N 1
ATOM 2719 C CA . VAL B 1 5 ? -24.031 11.516 -25.781 1 26.94 5 VAL B CA 1
ATOM 2720 C C . VAL B 1 5 ? -24.359 11.227 -24.328 1 26.94 5 VAL B C 1
ATOM 2722 O O . VAL B 1 5 ? -23.859 11.914 -23.422 1 26.94 5 VAL B O 1
ATOM 2725 N N . THR B 1 6 ? -25.594 10.867 -24.031 1 25.31 6 THR B N 1
ATOM 2726 C CA . THR B 1 6 ? -26.125 10.289 -22.812 1 25.31 6 THR B CA 1
ATOM 2727 C C . THR B 1 6 ? -25.125 9.312 -22.203 1 25.31 6 THR B C 1
ATOM 2729 O O . THR B 1 6 ? -24.656 8.383 -22.875 1 25.31 6 THR B O 1
ATOM 2732 N N . SER B 1 7 ? -24.203 9.773 -21.422 1 27.77 7 SER B N 1
ATOM 2733 C CA . SER B 1 7 ? -23.297 9 -20.578 1 27.77 7 SER B CA 1
ATOM 2734 C C . SER B 1 7 ? -24 7.797 -19.969 1 27.77 7 SER B C 1
ATOM 2736 O O . SER B 1 7 ? -24.891 7.949 -19.109 1 27.77 7 SER B O 1
ATOM 2738 N N . GLU B 1 8 ? -24.609 6.945 -20.781 1 28.3 8 GLU B N 1
ATOM 2739 C CA . GLU B 1 8 ? -25.016 5.645 -20.266 1 28.3 8 GLU B CA 1
ATOM 2740 C C . GLU B 1 8 ? -24 5.109 -19.266 1 28.3 8 GLU B C 1
ATOM 2742 O O . GLU B 1 8 ? -22.875 4.758 -19.625 1 28.3 8 GLU B O 1
ATOM 2747 N N . ARG B 1 9 ? -24 5.688 -18.078 1 30.36 9 ARG B N 1
ATOM 2748 C CA . ARG B 1 9 ? -23.297 5.262 -16.875 1 30.36 9 ARG B CA 1
ATOM 2749 C C . ARG B 1 9 ? -23.312 3.742 -16.75 1 30.36 9 ARG B C 1
ATOM 2751 O O . ARG B 1 9 ? -24.344 3.104 -16.984 1 30.36 9 ARG B O 1
ATOM 2758 N N . PHE B 1 10 ? -22.25 3.102 -17.047 1 30.44 10 PHE B N 1
ATOM 2759 C CA . PHE B 1 10 ? -21.875 1.693 -16.984 1 30.44 10 PHE B CA 1
ATOM 2760 C C . PHE B 1 10 ? -22.438 1.042 -15.727 1 30.44 10 PHE B C 1
ATOM 2762 O O . PHE B 1 10 ? -21.844 1.144 -14.656 1 30.44 10 PHE B O 1
ATOM 2769 N N . GLY B 1 11 ? -23.797 1.07 -15.438 1 29.22 11 GLY B N 1
ATOM 2770 C CA . GLY B 1 11 ? -24.516 0.448 -14.336 1 29.22 11 GLY B CA 1
ATOM 2771 C C . GLY B 1 11 ? -24.359 -1.062 -14.305 1 29.22 11 GLY B C 1
ATOM 2772 O O . GLY B 1 11 ? -25.344 -1.785 -14.148 1 29.22 11 GLY B O 1
ATOM 2773 N N . GLY B 1 12 ? -23.531 -1.825 -14.93 1 29.38 12 GLY B N 1
ATOM 2774 C CA . GLY B 1 12 ? -23.656 -3.262 -14.75 1 29.38 12 GLY B CA 1
ATOM 2775 C C . GLY B 1 12 ? -23.531 -3.691 -13.297 1 29.38 12 GLY B C 1
ATOM 2776 O O . GLY B 1 12 ? -22.703 -3.156 -12.562 1 29.38 12 GLY B O 1
ATOM 2777 N N . GLY B 1 13 ? -24.688 -4.246 -12.625 1 29.31 13 GLY B N 1
ATOM 2778 C CA . GLY B 1 13 ? -25.062 -4.699 -11.289 1 29.31 13 GLY B CA 1
ATOM 2779 C C . GLY B 1 13 ? -24.109 -5.75 -10.734 1 29.31 13 GLY B C 1
ATOM 2780 O O . GLY B 1 13 ? -24.453 -6.934 -10.688 1 29.31 13 GLY B O 1
ATOM 2781 N N . VAL B 1 14 ? -22.953 -6.023 -11.133 1 30.97 14 VAL B N 1
ATOM 2782 C CA . VAL B 1 14 ? -22.422 -7.105 -10.312 1 30.97 14 VAL B CA 1
ATOM 2783 C C . VAL B 1 14 ? -22.562 -6.758 -8.836 1 30.97 14 VAL B C 1
ATOM 2785 O O . VAL B 1 14 ? -22.375 -5.605 -8.445 1 30.97 14 VAL B O 1
ATOM 2788 N N . GLY B 1 15 ? -23.531 -7.414 -8.078 1 31.17 15 GLY B N 1
ATOM 2789 C CA . GLY B 1 15 ? -24.047 -7.297 -6.723 1 31.17 15 GLY B CA 1
ATOM 2790 C C . GLY B 1 15 ? -23 -6.879 -5.711 1 31.17 15 GLY B C 1
ATOM 2791 O O . GLY B 1 15 ? -23.312 -6.609 -4.551 1 31.17 15 GLY B O 1
ATOM 2792 N N . GLY B 1 16 ? -21.844 -7.438 -5.66 1 30.58 16 GLY B N 1
ATOM 2793 C CA . GLY B 1 16 ? -21.188 -7.445 -4.363 1 30.58 16 GLY B CA 1
ATOM 2794 C C . GLY B 1 16 ? -20.781 -6.062 -3.887 1 30.58 16 GLY B C 1
ATOM 2795 O O . GLY B 1 16 ? -21.344 -5.551 -2.908 1 30.58 16 GLY B O 1
ATOM 2796 N N . ARG B 1 17 ? -19.516 -5.664 -3.973 1 39.69 17 ARG B N 1
ATOM 2797 C CA . ARG B 1 17 ? -19.016 -4.516 -3.225 1 39.69 17 ARG B CA 1
ATOM 2798 C C . ARG B 1 17 ? -19.656 -3.221 -3.711 1 39.69 17 ARG B C 1
ATOM 2800 O O . ARG B 1 17 ? -19.703 -2.957 -4.914 1 39.69 17 ARG B O 1
ATOM 2807 N N . GLY B 1 18 ? -20.672 -2.668 -3.172 1 39.97 18 GLY B N 1
ATOM 2808 C CA . GLY B 1 18 ? -21.469 -1.509 -3.539 1 39.97 18 GLY B CA 1
ATOM 2809 C C . GLY B 1 18 ? -20.656 -0.418 -4.219 1 39.97 18 GLY B C 1
ATOM 2810 O O . GLY B 1 18 ? -21.219 0.591 -4.656 1 39.97 18 GLY B O 1
ATOM 2811 N N . GLY B 1 19 ? -19.516 0.056 -3.625 1 47.69 19 GLY B N 1
ATOM 2812 C CA . GLY B 1 19 ? -19.203 1.304 -4.309 1 47.69 19 GLY B CA 1
ATOM 2813 C C . GLY B 1 19 ? -19.016 1.132 -5.805 1 47.69 19 GLY B C 1
ATOM 2814 O O . GLY B 1 19 ? -18.406 0.154 -6.246 1 47.69 19 GLY B O 1
ATOM 2815 N N . GLY B 1 20 ? -19.984 1.486 -6.551 1 57.66 20 GLY B N 1
ATOM 2816 C CA . GLY B 1 20 ? -19.938 1.459 -8 1 57.66 20 GLY B CA 1
ATOM 2817 C C . GLY B 1 20 ? -18.672 2.062 -8.578 1 57.66 20 GLY B C 1
ATOM 2818 O O . GLY B 1 20 ? -17.812 2.531 -7.828 1 57.66 20 GLY B O 1
ATOM 2819 N N . ILE B 1 21 ? -18.281 1.726 -9.719 1 63.88 21 ILE B N 1
ATOM 2820 C CA . ILE B 1 21 ? -17.172 2.244 -10.516 1 63.88 21 ILE B CA 1
ATOM 2821 C C . ILE B 1 21 ? -17 3.74 -10.25 1 63.88 21 ILE B C 1
ATOM 2823 O O . ILE B 1 21 ? -15.898 4.277 -10.367 1 63.88 21 ILE B O 1
ATOM 2827 N N . GLU B 1 22 ? -18 4.312 -9.641 1 71.38 22 GLU B N 1
ATOM 2828 C CA . GLU B 1 22 ? -17.984 5.75 -9.406 1 71.38 22 GLU B CA 1
ATOM 2829 C C . GLU B 1 22 ? -17.047 6.117 -8.266 1 71.38 22 GLU B C 1
ATOM 2831 O O . GLU B 1 22 ? -16.469 7.211 -8.25 1 71.38 22 GLU B O 1
ATOM 2836 N N . ASP B 1 23 ? -16.797 5.148 -7.383 1 76.75 23 ASP B N 1
ATOM 2837 C CA . ASP B 1 23 ? -15.93 5.395 -6.234 1 76.75 23 ASP B CA 1
ATOM 2838 C C . ASP B 1 23 ? -14.461 5.461 -6.66 1 76.75 23 ASP B C 1
ATOM 2840 O O . ASP B 1 23 ? -13.617 5.953 -5.91 1 76.75 23 ASP B O 1
ATOM 2844 N N . TRP B 1 24 ? -14.242 5.051 -7.875 1 85.69 24 TRP B N 1
ATOM 2845 C CA . TRP B 1 24 ? -12.852 4.941 -8.32 1 85.69 24 TRP B CA 1
ATOM 2846 C C . TRP B 1 24 ? -12.578 5.902 -9.477 1 85.69 24 TRP B C 1
ATOM 2848 O O . TRP B 1 24 ? -11.547 5.805 -10.141 1 85.69 24 TRP B O 1
ATOM 2858 N N . GLU B 1 25 ? -13.523 6.797 -9.664 1 86.94 25 GLU B N 1
ATOM 2859 C CA . GLU B 1 25 ? -13.312 7.789 -10.719 1 86.94 25 GLU B CA 1
ATOM 2860 C C . GLU B 1 25 ? -12.391 8.914 -10.242 1 86.94 25 GLU B C 1
ATOM 2862 O O . GLU B 1 25 ? -12.578 9.445 -9.141 1 86.94 25 GLU B O 1
ATOM 2867 N N . LEU B 1 26 ? -11.438 9.172 -11.039 1 89.06 26 LEU B N 1
ATOM 2868 C CA . LEU B 1 26 ? -10.531 10.281 -10.734 1 89.06 26 LEU B CA 1
ATOM 2869 C C . LEU B 1 26 ? -10.695 11.406 -11.75 1 89.06 26 LEU B C 1
ATOM 2871 O O . LEU B 1 26 ? -11.078 11.164 -12.891 1 89.06 26 LEU B O 1
ATOM 2875 N N . LEU B 1 27 ? -10.5 12.633 -11.312 1 88.38 27 LEU B N 1
ATOM 2876 C CA . LEU B 1 27 ? -10.477 13.773 -12.227 1 88.38 27 LEU B CA 1
ATOM 2877 C C . LEU B 1 27 ? -9.148 13.828 -12.977 1 88.38 27 LEU B C 1
ATOM 2879 O O . LEU B 1 27 ? -8.086 13.891 -12.367 1 88.38 27 LEU B O 1
ATOM 2883 N N . THR B 1 28 ? -9.273 13.789 -14.242 1 90.31 28 THR B N 1
ATOM 2884 C CA . THR B 1 28 ? -8.062 13.781 -15.055 1 90.31 28 THR B CA 1
ATOM 2885 C C . THR B 1 28 ? -7.25 15.055 -14.82 1 90.31 28 THR B C 1
ATOM 2887 O O . THR B 1 28 ? -6.027 15.055 -14.992 1 90.31 28 THR B O 1
ATOM 2890 N N . THR B 1 29 ? -7.848 16.078 -14.367 1 88.38 29 THR B N 1
ATOM 2891 C CA . THR B 1 29 ? -7.172 17.344 -14.094 1 88.38 29 THR B CA 1
ATOM 2892 C C . THR B 1 29 ? -6.246 17.219 -12.891 1 88.38 29 THR B C 1
ATOM 2894 O O . THR B 1 29 ? -5.344 18.031 -12.703 1 88.38 29 THR B O 1
ATOM 2897 N N . ASP B 1 30 ? -6.492 16.234 -12.109 1 90.5 30 ASP B N 1
ATOM 2898 C CA . ASP B 1 30 ? -5.672 16.031 -10.922 1 90.5 30 ASP B CA 1
ATOM 2899 C C . ASP B 1 30 ? -4.461 15.148 -11.234 1 90.5 30 ASP B C 1
ATOM 2901 O O . ASP B 1 30 ? -3.672 14.828 -10.344 1 90.5 30 ASP B O 1
ATOM 2905 N N . VAL B 1 31 ? -4.363 14.766 -12.5 1 91.88 31 VAL B N 1
ATOM 2906 C CA . VAL B 1 31 ? -3.311 13.836 -12.906 1 91.88 31 VAL B CA 1
ATOM 2907 C C . VAL B 1 31 ? -2.342 14.531 -13.859 1 91.88 31 VAL B C 1
ATOM 2909 O O . VAL B 1 31 ? -2.764 15.164 -14.828 1 91.88 31 VAL B O 1
ATOM 2912 N N . THR B 1 32 ? -1.141 14.508 -13.508 1 91.31 32 THR B N 1
ATOM 2913 C CA . THR B 1 32 ? -0.089 14.938 -14.422 1 91.31 32 THR B CA 1
ATOM 2914 C C . THR B 1 32 ? 0.621 13.734 -15.031 1 91.31 32 THR B C 1
ATOM 2916 O O . THR B 1 32 ? 0.983 12.789 -14.32 1 91.31 32 THR B O 1
ATOM 2919 N N . VAL B 1 33 ? 0.776 13.711 -16.328 1 89.81 33 VAL B N 1
ATOM 2920 C CA . VAL B 1 33 ? 1.4 12.602 -17.047 1 89.81 33 VAL B CA 1
ATOM 2921 C C . VAL B 1 33 ? 2.83 12.977 -17.422 1 89.81 33 VAL B C 1
ATOM 2923 O O . VAL B 1 33 ? 3.076 14.062 -17.953 1 89.81 33 VAL B O 1
ATOM 2926 N N . ASN B 1 34 ? 3.779 12.156 -17.125 1 90.81 34 ASN B N 1
ATOM 2927 C CA . ASN B 1 34 ? 5.191 12.406 -17.391 1 90.81 34 ASN B CA 1
ATOM 2928 C C . ASN B 1 34 ? 5.746 11.438 -18.438 1 90.81 34 ASN B C 1
ATOM 2930 O O . ASN B 1 34 ? 5.285 11.414 -19.578 1 90.81 34 ASN B O 1
ATOM 2934 N N . GLU B 1 35 ? 6.684 10.625 -18.094 1 85.94 35 GLU B N 1
ATOM 2935 C CA . GLU B 1 35 ? 7.477 9.852 -19.031 1 85.94 35 GLU B CA 1
ATOM 2936 C C . GLU B 1 35 ? 6.871 8.469 -19.266 1 85.94 35 GLU B C 1
ATOM 2938 O O . GLU B 1 35 ? 6.148 7.953 -18.406 1 85.94 35 GLU B O 1
ATOM 2943 N N . LEU B 1 36 ? 7.203 7.914 -20.484 1 84.38 36 LEU B N 1
ATOM 2944 C CA . LEU B 1 36 ? 6.883 6.527 -20.797 1 84.38 36 LEU B CA 1
ATOM 2945 C C . LEU B 1 36 ? 7.754 5.57 -20 1 84.38 36 LEU B C 1
ATOM 2947 O O . LEU B 1 36 ? 8.977 5.734 -19.938 1 84.38 36 LEU B O 1
ATOM 2951 N N . ILE B 1 37 ? 7.086 4.637 -19.328 1 83.06 37 ILE B N 1
ATOM 2952 C CA . ILE B 1 37 ? 7.887 3.732 -18.5 1 83.06 37 ILE B CA 1
ATOM 2953 C C . ILE B 1 37 ? 7.668 2.291 -18.953 1 83.06 37 ILE B C 1
ATOM 2955 O O . ILE B 1 37 ? 8.391 1.383 -18.531 1 83.06 37 ILE B O 1
ATOM 2959 N N . GLY B 1 38 ? 6.688 2.09 -19.672 1 76.75 38 GLY B N 1
ATOM 2960 C CA . GLY B 1 38 ? 6.477 0.732 -20.141 1 76.75 38 GLY B CA 1
ATOM 2961 C C . GLY B 1 38 ? 5.348 0.625 -21.156 1 76.75 38 GLY B C 1
ATOM 2962 O O . GLY B 1 38 ? 4.684 1.618 -21.453 1 76.75 38 GLY B O 1
ATOM 2963 N N . GLU B 1 39 ? 5.316 -0.56 -21.812 1 68.94 39 GLU B N 1
ATOM 2964 C CA . GLU B 1 39 ? 4.227 -0.876 -22.734 1 68.94 39 GLU B CA 1
ATOM 2965 C C . GLU B 1 39 ? 3.639 -2.254 -22.438 1 68.94 39 GLU B C 1
ATOM 2967 O O . GLU B 1 39 ? 4.375 -3.199 -22.156 1 68.94 39 GLU B O 1
ATOM 2972 N N . GLY B 1 40 ? 2.348 -2.172 -22.047 1 58.31 40 GLY B N 1
ATOM 2973 C CA . GLY B 1 40 ? 1.698 -3.461 -21.875 1 58.31 40 GLY B CA 1
ATOM 2974 C C . GLY B 1 40 ? 0.735 -3.791 -23 1 58.31 40 GLY B C 1
ATOM 2975 O O . GLY B 1 40 ? 0.655 -3.059 -24 1 58.31 40 GLY B O 1
ATOM 2976 N N . ALA B 1 41 ? 0.103 -5.016 -22.938 1 52.97 41 ALA B N 1
ATOM 2977 C CA . ALA B 1 41 ? -0.862 -5.516 -23.922 1 52.97 41 ALA B CA 1
ATOM 2978 C C . ALA B 1 41 ? -1.969 -4.492 -24.156 1 52.97 41 ALA B C 1
ATOM 2980 O O . ALA B 1 41 ? -2.486 -4.387 -25.281 1 52.97 41 ALA B O 1
ATOM 2981 N N . PHE B 1 42 ? -2.213 -3.729 -23.141 1 56.97 42 PHE B N 1
ATOM 2982 C CA . PHE B 1 42 ? -3.387 -2.869 -23.25 1 56.97 42 PHE B CA 1
ATOM 2983 C C . PHE B 1 42 ? -2.979 -1.43 -23.531 1 56.97 42 PHE B C 1
ATOM 2985 O O . PHE B 1 42 ? -3.832 -0.57 -23.766 1 56.97 42 PHE B O 1
ATOM 2992 N N . GLY B 1 43 ? -1.731 -1.217 -23.547 1 66.12 43 GLY B N 1
ATOM 2993 C CA . GLY B 1 43 ? -1.373 0.148 -23.891 1 66.12 43 GLY B CA 1
ATOM 2994 C C . GLY B 1 43 ? -0.095 0.62 -23.234 1 66.12 43 GLY B C 1
ATOM 2995 O O . GLY B 1 43 ? 0.677 -0.189 -22.703 1 66.12 43 GLY B O 1
ATOM 2996 N N . GLU B 1 44 ? 0.039 1.869 -23.375 1 80.88 44 GLU B N 1
ATOM 2997 C CA . GLU B 1 44 ? 1.242 2.52 -22.859 1 80.88 44 GLU B CA 1
ATOM 2998 C C . GLU B 1 44 ? 1.114 2.83 -21.375 1 80.88 44 GLU B C 1
ATOM 3000 O O . GLU B 1 44 ? 0.031 3.174 -20.891 1 80.88 44 GLU B O 1
ATOM 3005 N N . ILE B 1 45 ? 2.191 2.6 -20.703 1 87.06 45 ILE B N 1
ATOM 3006 C CA . ILE B 1 45 ? 2.252 2.955 -19.281 1 87.06 45 ILE B CA 1
ATOM 3007 C C . ILE B 1 45 ? 3.219 4.121 -19.094 1 87.06 45 ILE B C 1
ATOM 3009 O O . ILE B 1 45 ? 4.371 4.059 -19.516 1 87.06 45 ILE B O 1
ATOM 3013 N N . ARG B 1 46 ? 2.719 5.164 -18.5 1 92.06 46 ARG B N 1
ATOM 3014 C CA . ARG B 1 46 ? 3.523 6.348 -18.219 1 92.06 46 ARG B CA 1
ATOM 3015 C C . ARG B 1 46 ? 3.588 6.625 -16.719 1 92.06 46 ARG B C 1
ATOM 3017 O O . ARG B 1 46 ? 2.689 6.234 -15.969 1 92.06 46 ARG B O 1
ATOM 3024 N N . SER B 1 47 ? 4.695 7.234 -16.375 1 93.94 47 SER B N 1
ATOM 3025 C CA . SER B 1 47 ? 4.762 7.75 -15.016 1 93.94 47 SER B CA 1
ATOM 3026 C C . SER B 1 47 ? 4.086 9.109 -14.906 1 93.94 47 SER B C 1
ATOM 3028 O O . SER B 1 47 ? 3.936 9.82 -15.906 1 93.94 47 SER B O 1
ATOM 3030 N N . GLY B 1 48 ? 3.629 9.422 -13.688 1 94.12 48 GLY B N 1
ATOM 3031 C CA . GLY B 1 48 ? 3.018 10.711 -13.414 1 94.12 48 GLY B CA 1
ATOM 3032 C C . GLY B 1 48 ? 2.77 10.953 -11.938 1 94.12 48 GLY B C 1
ATOM 3033 O O . GLY B 1 48 ? 3.441 10.367 -11.086 1 94.12 48 GLY B O 1
ATOM 3034 N N . HIS B 1 49 ? 1.901 11.961 -11.727 1 93.25 49 HIS B N 1
ATOM 3035 C CA . HIS B 1 49 ? 1.499 12.281 -10.359 1 93.25 49 HIS B CA 1
ATOM 3036 C C . HIS B 1 49 ? -0.012 12.453 -10.258 1 93.25 49 HIS B C 1
ATOM 3038 O O . HIS B 1 49 ? -0.64 13.008 -11.156 1 93.25 49 HIS B O 1
ATOM 3044 N N . TRP B 1 50 ? -0.577 11.898 -9.266 1 93.19 50 TRP B N 1
ATOM 3045 C CA . TRP B 1 50 ? -1.968 12.117 -8.883 1 93.19 50 TRP B CA 1
ATOM 3046 C C . TRP B 1 50 ? -2.057 12.766 -7.504 1 93.19 50 TRP B C 1
ATOM 3048 O O . TRP B 1 50 ? -1.77 12.125 -6.488 1 93.19 50 TRP B O 1
ATOM 3058 N N . ARG B 1 51 ? -2.404 14.062 -7.465 1 89.38 51 ARG B N 1
ATOM 3059 C CA . ARG B 1 51 ? -2.52 14.812 -6.219 1 89.38 51 ARG B CA 1
ATOM 3060 C C . ARG B 1 51 ? -1.228 14.742 -5.41 1 89.38 51 ARG B C 1
ATOM 3062 O O . ARG B 1 51 ? -1.256 14.484 -4.207 1 89.38 51 ARG B O 1
ATOM 3069 N N . GLY B 1 52 ? -0.133 14.82 -6.168 1 87.62 52 GLY B N 1
ATOM 3070 C CA . GLY B 1 52 ? 1.172 14.852 -5.531 1 87.62 52 GLY B CA 1
ATOM 3071 C C . GLY B 1 52 ? 1.77 13.477 -5.316 1 87.62 52 GLY B C 1
ATOM 3072 O O . GLY B 1 52 ? 2.939 13.352 -4.949 1 87.62 52 GLY B O 1
ATOM 3073 N N . CYS B 1 53 ? 1.058 12.453 -5.535 1 92.31 53 CYS B N 1
ATOM 3074 C CA . CYS B 1 53 ? 1.521 11.078 -5.379 1 92.31 53 CYS B CA 1
ATOM 3075 C C . CYS B 1 53 ? 2.055 10.531 -6.695 1 92.31 53 CYS B C 1
ATOM 3077 O O . CYS B 1 53 ? 1.374 10.586 -7.723 1 92.31 53 CYS B O 1
ATOM 3079 N N . PRO B 1 54 ? 3.295 10.047 -6.668 1 93.69 54 PRO B N 1
ATOM 3080 C CA . PRO B 1 54 ? 3.752 9.375 -7.887 1 93.69 54 PRO B CA 1
ATOM 3081 C C . PRO B 1 54 ? 2.891 8.164 -8.25 1 93.69 54 PRO B C 1
ATOM 3083 O O . PRO B 1 54 ? 2.539 7.367 -7.379 1 93.69 54 PRO B O 1
ATOM 3086 N N . VAL B 1 55 ? 2.496 8.109 -9.555 1 96 55 VAL B N 1
ATOM 3087 C CA . VAL B 1 55 ? 1.619 7.027 -9.992 1 96 55 VAL B CA 1
ATOM 3088 C C . VAL B 1 55 ? 2.072 6.512 -11.359 1 96 55 VAL B C 1
ATOM 3090 O O . VAL B 1 55 ? 2.832 7.184 -12.062 1 96 55 VAL B O 1
ATOM 3093 N N . ALA B 1 56 ? 1.706 5.27 -11.648 1 94.88 56 ALA B N 1
ATOM 3094 C CA . ALA B 1 56 ? 1.76 4.727 -13 1 94.88 56 ALA B CA 1
ATOM 3095 C C . ALA B 1 56 ? 0.414 4.879 -13.703 1 94.88 56 ALA B C 1
ATOM 3097 O O . ALA B 1 56 ? -0.636 4.613 -13.117 1 94.88 56 ALA B O 1
ATOM 3098 N N . ILE B 1 57 ? 0.478 5.352 -14.961 1 93.12 57 ILE B N 1
ATOM 3099 C CA . ILE B 1 57 ? -0.733 5.66 -15.711 1 93.12 57 ILE B CA 1
ATOM 3100 C C . ILE B 1 57 ? -0.809 4.773 -16.953 1 93.12 57 ILE B C 1
ATOM 3102 O O . ILE B 1 57 ? 0.066 4.836 -17.828 1 93.12 57 ILE B O 1
ATOM 3106 N N . LYS B 1 58 ? -1.793 3.918 -16.938 1 86.81 58 LYS B N 1
ATOM 3107 C CA . LYS B 1 58 ? -2.082 3.098 -18.109 1 86.81 58 LYS B CA 1
ATOM 3108 C C . LYS B 1 58 ? -3.148 3.746 -18.984 1 86.81 58 LYS B C 1
ATOM 3110 O O . LYS B 1 58 ? -4.246 4.051 -18.516 1 86.81 58 LYS B O 1
ATOM 3115 N N . THR B 1 59 ? -2.758 4.082 -20.188 1 84.69 59 THR B N 1
ATOM 3116 C CA . THR B 1 59 ? -3.73 4.594 -21.141 1 84.69 59 THR B CA 1
ATOM 3117 C C . THR B 1 59 ? -4.305 3.461 -21.984 1 84.69 59 THR B C 1
ATOM 3119 O O . THR B 1 59 ? -3.561 2.703 -22.609 1 84.69 59 THR B O 1
ATOM 3122 N N . LEU B 1 60 ? -5.605 3.402 -21.938 1 76.38 60 LEU B N 1
ATOM 3123 C CA . LEU B 1 60 ? -6.266 2.311 -22.656 1 76.38 60 LEU B CA 1
ATOM 3124 C C . LEU B 1 60 ? -6.422 2.641 -24.141 1 76.38 60 LEU B C 1
ATOM 3126 O O . LEU B 1 60 ? -6.668 3.793 -24.5 1 76.38 60 LEU B O 1
ATOM 3130 N N . LYS B 1 61 ? -6.062 1.7 -24.906 1 69.06 61 LYS B N 1
ATOM 3131 C CA . LYS B 1 61 ? -6.168 1.896 -26.359 1 69.06 61 LYS B CA 1
ATOM 3132 C C . LYS B 1 61 ? -7.582 2.305 -26.75 1 69.06 61 LYS B C 1
ATOM 3134 O O . LYS B 1 61 ? -8.555 1.926 -26.094 1 69.06 61 LYS B O 1
ATOM 3139 N N . THR B 1 62 ? -7.672 3.117 -27.703 1 61.5 62 THR B N 1
ATOM 3140 C CA . THR B 1 62 ? -8.891 3.719 -28.234 1 61.5 62 THR B CA 1
ATOM 3141 C C . THR B 1 62 ? -9.953 2.652 -28.484 1 61.5 62 THR B C 1
ATOM 3143 O O . THR B 1 62 ? -11.148 2.906 -28.312 1 61.5 62 THR B O 1
ATOM 3146 N N . ALA B 1 63 ? -9.438 1.52 -28.906 1 57.97 63 ALA B N 1
ATOM 3147 C CA . ALA B 1 63 ? -10.406 0.465 -29.188 1 57.97 63 ALA B CA 1
ATOM 3148 C C . ALA B 1 63 ? -11.266 0.171 -27.969 1 57.97 63 ALA B C 1
ATOM 3150 O O . ALA B 1 63 ? -12.422 -0.249 -28.109 1 57.97 63 ALA B O 1
ATOM 3151 N N . VAL B 1 64 ? -10.773 0.471 -26.859 1 54.62 64 VAL B N 1
ATOM 3152 C CA . VAL B 1 64 ? -11.516 0.222 -25.625 1 54.62 64 VAL B CA 1
ATOM 3153 C C . VAL B 1 64 ? -12.719 1.152 -25.547 1 54.62 64 VAL B C 1
ATOM 3155 O O . VAL B 1 64 ? -13.742 0.806 -24.953 1 54.62 64 VAL B O 1
ATOM 3158 N N . VAL B 1 65 ? -12.625 2.227 -26.25 1 57.97 65 VAL B N 1
ATOM 3159 C CA . VAL B 1 65 ? -13.727 3.176 -26.188 1 57.97 65 VAL B CA 1
ATOM 3160 C C . VAL B 1 65 ? -14.727 2.879 -27.297 1 57.97 65 VAL B C 1
ATOM 3162 O O . VAL B 1 65 ? -15.891 3.297 -27.234 1 57.97 65 VAL B O 1
ATOM 3165 N N . THR B 1 66 ? -14.188 2.102 -28.156 1 62.84 66 THR B N 1
ATOM 3166 C CA . THR B 1 66 ? -15.07 1.919 -29.312 1 62.84 66 THR B CA 1
ATOM 3167 C C . THR B 1 66 ? -15.562 0.476 -29.391 1 62.84 66 THR B C 1
ATOM 3169 O O . THR B 1 66 ? -16.594 0.2 -30 1 62.84 66 THR B O 1
ATOM 3172 N N . ASP B 1 67 ? -14.789 -0.349 -28.75 1 68.31 67 ASP B N 1
ATOM 3173 C CA . ASP B 1 67 ? -15.102 -1.775 -28.781 1 68.31 67 ASP B CA 1
ATOM 3174 C C . ASP B 1 67 ? -15.773 -2.225 -27.484 1 68.31 67 ASP B C 1
ATOM 3176 O O . ASP B 1 67 ? -15.172 -2.166 -26.422 1 68.31 67 ASP B O 1
ATOM 3180 N N . GLN B 1 68 ? -16.938 -2.656 -27.609 1 72.25 68 GLN B N 1
ATOM 3181 C CA . GLN B 1 68 ? -17.75 -3.068 -26.469 1 72.25 68 GLN B CA 1
ATOM 3182 C C . GLN B 1 68 ? -17.062 -4.176 -25.672 1 72.25 68 GLN B C 1
ATOM 3184 O O . GLN B 1 68 ? -17.156 -4.211 -24.438 1 72.25 68 GLN B O 1
ATOM 3189 N N . ILE B 1 69 ? -16.406 -5.023 -26.438 1 67.62 69 ILE B N 1
ATOM 3190 C CA . ILE B 1 69 ? -15.711 -6.129 -25.781 1 67.62 69 ILE B CA 1
ATOM 3191 C C . ILE B 1 69 ? -14.562 -5.59 -24.922 1 67.62 69 ILE B C 1
ATOM 3193 O O . ILE B 1 69 ? -14.391 -5.996 -23.781 1 67.62 69 ILE B O 1
ATOM 3197 N N . ALA B 1 70 ? -13.922 -4.656 -25.469 1 69.62 70 ALA B N 1
ATOM 3198 C CA . ALA B 1 70 ? -12.797 -4.059 -24.766 1 69.62 70 ALA B CA 1
ATOM 3199 C C . ALA B 1 70 ? -13.258 -3.311 -23.516 1 69.62 70 ALA B C 1
ATOM 3201 O O . ALA B 1 70 ? -12.602 -3.367 -22.469 1 69.62 70 ALA B O 1
ATOM 3202 N N . ILE B 1 71 ? -14.32 -2.766 -23.594 1 71.44 71 ILE B N 1
ATOM 3203 C CA . ILE B 1 71 ? -14.875 -2.008 -22.484 1 71.44 71 ILE B CA 1
ATOM 3204 C C . ILE B 1 71 ? -15.281 -2.965 -21.359 1 71.44 71 ILE B C 1
ATOM 3206 O O . ILE B 1 71 ? -15.016 -2.705 -20.188 1 71.44 71 ILE B O 1
ATOM 3210 N N . LYS B 1 72 ? -15.859 -3.977 -21.797 1 74.19 72 LYS B N 1
ATOM 3211 C CA . LYS B 1 72 ? -16.297 -4.965 -20.812 1 74.19 72 LYS B CA 1
ATOM 3212 C C . LYS B 1 72 ? -15.109 -5.574 -20.078 1 74.19 72 LYS B C 1
ATOM 3214 O O . LYS B 1 72 ? -15.164 -5.77 -18.859 1 74.19 72 LYS B O 1
ATOM 3219 N N . GLU B 1 73 ? -14.133 -5.859 -20.859 1 72.25 73 GLU B N 1
ATOM 3220 C CA . GLU B 1 73 ? -12.93 -6.441 -20.266 1 72.25 73 GLU B CA 1
ATOM 3221 C C . GLU B 1 73 ? -12.273 -5.469 -19.297 1 72.25 73 GLU B C 1
ATOM 3223 O O . GLU B 1 73 ? -11.82 -5.871 -18.219 1 72.25 73 GLU B O 1
ATOM 3228 N N . PHE B 1 74 ? -12.32 -4.32 -19.688 1 74.62 74 PHE B N 1
ATOM 3229 C CA . PHE B 1 74 ? -11.742 -3.281 -18.844 1 74.62 74 PHE B CA 1
ATOM 3230 C C . PHE B 1 74 ? -12.531 -3.127 -17.547 1 74.62 74 PHE B C 1
ATOM 3232 O O . PHE B 1 74 ? -11.945 -3.041 -16.469 1 74.62 74 PHE B O 1
ATOM 3239 N N . ASN B 1 75 ? -13.719 -3.102 -17.688 1 76.88 75 ASN B N 1
ATOM 3240 C CA . ASN B 1 75 ? -14.586 -2.969 -16.531 1 76.88 75 ASN B CA 1
ATOM 3241 C C . ASN B 1 75 ? -14.422 -4.145 -15.57 1 76.88 75 ASN B C 1
ATOM 3243 O O . ASN B 1 75 ? -14.438 -3.965 -14.344 1 76.88 75 ASN B O 1
ATOM 3247 N N . ARG B 1 76 ? -14.258 -5.266 -16.141 1 79.19 76 ARG B N 1
ATOM 3248 C CA . ARG B 1 76 ? -14.055 -6.457 -15.32 1 79.19 76 ARG B CA 1
ATOM 3249 C C . ARG B 1 76 ? -12.734 -6.379 -14.562 1 79.19 76 ARG B C 1
ATOM 3251 O O . ARG B 1 76 ? -12.68 -6.684 -13.367 1 79.19 76 ARG B O 1
ATOM 3258 N N . GLU B 1 77 ? -11.742 -5.961 -15.266 1 79.19 77 GLU B N 1
ATOM 3259 C CA . GLU B 1 77 ? -10.438 -5.793 -14.633 1 79.19 77 GLU B CA 1
ATOM 3260 C C . GLU B 1 77 ? -10.508 -4.82 -13.461 1 79.19 77 GLU B C 1
ATOM 3262 O O . GLU B 1 77 ? -10.016 -5.113 -12.367 1 79.19 77 GLU B O 1
ATOM 3267 N N . MET B 1 78 ? -11.18 -3.818 -13.688 1 82.31 78 MET B N 1
ATOM 3268 C CA . MET B 1 78 ? -11.281 -2.783 -12.664 1 82.31 78 MET B CA 1
ATOM 3269 C C . MET B 1 78 ? -12.078 -3.281 -11.469 1 82.31 78 MET B C 1
ATOM 3271 O O . MET B 1 78 ? -11.719 -3.016 -10.32 1 82.31 78 MET B O 1
ATOM 3275 N N . ALA B 1 79 ? -13.094 -3.977 -11.789 1 83.19 79 ALA B N 1
ATOM 3276 C CA . ALA B 1 79 ? -13.977 -4.48 -10.734 1 83.19 79 ALA B CA 1
ATOM 3277 C C . ALA B 1 79 ? -13.227 -5.434 -9.812 1 83.19 79 ALA B C 1
ATOM 3279 O O . ALA B 1 79 ? -13.414 -5.402 -8.594 1 83.19 79 ALA B O 1
ATOM 3280 N N . ILE B 1 80 ? -12.367 -6.199 -10.391 1 85.69 80 ILE B N 1
ATOM 3281 C CA . ILE B 1 80 ? -11.594 -7.16 -9.609 1 85.69 80 ILE B CA 1
ATOM 3282 C C . ILE B 1 80 ? -10.453 -6.441 -8.898 1 85.69 80 ILE B C 1
ATOM 3284 O O . ILE B 1 80 ? -10.289 -6.574 -7.68 1 85.69 80 ILE B O 1
ATOM 3288 N N . TRP B 1 81 ? -9.781 -5.676 -9.609 1 88.56 81 TRP B N 1
ATOM 3289 C CA . TRP B 1 81 ? -8.578 -5.02 -9.109 1 88.56 81 TRP B CA 1
ATOM 3290 C C . TRP B 1 81 ? -8.922 -4.074 -7.961 1 88.56 81 TRP B C 1
ATOM 3292 O O . TRP B 1 81 ? -8.211 -4.035 -6.953 1 88.56 81 TRP B O 1
ATOM 3302 N N . SER B 1 82 ? -10.008 -3.387 -8.016 1 88.06 82 SER B N 1
ATOM 3303 C CA . SER B 1 82 ? -10.398 -2.4 -7.012 1 88.06 82 SER B CA 1
ATOM 3304 C C . SER B 1 82 ? -10.742 -3.068 -5.688 1 88.06 82 SER B C 1
ATOM 3306 O O . SER B 1 82 ? -10.75 -2.416 -4.641 1 88.06 82 SER B O 1
ATOM 3308 N N . LYS B 1 83 ? -10.891 -4.348 -5.738 1 86.19 83 LYS B N 1
ATOM 3309 C CA . LYS B 1 83 ? -11.289 -5.062 -4.527 1 86.19 83 LYS B CA 1
ATOM 3310 C C . LYS B 1 83 ? -10.086 -5.711 -3.854 1 86.19 83 LYS B C 1
ATOM 3312 O O . LYS B 1 83 ? -10.195 -6.258 -2.754 1 86.19 83 LYS B O 1
ATOM 3317 N N . LEU B 1 84 ? -9.047 -5.695 -4.488 1 90 84 LEU B N 1
ATOM 3318 C CA . LEU B 1 84 ? -7.855 -6.355 -3.975 1 90 84 LEU B CA 1
ATOM 3319 C C . LEU B 1 84 ? -6.965 -5.367 -3.229 1 90 84 LEU B C 1
ATOM 3321 O O . LEU B 1 84 ? -6.359 -4.488 -3.844 1 90 84 LEU B O 1
ATOM 3325 N N . VAL B 1 85 ? -7.008 -5.5 -1.915 1 90.94 85 VAL B N 1
ATOM 3326 C CA . VAL B 1 85 ? -6.18 -4.66 -1.055 1 90.94 85 VAL B CA 1
ATOM 3327 C C . VAL B 1 85 ? -5.211 -5.535 -0.26 1 90.94 85 VAL B C 1
ATOM 3329 O O . VAL B 1 85 ? -5.621 -6.242 0.665 1 90.94 85 VAL B O 1
ATOM 3332 N N . HIS B 1 86 ? -3.975 -5.477 -0.628 1 94.69 86 HIS B N 1
ATOM 3333 C CA . HIS B 1 86 ? -2.934 -6.297 -0.021 1 94.69 86 HIS B CA 1
ATOM 3334 C C . HIS B 1 86 ? -1.553 -5.688 -0.241 1 94.69 86 HIS B C 1
ATOM 3336 O O . HIS B 1 86 ? -1.265 -5.164 -1.32 1 94.69 86 HIS B O 1
ATOM 3342 N N . PRO B 1 87 ? -0.669 -5.816 0.799 1 95.69 87 PRO B N 1
ATOM 3343 C CA . PRO B 1 87 ? 0.655 -5.199 0.692 1 95.69 87 PRO B CA 1
ATOM 3344 C C . PRO B 1 87 ? 1.449 -5.711 -0.508 1 95.69 87 PRO B C 1
ATOM 3346 O O . PRO B 1 87 ? 2.352 -5.027 -0.994 1 95.69 87 PRO B O 1
ATOM 3349 N N . PHE B 1 88 ? 1.082 -6.863 -1.014 1 97.5 88 PHE B N 1
ATOM 3350 C CA . PHE B 1 88 ? 1.853 -7.445 -2.105 1 97.5 88 PHE B CA 1
ATOM 3351 C C . PHE B 1 88 ? 1.034 -7.477 -3.391 1 97.5 88 PHE B C 1
ATOM 3353 O O . PHE B 1 88 ? 1.249 -8.336 -4.25 1 97.5 88 PHE B O 1
ATOM 3360 N N . ILE B 1 89 ? 0.105 -6.641 -3.51 1 97.25 89 ILE B N 1
ATOM 3361 C CA . ILE B 1 89 ? -0.648 -6.371 -4.73 1 97.25 89 ILE B CA 1
ATOM 3362 C C . ILE B 1 89 ? -0.549 -4.887 -5.078 1 97.25 89 ILE B C 1
ATOM 3364 O O . ILE B 1 89 ? -0.714 -4.027 -4.211 1 97.25 89 ILE B O 1
ATOM 3368 N N . VAL B 1 90 ? -0.203 -4.621 -6.32 1 97 90 VAL B N 1
ATOM 3369 C CA . VAL B 1 90 ? -0.146 -3.232 -6.77 1 97 90 VAL B CA 1
ATOM 3370 C C . VAL B 1 90 ? -1.501 -2.562 -6.555 1 97 90 VAL B C 1
ATOM 3372 O O . VAL B 1 90 ? -2.541 -3.129 -6.895 1 97 90 VAL B O 1
ATOM 3375 N N . GLN B 1 91 ? -1.47 -1.353 -6.023 1 95.75 91 GLN B N 1
ATOM 3376 C CA . GLN B 1 91 ? -2.721 -0.685 -5.676 1 95.75 91 GLN B CA 1
ATOM 3377 C C . GLN B 1 91 ? -3.373 -0.068 -6.91 1 95.75 91 GLN B C 1
ATOM 3379 O O . GLN B 1 91 ? -2.715 0.628 -7.688 1 95.75 91 GLN B O 1
ATOM 3384 N N . PHE B 1 92 ? -4.621 -0.384 -7.023 1 93.44 92 PHE B N 1
ATOM 3385 C CA . PHE B 1 92 ? -5.469 0.333 -7.969 1 93.44 92 PHE B CA 1
ATOM 3386 C C . PHE B 1 92 ? -5.953 1.648 -7.371 1 93.44 92 PHE B C 1
ATOM 3388 O O . PHE B 1 92 ? -6.504 1.671 -6.27 1 93.44 92 PHE B O 1
ATOM 3395 N N . LEU B 1 93 ? -5.762 2.734 -8.102 1 93.69 93 LEU B N 1
ATOM 3396 C CA . LEU B 1 93 ? -6.066 4.023 -7.492 1 93.69 93 LEU B CA 1
ATOM 3397 C C . LEU B 1 93 ? -7.281 4.664 -8.148 1 93.69 93 LEU B C 1
ATOM 3399 O O . LEU B 1 93 ? -7.977 5.473 -7.527 1 93.69 93 LEU B O 1
ATOM 3403 N N . GLY B 1 94 ? -7.5 4.367 -9.43 1 91.88 94 GLY B N 1
ATOM 3404 C CA . GLY B 1 94 ? -8.703 4.902 -10.039 1 91.88 94 GLY B CA 1
ATOM 3405 C C . GLY B 1 94 ? -8.617 5 -11.555 1 91.88 94 GLY B C 1
ATOM 3406 O O . GLY B 1 94 ? -7.586 4.656 -12.141 1 91.88 94 GLY B O 1
ATOM 3407 N N . VAL B 1 95 ? -9.789 5.4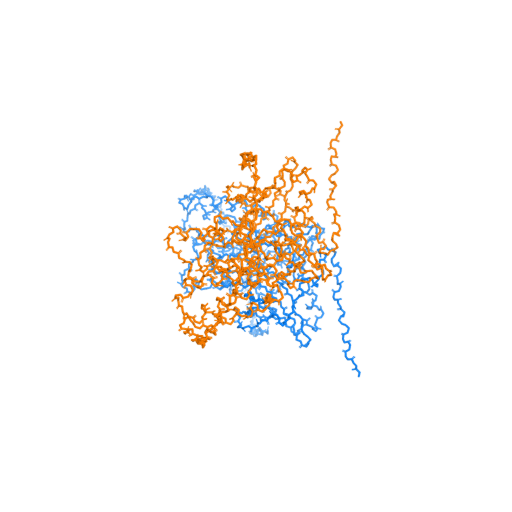41 -12.141 1 90.12 95 VAL B N 1
ATOM 3408 C CA . VAL B 1 95 ? -9.898 5.605 -13.586 1 90.12 95 VAL B CA 1
ATOM 3409 C C . VAL B 1 95 ? -10.383 7.02 -13.906 1 90.12 95 VAL B C 1
ATOM 3411 O O . VAL B 1 95 ? -11.273 7.543 -13.234 1 90.12 95 VAL B O 1
ATOM 3414 N N . GLY B 1 96 ? -9.727 7.613 -14.844 1 89.5 96 GLY B N 1
ATOM 3415 C CA . GLY B 1 96 ? -10.133 8.93 -15.312 1 89.5 96 GLY B CA 1
ATOM 3416 C C . GLY B 1 96 ? -10.719 8.906 -16.719 1 89.5 96 GLY B C 1
ATOM 3417 O O . GLY B 1 96 ? -10.211 8.203 -17.594 1 89.5 96 GLY B O 1
ATOM 3418 N N . TYR B 1 97 ? -11.805 9.703 -16.844 1 85.31 97 TYR B N 1
ATOM 3419 C CA . TYR B 1 97 ? -12.469 9.82 -18.141 1 85.31 97 TYR B CA 1
ATOM 3420 C C . TYR B 1 97 ? -12.484 11.273 -18.609 1 85.31 97 TYR B C 1
ATOM 3422 O O . TYR B 1 97 ? -12.703 12.188 -17.812 1 85.31 97 TYR B O 1
ATOM 3430 N N . LYS B 1 98 ? -11.992 11.469 -19.75 1 84.75 98 LYS B N 1
ATOM 3431 C CA . LYS B 1 98 ? -12.117 12.766 -20.422 1 84.75 98 LYS B CA 1
ATOM 3432 C C . LYS B 1 98 ? -12.711 12.609 -21.828 1 84.75 98 LYS B C 1
ATOM 3434 O O . LYS B 1 98 ? -12.32 11.703 -22.562 1 84.75 98 LYS B O 1
ATOM 3439 N N . ALA B 1 99 ? -13.625 13.5 -22.109 1 80.06 99 ALA B N 1
ATOM 3440 C CA . ALA B 1 99 ? -14.297 13.43 -23.406 1 80.06 99 ALA B CA 1
ATOM 3441 C C . ALA B 1 99 ? -13.297 13.453 -24.547 1 80.06 99 ALA B C 1
ATOM 3443 O O . ALA B 1 99 ? -12.383 14.281 -24.578 1 80.06 99 ALA B O 1
ATOM 3444 N N . GLY B 1 100 ? -13.422 12.516 -25.469 1 79.12 100 GLY B N 1
ATOM 3445 C CA . GLY B 1 100 ? -12.609 12.477 -26.672 1 79.12 100 GLY B CA 1
ATOM 3446 C C . GLY B 1 100 ? -11.25 11.836 -26.438 1 79.12 100 GLY B C 1
ATOM 3447 O O . GLY B 1 100 ? -10.422 11.789 -27.359 1 79.12 100 GLY B O 1
ATOM 3448 N N . GLN B 1 101 ? -11.016 11.469 -25.234 1 83.06 101 GLN B N 1
ATOM 3449 C CA . GLN B 1 101 ? -9.742 10.844 -24.938 1 83.06 101 GLN B CA 1
ATOM 3450 C C . GLN B 1 101 ? -9.938 9.438 -24.375 1 83.06 101 GLN B C 1
ATOM 3452 O O . GLN B 1 101 ? -10.969 9.148 -23.75 1 83.06 101 GLN B O 1
ATOM 3457 N N . PRO B 1 102 ? -9 8.586 -24.703 1 81.75 102 PRO B N 1
ATOM 3458 C CA . PRO B 1 102 ? -9.086 7.27 -24.047 1 81.75 102 PRO B CA 1
ATOM 3459 C C . PRO B 1 102 ? -9.008 7.355 -22.531 1 81.75 102 PRO B C 1
ATOM 3461 O O . PRO B 1 102 ? -8.32 8.227 -21.984 1 81.75 102 PRO B O 1
ATOM 3464 N N . PRO B 1 103 ? -9.641 6.465 -21.891 1 85.69 103 PRO B N 1
ATOM 3465 C CA . PRO B 1 103 ? -9.57 6.453 -20.422 1 85.69 103 PRO B CA 1
ATOM 3466 C C . PRO B 1 103 ? -8.172 6.137 -19.906 1 85.69 103 PRO B C 1
ATOM 3468 O O . PRO B 1 103 ? -7.402 5.445 -20.578 1 85.69 103 PRO B O 1
ATOM 3471 N N . ILE B 1 104 ? -7.926 6.707 -18.734 1 88.56 104 ILE B N 1
ATOM 3472 C CA . ILE B 1 104 ? -6.652 6.406 -18.094 1 88.56 104 ILE B CA 1
ATOM 3473 C C . ILE B 1 104 ? -6.898 5.668 -16.781 1 88.56 104 ILE B C 1
ATOM 3475 O O . ILE B 1 104 ? -7.887 5.922 -16.094 1 88.56 104 ILE B O 1
ATOM 3479 N N . MET B 1 105 ? -6 4.727 -16.531 1 90.19 105 MET B N 1
ATOM 3480 C CA . MET B 1 105 ? -6.004 4.008 -15.266 1 90.19 105 MET B CA 1
ATOM 3481 C C . MET B 1 105 ? -4.754 4.336 -14.453 1 90.19 105 MET B C 1
ATOM 3483 O O . MET B 1 105 ? -3.637 4.254 -14.961 1 90.19 105 MET B O 1
ATOM 3487 N N . CYS B 1 106 ? -4.984 4.781 -13.18 1 93.5 106 CYS B N 1
ATOM 3488 C CA . CYS B 1 106 ? -3.875 5.102 -12.289 1 93.5 106 CYS B CA 1
ATOM 3489 C C . CYS B 1 106 ? -3.66 3.992 -11.266 1 93.5 106 CYS B C 1
ATOM 3491 O O . CYS B 1 106 ? -4.621 3.465 -10.703 1 93.5 106 CYS B O 1
ATOM 3493 N N . CYS B 1 107 ? -2.402 3.641 -11.109 1 94.75 107 CYS B N 1
ATOM 3494 C CA . CYS B 1 107 ? -2.045 2.678 -10.07 1 94.75 107 CYS B CA 1
ATOM 3495 C C . CYS B 1 107 ? -0.735 3.066 -9.398 1 94.75 107 CYS B C 1
ATOM 3497 O O . CYS B 1 107 ? -0.084 4.031 -9.805 1 94.75 107 CYS B O 1
ATOM 3499 N N . GLU B 1 108 ? -0.446 2.422 -8.328 1 95.94 108 GLU B N 1
ATOM 3500 C CA . GLU B 1 108 ? 0.792 2.617 -7.582 1 95.94 108 GLU B CA 1
ATOM 3501 C C . GLU B 1 108 ? 2.012 2.516 -8.492 1 95.94 108 GLU B C 1
ATOM 3503 O O . GLU B 1 108 ? 2.082 1.631 -9.352 1 95.94 108 GLU B O 1
ATOM 3508 N N . LEU B 1 109 ? 2.912 3.473 -8.32 1 95.5 109 LEU B N 1
ATOM 3509 C CA . LEU B 1 109 ? 4.141 3.414 -9.102 1 95.5 109 LEU B CA 1
ATOM 3510 C C . LEU B 1 109 ? 5.152 2.469 -8.461 1 95.5 109 LEU B C 1
ATOM 3512 O O . LEU B 1 109 ? 5.496 2.629 -7.289 1 95.5 109 LEU B O 1
ATOM 3516 N N . MET B 1 110 ? 5.57 1.525 -9.219 1 95.31 110 MET B N 1
ATOM 3517 C CA . MET B 1 110 ? 6.582 0.561 -8.797 1 95.31 110 MET B CA 1
ATOM 3518 C C . MET B 1 110 ? 7.945 0.908 -9.383 1 95.31 110 MET B C 1
ATOM 3520 O O . MET B 1 110 ? 8.266 0.498 -10.5 1 95.31 110 MET B O 1
ATOM 3524 N N . SER B 1 111 ? 8.773 1.521 -8.578 1 92.5 111 SER B N 1
ATOM 3525 C CA . SER B 1 111 ? 9.977 2.178 -9.078 1 92.5 111 SER B CA 1
ATOM 3526 C C . SER B 1 111 ? 11.086 1.165 -9.359 1 92.5 111 SER B C 1
ATOM 3528 O O . SER B 1 111 ? 12.047 1.471 -10.062 1 92.5 111 SER B O 1
ATOM 3530 N N . GLY B 1 112 ? 10.984 -0.055 -8.852 1 94 112 GLY B N 1
ATOM 3531 C CA . GLY B 1 112 ? 11.984 -1.077 -9.117 1 94 112 GLY B CA 1
ATOM 3532 C C . GLY B 1 112 ? 11.781 -1.782 -10.445 1 94 112 GLY B C 1
ATOM 3533 O O . GLY B 1 112 ? 12.594 -2.613 -10.844 1 94 112 GLY B O 1
ATOM 3534 N N . GLY B 1 113 ? 10.664 -1.494 -11.07 1 92.5 113 GLY B N 1
ATOM 3535 C CA . GLY B 1 113 ? 10.391 -2.123 -12.352 1 92.5 113 GLY B CA 1
ATOM 3536 C C . GLY B 1 113 ? 9.82 -3.523 -12.227 1 92.5 113 GLY B C 1
ATOM 3537 O O . GLY B 1 113 ? 9.359 -3.912 -11.148 1 92.5 113 GLY B O 1
ATOM 3538 N N . SER B 1 114 ? 9.875 -4.25 -13.367 1 93.31 114 SER B N 1
ATOM 3539 C CA . SER B 1 114 ? 9.32 -5.602 -13.375 1 93.31 114 SER B CA 1
ATOM 3540 C C . SER B 1 114 ? 10.375 -6.637 -12.984 1 93.31 114 SER B C 1
ATOM 3542 O O . SER B 1 114 ? 11.57 -6.41 -13.172 1 93.31 114 SER B O 1
ATOM 3544 N N . LEU B 1 115 ? 9.867 -7.703 -12.445 1 96.62 115 LEU B N 1
ATOM 3545 C CA . LEU B 1 115 ? 10.742 -8.836 -12.172 1 96.62 115 LEU B CA 1
ATOM 3546 C C . LEU B 1 115 ? 11.398 -9.336 -13.453 1 96.62 115 LEU B C 1
ATOM 3548 O O . LEU B 1 115 ? 12.562 -9.75 -13.438 1 96.62 115 LEU B O 1
ATOM 3552 N N . GLN B 1 116 ? 10.711 -9.305 -14.57 1 93.31 116 GLN B N 1
ATOM 3553 C CA . GLN B 1 116 ? 11.258 -9.695 -15.859 1 93.31 116 GLN B CA 1
ATOM 3554 C C . GLN B 1 116 ? 12.516 -8.898 -16.188 1 93.31 116 GLN B C 1
ATOM 3556 O O . GLN B 1 116 ? 13.531 -9.469 -16.578 1 93.31 116 GLN B O 1
ATOM 3561 N N . ARG B 1 117 ? 12.406 -7.645 -16.031 1 92.81 117 ARG B N 1
ATOM 3562 C CA . ARG B 1 117 ? 13.547 -6.781 -16.328 1 92.81 117 ARG B CA 1
ATOM 3563 C C . ARG B 1 117 ? 14.711 -7.07 -15.375 1 92.81 117 ARG B C 1
ATOM 3565 O O . ARG B 1 117 ? 15.867 -7.137 -15.797 1 92.81 117 ARG B O 1
ATOM 3572 N N . ARG B 1 118 ? 14.398 -7.215 -14.125 1 96 118 ARG B N 1
ATOM 3573 C CA . ARG B 1 118 ? 15.43 -7.496 -13.133 1 96 118 ARG B CA 1
ATOM 3574 C C . ARG B 1 118 ? 16.172 -8.789 -13.461 1 96 118 ARG B C 1
ATOM 3576 O O . ARG B 1 118 ? 17.406 -8.836 -13.398 1 96 118 ARG B O 1
ATOM 3583 N N . LEU B 1 119 ? 15.453 -9.805 -13.812 1 96.25 119 LEU B N 1
ATOM 3584 C CA . LEU B 1 119 ? 16.062 -11.094 -14.148 1 96.25 119 LEU B CA 1
ATOM 3585 C C . LEU B 1 119 ? 16.875 -10.992 -15.438 1 96.25 119 LEU B C 1
ATOM 3587 O O . LEU B 1 119 ? 17.938 -11.602 -15.555 1 96.25 119 LEU B O 1
ATOM 3591 N N . HIS B 1 120 ? 16.359 -10.258 -16.344 1 94.25 120 HIS B N 1
ATOM 3592 C CA . HIS B 1 120 ? 17.094 -10.023 -17.578 1 94.25 120 HIS B CA 1
ATOM 3593 C C . HIS B 1 120 ? 18.406 -9.312 -17.312 1 94.25 120 HIS B C 1
ATOM 3595 O O . HIS B 1 120 ? 19.453 -9.695 -17.859 1 94.25 120 HIS B O 1
ATOM 3601 N N . ASP B 1 121 ? 18.375 -8.281 -16.5 1 94.75 121 ASP B N 1
ATOM 3602 C CA . ASP B 1 121 ? 19.578 -7.52 -16.156 1 94.75 121 ASP B CA 1
ATOM 3603 C C . ASP B 1 121 ? 20.609 -8.406 -15.484 1 94.75 121 ASP B C 1
ATOM 3605 O O . ASP B 1 121 ? 21.797 -8.328 -15.789 1 94.75 121 ASP B O 1
ATOM 3609 N N . LEU B 1 122 ? 20.203 -9.211 -14.633 1 95.06 122 LEU B N 1
ATOM 3610 C CA . LEU B 1 122 ? 21.094 -10.133 -13.969 1 95.06 122 LEU B CA 1
ATOM 3611 C C . LEU B 1 122 ? 21.75 -11.086 -14.969 1 95.06 122 LEU B C 1
ATOM 3613 O O . LEU B 1 122 ? 22.953 -11.336 -14.898 1 95.06 122 LEU B O 1
ATOM 3617 N N . LYS B 1 123 ? 20.953 -11.594 -15.836 1 92.31 123 LYS B N 1
ATOM 3618 C CA . LYS B 1 123 ? 21.469 -12.492 -16.859 1 92.31 123 LYS B CA 1
ATOM 3619 C C . LYS B 1 123 ? 22.547 -11.812 -17.703 1 92.31 123 LYS B C 1
ATOM 3621 O O . LYS B 1 123 ? 23.578 -12.414 -17.984 1 92.31 123 LYS B O 1
ATOM 3626 N N . LEU B 1 124 ? 22.328 -10.586 -18.031 1 93.69 124 LEU B N 1
ATOM 3627 C CA . LEU B 1 124 ? 23.281 -9.828 -18.812 1 93.69 124 LEU B CA 1
ATOM 3628 C C . LEU B 1 124 ? 24.594 -9.633 -18.062 1 93.69 124 LEU B C 1
ATOM 3630 O O . LEU B 1 124 ? 25.656 -9.594 -18.656 1 93.69 124 LEU B O 1
ATOM 3634 N N . GLU B 1 125 ? 24.453 -9.602 -16.766 1 94.69 125 GLU B N 1
ATOM 3635 C CA . GLU B 1 125 ? 25.625 -9.422 -15.922 1 94.69 125 GLU B CA 1
ATOM 3636 C C . GLU B 1 125 ? 26.281 -10.766 -15.586 1 94.69 125 GLU B C 1
ATOM 3638 O O . GLU B 1 125 ? 27.312 -10.805 -14.922 1 94.69 125 GLU B O 1
ATOM 3643 N N . GLY B 1 126 ? 25.688 -11.773 -16.031 1 91.81 126 GLY B N 1
ATOM 3644 C CA . GLY B 1 126 ? 26.203 -13.102 -15.719 1 91.81 126 GLY B CA 1
ATOM 3645 C C . GLY B 1 126 ? 26 -13.484 -14.266 1 91.81 126 GLY B C 1
ATOM 3646 O O . GLY B 1 126 ? 26.812 -14.234 -13.703 1 91.81 126 GLY B O 1
ATOM 3647 N N . LYS B 1 127 ? 24.984 -12.891 -13.703 1 92.06 127 LYS B N 1
ATOM 3648 C CA . LYS B 1 127 ? 24.703 -13.141 -12.297 1 92.06 127 LYS B CA 1
ATOM 3649 C C . LYS B 1 127 ? 23.328 -13.781 -12.117 1 92.06 127 LYS B C 1
ATOM 3651 O O . LYS B 1 127 ? 22.5 -13.75 -13.031 1 92.06 127 LYS B O 1
ATOM 3656 N N . ASN B 1 128 ? 23.234 -14.5 -10.992 1 91.12 128 ASN B N 1
ATOM 3657 C CA . ASN B 1 128 ? 21.938 -14.992 -10.555 1 91.12 128 ASN B CA 1
ATOM 3658 C C . ASN B 1 128 ? 21.438 -14.258 -9.312 1 91.12 128 ASN B C 1
ATOM 3660 O O . ASN B 1 128 ? 22.234 -13.672 -8.578 1 91.12 128 ASN B O 1
ATOM 3664 N N . MET B 1 129 ? 20.188 -14.336 -9.195 1 93.94 129 MET B N 1
ATOM 3665 C CA . MET B 1 129 ? 19.625 -13.789 -7.965 1 93.94 129 MET B CA 1
ATOM 3666 C C . MET B 1 129 ? 20.047 -14.617 -6.758 1 93.94 129 MET B C 1
ATOM 3668 O O . MET B 1 129 ? 20.078 -15.852 -6.82 1 93.94 129 MET B O 1
ATOM 3672 N N . ASN B 1 130 ? 20.469 -13.906 -5.711 1 92.44 130 ASN B N 1
ATOM 3673 C CA . ASN B 1 130 ? 20.797 -14.656 -4.508 1 92.44 130 ASN B CA 1
ATOM 3674 C C . ASN B 1 130 ? 19.562 -15.297 -3.883 1 92.44 130 ASN B C 1
ATOM 3676 O O . ASN B 1 130 ? 18.438 -14.836 -4.102 1 92.44 130 ASN B O 1
ATOM 3680 N N . PHE B 1 131 ? 19.766 -16.328 -3.115 1 94.19 131 PHE B N 1
ATOM 3681 C CA . PHE B 1 131 ? 18.672 -17.141 -2.586 1 94.19 131 PHE B CA 1
ATOM 3682 C C . PHE B 1 131 ? 17.734 -16.281 -1.737 1 94.19 131 PHE B C 1
ATOM 3684 O O . PHE B 1 131 ? 16.5 -16.375 -1.87 1 94.19 131 PHE B O 1
ATOM 3691 N N . ASP B 1 132 ? 18.266 -15.445 -0.881 1 94.75 132 ASP B N 1
ATOM 3692 C CA . ASP B 1 132 ? 17.438 -14.688 0.06 1 94.75 132 ASP B CA 1
ATOM 3693 C C . ASP B 1 132 ? 16.516 -13.711 -0.673 1 94.75 132 ASP B C 1
ATOM 3695 O O . ASP B 1 132 ? 15.344 -13.578 -0.329 1 94.75 132 ASP B O 1
ATOM 3699 N N . GLU B 1 133 ? 17.062 -13.07 -1.616 1 95.5 133 GLU B N 1
ATOM 3700 C CA . GLU B 1 133 ? 16.25 -12.156 -2.418 1 95.5 133 GLU B CA 1
ATOM 3701 C C . GLU B 1 133 ? 15.164 -12.906 -3.18 1 95.5 133 GLU B C 1
ATOM 3703 O O . GLU B 1 133 ? 13.992 -12.508 -3.141 1 95.5 133 GLU B O 1
ATOM 3708 N N . GLY B 1 134 ? 15.609 -13.945 -3.873 1 97.25 134 GLY B N 1
ATOM 3709 C CA . GLY B 1 134 ? 14.641 -14.758 -4.59 1 97.25 134 GLY B CA 1
ATOM 3710 C C . GLY B 1 134 ? 13.562 -15.336 -3.689 1 97.25 134 GLY B C 1
ATOM 3711 O O . GLY B 1 134 ? 12.383 -15.344 -4.051 1 97.25 134 GLY B O 1
ATOM 3712 N N . PHE B 1 135 ? 13.992 -15.805 -2.559 1 97 135 PHE B N 1
ATOM 3713 C CA . PHE B 1 135 ? 13.062 -16.391 -1.601 1 97 135 PHE B CA 1
ATOM 3714 C C . PHE B 1 135 ? 12.055 -15.359 -1.117 1 97 135 PHE B C 1
ATOM 3716 O O . PHE B 1 135 ? 10.859 -15.648 -1.01 1 97 135 PHE B O 1
ATOM 3723 N N . ARG B 1 136 ? 12.461 -14.18 -0.857 1 96.62 136 ARG B N 1
ATOM 3724 C CA . ARG B 1 136 ? 11.57 -13.109 -0.416 1 96.62 136 ARG B CA 1
ATOM 3725 C C . ARG B 1 136 ? 10.539 -12.773 -1.49 1 96.62 136 ARG B C 1
ATOM 3727 O O . ARG B 1 136 ? 9.359 -12.594 -1.189 1 96.62 136 ARG B O 1
ATOM 3734 N N . ILE B 1 137 ? 11.008 -12.688 -2.652 1 98.06 137 ILE B N 1
ATOM 3735 C CA . ILE B 1 137 ? 10.109 -12.398 -3.771 1 98.06 137 ILE B CA 1
ATOM 3736 C C . ILE B 1 137 ? 9.078 -13.516 -3.91 1 98.06 137 ILE B C 1
ATOM 3738 O O . ILE B 1 137 ? 7.883 -13.25 -4.047 1 98.06 137 ILE B O 1
ATOM 3742 N N . ALA B 1 138 ? 9.562 -14.711 -3.867 1 98.25 138 ALA B N 1
ATOM 3743 C CA . ALA B 1 138 ? 8.656 -15.859 -3.939 1 98.25 138 ALA B CA 1
ATOM 3744 C C . ALA B 1 138 ? 7.637 -15.82 -2.809 1 98.25 138 ALA B C 1
ATOM 3746 O O . ALA B 1 138 ? 6.457 -16.125 -3.018 1 98.25 138 ALA B O 1
ATOM 3747 N N . GLN B 1 139 ? 8.055 -15.453 -1.688 1 96.88 139 GLN B N 1
ATOM 3748 C CA . GLN B 1 139 ? 7.164 -15.344 -0.538 1 96.88 139 GLN B CA 1
ATOM 3749 C C . GLN B 1 139 ? 6.105 -14.273 -0.76 1 96.88 139 GLN B C 1
ATOM 3751 O O . GLN B 1 139 ? 4.938 -14.461 -0.407 1 96.88 139 GLN B O 1
ATOM 3756 N N . ASN B 1 140 ? 6.52 -13.148 -1.238 1 97.5 140 ASN B N 1
ATOM 3757 C CA . ASN B 1 140 ? 5.57 -12.094 -1.549 1 97.5 140 ASN B CA 1
ATOM 3758 C C . ASN B 1 140 ? 4.488 -12.57 -2.512 1 97.5 140 ASN B C 1
ATOM 3760 O O . ASN B 1 140 ? 3.297 -12.352 -2.275 1 97.5 140 ASN B O 1
ATOM 3764 N N . ILE B 1 141 ? 4.898 -13.266 -3.527 1 97.88 141 ILE B N 1
ATOM 3765 C CA . ILE B 1 141 ? 3.977 -13.766 -4.543 1 97.88 141 ILE B CA 1
ATOM 3766 C C . ILE B 1 141 ? 3.018 -14.773 -3.916 1 97.88 141 ILE B C 1
ATOM 3768 O O . ILE B 1 141 ? 1.802 -14.688 -4.109 1 97.88 141 ILE B O 1
ATOM 3772 N N . ALA B 1 142 ? 3.59 -15.672 -3.168 1 97.44 142 ALA B N 1
ATOM 3773 C CA . ALA B 1 142 ? 2.775 -16.703 -2.539 1 97.44 142 ALA B CA 1
ATOM 3774 C C . ALA B 1 142 ? 1.744 -16.094 -1.596 1 97.44 142 ALA B C 1
ATOM 3776 O O . ALA B 1 142 ? 0.594 -16.531 -1.55 1 97.44 142 ALA B O 1
ATOM 3777 N N . SER B 1 143 ? 2.137 -15.141 -0.888 1 95.69 143 SER B N 1
ATOM 3778 C CA . SER B 1 143 ? 1.237 -14.461 0.04 1 95.69 143 SER B CA 1
ATOM 3779 C C . SER B 1 143 ? 0.096 -13.773 -0.7 1 95.69 143 SER B C 1
ATOM 3781 O O . SER B 1 143 ? -1.064 -13.875 -0.295 1 95.69 143 SER B O 1
ATOM 3783 N N . ALA B 1 144 ? 0.402 -13.109 -1.698 1 96.69 144 ALA B N 1
ATOM 3784 C CA . ALA B 1 144 ? -0.615 -12.445 -2.51 1 96.69 144 ALA B CA 1
ATOM 3785 C C . ALA B 1 144 ? -1.601 -13.453 -3.09 1 96.69 144 ALA B C 1
ATOM 3787 O O . ALA B 1 144 ? -2.814 -13.234 -3.055 1 96.69 144 ALA B O 1
ATOM 3788 N N . LEU B 1 145 ? -1.063 -14.523 -3.609 1 96.25 145 LEU B N 1
ATOM 3789 C CA . LEU B 1 145 ? -1.921 -15.555 -4.172 1 96.25 145 LEU B CA 1
ATOM 3790 C C . LEU B 1 145 ? -2.828 -16.156 -3.098 1 96.25 145 LEU B C 1
ATOM 3792 O O . LEU B 1 145 ? -4.008 -16.406 -3.35 1 96.25 145 LEU B O 1
ATOM 3796 N N . THR B 1 146 ? -2.262 -16.438 -1.954 1 94.75 146 THR B N 1
ATOM 3797 C CA . THR B 1 146 ? -3.053 -16.984 -0.859 1 94.75 146 THR B CA 1
ATOM 3798 C C . THR B 1 146 ? -4.207 -16.047 -0.505 1 94.75 146 THR B C 1
ATOM 3800 O O . THR B 1 146 ? -5.336 -16.5 -0.297 1 94.75 146 THR B O 1
ATOM 3803 N N . TYR B 1 147 ? -3.947 -14.797 -0.436 1 93.25 147 TYR B N 1
ATOM 3804 C CA . TYR B 1 147 ? -4.977 -13.789 -0.2 1 93.25 147 TYR B CA 1
ATOM 3805 C C . TYR B 1 147 ? -6.062 -13.867 -1.266 1 93.25 147 TYR B C 1
ATOM 3807 O O . TYR B 1 147 ? -7.25 -13.945 -0.945 1 93.25 147 TYR B O 1
ATOM 3815 N N . MET B 1 148 ? -5.707 -13.867 -2.471 1 93.19 148 MET B N 1
ATOM 3816 C CA . MET B 1 148 ? -6.641 -13.875 -3.592 1 93.19 148 MET B CA 1
ATOM 3817 C C . MET B 1 148 ? -7.492 -15.141 -3.584 1 93.19 148 MET B C 1
ATOM 3819 O O . MET B 1 148 ? -8.711 -15.078 -3.717 1 93.19 148 MET B O 1
ATOM 3823 N N . HIS B 1 149 ? -6.828 -16.219 -3.393 1 93.06 149 HIS B N 1
ATOM 3824 C CA . HIS B 1 149 ? -7.496 -17.516 -3.459 1 93.06 149 HIS B CA 1
ATOM 3825 C C . HIS B 1 149 ? -8.438 -17.703 -2.273 1 93.06 149 HIS B C 1
ATOM 3827 O O . HIS B 1 149 ? -9.375 -18.5 -2.344 1 93.06 149 HIS B O 1
ATOM 3833 N N . SER B 1 150 ? -8.164 -17 -1.191 1 89.81 150 SER B N 1
ATOM 3834 C CA . SER B 1 150 ? -8.938 -17.188 0.033 1 89.81 150 SER B CA 1
ATOM 3835 C C . SER B 1 150 ? -10.031 -16.141 0.166 1 89.81 150 SER B C 1
ATOM 3837 O O . SER B 1 150 ? -10.789 -16.156 1.138 1 89.81 150 SER B O 1
ATOM 3839 N N . ARG B 1 151 ? -10.039 -15.297 -0.76 1 85.25 151 ARG B N 1
ATOM 3840 C CA . ARG B 1 151 ? -11.016 -14.219 -0.678 1 85.25 151 ARG B CA 1
ATOM 3841 C C . ARG B 1 151 ? -12.438 -14.766 -0.72 1 85.25 151 ARG B C 1
ATOM 3843 O O . ARG B 1 151 ? -12.734 -15.695 -1.482 1 85.25 151 ARG B O 1
ATOM 3850 N N . ARG B 1 152 ? -13.258 -14.211 0.108 1 79.31 152 ARG B N 1
ATOM 3851 C CA . ARG B 1 152 ? -14.68 -14.562 0.156 1 79.31 152 ARG B CA 1
ATOM 3852 C C . ARG B 1 152 ? -15.547 -13.344 -0.135 1 79.31 152 ARG B C 1
ATOM 3854 O O . ARG B 1 152 ? -15.195 -12.219 0.215 1 79.31 152 ARG B O 1
ATOM 3861 N N . PRO B 1 153 ? -16.672 -13.461 -0.747 1 75.94 153 PRO B N 1
ATOM 3862 C CA . PRO B 1 153 ? -17.375 -14.695 -1.093 1 75.94 153 PRO B CA 1
ATOM 3863 C C . PRO B 1 153 ? -16.828 -15.344 -2.363 1 75.94 153 PRO B C 1
ATOM 3865 O O . PRO B 1 153 ? -17.141 -16.5 -2.648 1 75.94 153 PRO B O 1
ATOM 3868 N N . PHE B 1 154 ? -15.977 -14.562 -3.066 1 80.31 154 PHE B N 1
ATOM 3869 C CA . PHE B 1 154 ? -15.453 -15.109 -4.309 1 80.31 154 PHE B CA 1
ATOM 3870 C C . PHE B 1 154 ? -13.93 -15.141 -4.289 1 80.31 154 PHE B C 1
ATOM 3872 O O . PHE B 1 154 ? -13.289 -14.125 -4.004 1 80.31 154 PHE B O 1
ATOM 3879 N N . ALA B 1 155 ? -13.445 -16.328 -4.617 1 88.38 155 ALA B N 1
ATOM 3880 C CA . ALA B 1 155 ? -12 -16.422 -4.809 1 88.38 155 ALA B CA 1
ATOM 3881 C C . ALA B 1 155 ? -11.578 -15.789 -6.133 1 88.38 155 ALA B C 1
ATOM 3883 O O . ALA B 1 155 ? -12.367 -15.734 -7.078 1 88.38 155 ALA B O 1
ATOM 3884 N N . VAL B 1 156 ? -10.375 -15.289 -6.133 1 90.75 156 VAL B N 1
ATOM 3885 C CA . VAL B 1 156 ? -9.891 -14.625 -7.336 1 90.75 156 VAL B CA 1
ATOM 3886 C C . VAL B 1 156 ? -8.711 -15.406 -7.914 1 90.75 156 VAL B C 1
ATOM 3888 O O . VAL B 1 156 ? -7.758 -15.727 -7.195 1 90.75 156 VAL B O 1
ATOM 3891 N N . LEU B 1 157 ? -8.82 -15.711 -9.188 1 92.06 157 LEU B N 1
ATOM 3892 C CA . LEU B 1 157 ? -7.715 -16.266 -9.961 1 92.06 157 LEU B CA 1
ATOM 3893 C C . LEU B 1 157 ? -6.961 -15.164 -10.695 1 92.06 157 LEU B C 1
ATOM 3895 O O . LEU B 1 157 ? -7.574 -14.281 -11.297 1 92.06 157 LEU B O 1
ATOM 3899 N N . HIS B 1 158 ? -5.648 -15.211 -10.602 1 92.44 158 HIS B N 1
ATOM 3900 C CA . HIS B 1 158 ? -4.867 -14.227 -11.352 1 92.44 158 HIS B CA 1
ATOM 3901 C C . HIS B 1 158 ? -4.883 -14.547 -12.844 1 92.44 158 HIS B C 1
ATOM 3903 O O . HIS B 1 158 ? -5.23 -13.688 -13.656 1 92.44 158 HIS B O 1
ATOM 3909 N N . ARG B 1 159 ? -4.398 -15.797 -13.227 1 89 159 ARG B N 1
ATOM 3910 C CA . ARG B 1 159 ? -4.52 -16.422 -14.539 1 89 159 ARG B CA 1
ATOM 3911 C C . ARG B 1 159 ? -3.42 -15.945 -15.484 1 89 159 ARG B C 1
ATOM 3913 O O . ARG B 1 159 ? -3.26 -16.469 -16.578 1 89 159 ARG B O 1
ATOM 3920 N N . ASP B 1 160 ? -2.605 -15.008 -15.125 1 88.62 160 ASP B N 1
ATOM 3921 C CA . ASP B 1 160 ? -1.532 -14.516 -15.977 1 88.62 160 ASP B CA 1
ATOM 3922 C C . ASP B 1 160 ? -0.283 -14.195 -15.164 1 88.62 160 ASP B C 1
ATOM 3924 O O . ASP B 1 160 ? 0.339 -13.148 -15.359 1 88.62 160 ASP B O 1
ATOM 3928 N N . LEU B 1 161 ? -0.009 -14.992 -14.18 1 94.31 161 LEU B N 1
ATOM 3929 C CA . LEU B 1 161 ? 1.186 -14.789 -13.367 1 94.31 161 LEU B CA 1
ATOM 3930 C C . LEU B 1 161 ? 2.445 -15.102 -14.164 1 94.31 161 LEU B C 1
ATOM 3932 O O . LEU B 1 161 ? 2.6 -16.219 -14.68 1 94.31 161 LEU B O 1
ATOM 3936 N N . LYS B 1 162 ? 3.305 -14.156 -14.367 1 93.31 162 LYS B N 1
ATOM 3937 C CA . LYS B 1 162 ? 4.602 -14.195 -15.039 1 93.31 162 LYS B CA 1
ATOM 3938 C C . LYS B 1 162 ? 5.504 -13.062 -14.555 1 93.31 162 LYS B C 1
ATOM 3940 O O . LYS B 1 162 ? 5.027 -12.109 -13.938 1 93.31 162 LYS B O 1
ATOM 3945 N N . PRO B 1 163 ? 6.773 -13.156 -14.766 1 95.06 163 PRO B N 1
ATOM 3946 C CA . PRO B 1 163 ? 7.695 -12.148 -14.234 1 95.06 163 PRO B CA 1
ATOM 3947 C C . PRO B 1 163 ? 7.348 -10.734 -14.695 1 95.06 163 PRO B C 1
ATOM 3949 O O . PRO B 1 163 ? 7.57 -9.766 -13.961 1 95.06 163 PRO B O 1
ATOM 3952 N N . ALA B 1 164 ? 6.727 -10.586 -15.875 1 91.06 164 ALA B N 1
ATOM 3953 C CA . ALA B 1 164 ? 6.371 -9.273 -16.406 1 91.06 164 ALA B CA 1
ATOM 3954 C C . ALA B 1 164 ? 5.262 -8.633 -15.57 1 91.06 164 ALA B C 1
ATOM 3956 O O . ALA B 1 164 ? 5.117 -7.406 -15.562 1 91.06 164 ALA B O 1
ATOM 3957 N N . ASN B 1 165 ? 4.496 -9.469 -14.836 1 92.38 165 ASN B N 1
ATOM 3958 C CA . ASN B 1 165 ? 3.361 -8.977 -14.055 1 92.38 165 ASN B CA 1
ATOM 3959 C C . ASN B 1 165 ? 3.674 -8.969 -12.562 1 92.38 165 ASN B C 1
ATOM 3961 O O . ASN B 1 165 ? 2.766 -8.859 -11.734 1 92.38 165 ASN B O 1
ATOM 3965 N N . VAL B 1 166 ? 4.914 -9.219 -12.242 1 97 166 VAL B N 1
ATOM 3966 C CA . VAL B 1 166 ? 5.441 -9.023 -10.898 1 97 166 VAL B CA 1
ATOM 3967 C C . VAL B 1 166 ? 6.324 -7.777 -10.875 1 97 166 VAL B C 1
ATOM 3969 O O . VAL B 1 166 ? 7.398 -7.754 -11.484 1 97 166 VAL B O 1
ATOM 3972 N N . LEU B 1 167 ? 5.852 -6.809 -10.148 1 96.75 167 LEU B N 1
ATOM 3973 C CA . LEU B 1 167 ? 6.574 -5.543 -10.109 1 96.75 167 LEU B CA 1
ATOM 3974 C C . LEU B 1 167 ? 7.27 -5.359 -8.766 1 96.75 167 LEU B C 1
ATOM 3976 O O . LEU B 1 167 ? 6.836 -5.914 -7.754 1 96.75 167 LEU B O 1
ATOM 3980 N N . LEU B 1 168 ? 8.352 -4.578 -8.797 1 97.12 168 LEU B N 1
ATOM 3981 C CA . LEU B 1 168 ? 9.188 -4.422 -7.613 1 97.12 168 LEU B CA 1
ATOM 3982 C C . LEU B 1 168 ? 9.195 -2.973 -7.148 1 97.12 168 LEU B C 1
ATOM 3984 O O . LEU B 1 168 ? 9.227 -2.051 -7.965 1 97.12 168 LEU B O 1
ATOM 3988 N N . THR B 1 169 ? 9.141 -2.822 -5.809 1 94.81 169 THR B N 1
ATOM 3989 C CA . THR B 1 169 ? 9.484 -1.521 -5.246 1 94.81 169 THR B CA 1
ATOM 3990 C C . THR B 1 169 ? 10.984 -1.256 -5.359 1 94.81 169 THR B C 1
ATOM 3992 O O . THR B 1 169 ? 11.742 -2.135 -5.766 1 94.81 169 THR B O 1
ATOM 3995 N N . ALA B 1 170 ? 11.375 -0.036 -4.93 1 91.19 170 ALA B N 1
ATOM 3996 C CA . ALA B 1 170 ? 12.789 0.315 -4.953 1 91.19 170 ALA B CA 1
ATOM 3997 C C . ALA B 1 170 ? 13.602 -0.607 -4.043 1 91.19 170 ALA B C 1
ATOM 3999 O O . ALA B 1 170 ? 14.766 -0.888 -4.316 1 91.19 170 ALA B O 1
ATOM 4000 N N . GLU B 1 171 ? 12.969 -1.212 -3.027 1 90.56 171 GLU B N 1
ATOM 4001 C CA . GLU B 1 171 ? 13.648 -2.057 -2.047 1 90.56 171 GLU B CA 1
ATOM 4002 C C . GLU B 1 171 ? 13.57 -3.529 -2.443 1 90.56 171 GLU B C 1
ATOM 4004 O O . GLU B 1 171 ? 14.125 -4.391 -1.755 1 90.56 171 GLU B O 1
ATOM 4009 N N . GLY B 1 172 ? 12.852 -3.752 -3.459 1 93.88 172 GLY B N 1
ATOM 4010 C CA . GLY B 1 172 ? 12.828 -5.121 -3.943 1 93.88 172 GLY B CA 1
ATOM 4011 C C . GLY B 1 172 ? 11.617 -5.902 -3.461 1 93.88 172 GLY B C 1
ATOM 4012 O O . GLY B 1 172 ? 11.57 -7.129 -3.6 1 93.88 172 GLY B O 1
ATOM 4013 N N . VAL B 1 173 ? 10.641 -5.215 -2.877 1 95.69 173 VAL B N 1
ATOM 4014 C CA . VAL B 1 173 ? 9.398 -5.879 -2.492 1 95.69 173 VAL B CA 1
ATOM 4015 C C . VAL B 1 173 ? 8.555 -6.156 -3.734 1 95.69 173 VAL B C 1
ATOM 4017 O O . VAL B 1 173 ? 8.32 -5.258 -4.547 1 95.69 173 VAL B O 1
ATOM 4020 N N . ALA B 1 174 ? 8.109 -7.391 -3.871 1 98.12 174 ALA B N 1
ATOM 4021 C CA . ALA B 1 174 ? 7.367 -7.789 -5.062 1 98.12 174 ALA B CA 1
ATOM 4022 C C . ALA B 1 174 ? 5.867 -7.625 -4.855 1 98.12 174 ALA B C 1
ATOM 4024 O O . ALA B 1 174 ? 5.34 -7.949 -3.787 1 98.12 174 ALA B O 1
ATOM 4025 N N . LYS B 1 175 ? 5.223 -7.059 -5.852 1 98.25 175 LYS B N 1
ATOM 4026 C CA . LYS B 1 175 ? 3.766 -6.945 -5.871 1 98.25 175 LYS B CA 1
ATOM 4027 C C . LYS B 1 175 ? 3.191 -7.461 -7.188 1 98.25 175 LYS B C 1
ATOM 4029 O O . LYS B 1 175 ? 3.768 -7.23 -8.25 1 98.25 175 LYS B O 1
ATOM 4034 N N . LEU B 1 176 ? 2.088 -8.133 -7.09 1 97.06 176 LEU B N 1
ATOM 4035 C CA . LEU B 1 176 ? 1.409 -8.633 -8.281 1 97.06 176 LEU B CA 1
ATOM 4036 C C . LEU B 1 176 ? 0.655 -7.504 -8.984 1 97.06 176 LEU B C 1
ATOM 4038 O O . LEU B 1 176 ? 0.05 -6.652 -8.328 1 97.06 176 LEU B O 1
ATOM 4042 N N . ALA B 1 177 ? 0.776 -7.508 -10.219 1 91.81 177 ALA B N 1
ATOM 4043 C CA . ALA B 1 177 ? 0.065 -6.543 -11.055 1 91.81 177 ALA B CA 1
ATOM 4044 C C . ALA B 1 177 ? -0.646 -7.242 -12.211 1 91.81 177 ALA B C 1
ATOM 4046 O O . ALA B 1 177 ? -0.554 -8.461 -12.359 1 91.81 177 ALA B O 1
ATOM 4047 N N . ASP B 1 178 ? -1.393 -6.391 -12.953 1 82 178 ASP B N 1
ATOM 4048 C CA . ASP B 1 178 ? -2.066 -6.758 -14.195 1 82 178 ASP B CA 1
ATOM 4049 C C . ASP B 1 178 ? -3.105 -7.852 -13.953 1 82 178 ASP B C 1
ATOM 4051 O O . ASP B 1 178 ? -2.814 -9.039 -14.117 1 82 178 ASP B O 1
ATOM 4055 N N . PHE B 1 179 ? -4.254 -7.543 -13.703 1 80.06 179 PHE B N 1
ATOM 4056 C CA . PHE B 1 179 ? -5.363 -8.438 -13.414 1 80.06 179 PHE B CA 1
ATOM 4057 C C . PHE B 1 179 ? -6.332 -8.5 -14.586 1 80.06 179 PHE B C 1
ATOM 4059 O O . PHE B 1 179 ? -7.535 -8.695 -14.398 1 80.06 179 PHE B O 1
ATOM 4066 N N . GLY B 1 180 ? -5.742 -8.273 -15.742 1 72.94 180 GLY B N 1
ATOM 4067 C CA . GLY B 1 180 ? -6.527 -8.234 -16.969 1 72.94 180 GLY B CA 1
ATOM 4068 C C . GLY B 1 180 ? -7.242 -9.539 -17.25 1 72.94 180 GLY B C 1
ATOM 4069 O O . GLY B 1 180 ? -8.367 -9.539 -17.766 1 72.94 180 GLY B O 1
ATOM 4070 N N . LEU B 1 181 ? -6.648 -10.641 -16.906 1 64.25 181 LEU B N 1
ATOM 4071 C CA . LEU B 1 181 ? -7.242 -11.938 -17.188 1 64.25 181 LEU B CA 1
ATOM 4072 C C . LEU B 1 181 ? -7.84 -12.555 -15.93 1 64.25 181 LEU B C 1
ATOM 4074 O O . LEU B 1 181 ? -8.352 -13.672 -15.961 1 64.25 181 LEU B O 1
ATOM 4078 N N . SER B 1 182 ? -7.852 -11.781 -14.898 1 68.75 182 SER B N 1
ATOM 4079 C CA . SER B 1 182 ? -8.312 -12.305 -13.617 1 68.75 182 SER B CA 1
ATOM 4080 C C . SER B 1 182 ? -9.805 -12.625 -13.648 1 68.75 182 SER B C 1
ATOM 4082 O O . SER B 1 182 ? -10.547 -12.031 -14.43 1 68.75 182 SER B O 1
ATOM 4084 N N . LYS B 1 183 ? -10.156 -13.633 -12.914 1 63.44 183 LYS B N 1
ATOM 4085 C CA . LYS B 1 183 ? -11.547 -14.078 -12.844 1 63.44 183 LYS B CA 1
ATOM 4086 C C . LYS B 1 183 ? -11.961 -14.352 -11.406 1 63.44 183 LYS B C 1
ATOM 4088 O O . LYS B 1 183 ? -11.18 -14.898 -10.617 1 63.44 183 LYS B O 1
ATOM 4093 N N . MET B 1 184 ? -13.195 -13.828 -11.102 1 54.56 184 MET B N 1
ATOM 4094 C CA . MET B 1 184 ? -13.781 -14.141 -9.797 1 54.56 184 MET B CA 1
ATOM 4095 C C . MET B 1 184 ? -14.547 -15.461 -9.852 1 54.56 184 MET B C 1
ATOM 4097 O O . MET B 1 184 ? -15.336 -15.688 -10.773 1 54.56 184 MET B O 1
ATOM 4101 N N . LEU B 1 185 ? -14.109 -16.406 -9.133 1 55.12 185 LEU B N 1
ATOM 4102 C CA . LEU B 1 185 ? -14.773 -17.703 -9.094 1 55.12 185 LEU B CA 1
ATOM 4103 C C . LEU B 1 185 ? -15.82 -17.734 -7.98 1 55.12 185 LEU B C 1
ATOM 4105 O O . LEU B 1 185 ? -15.555 -17.312 -6.855 1 55.12 185 LEU B O 1
ATOM 4109 N N . SER B 1 186 ? -17.109 -17.641 -8.438 1 46.62 186 SER B N 1
ATOM 4110 C CA . SER B 1 186 ? -18.094 -17.969 -7.398 1 46.62 186 SER B CA 1
ATOM 4111 C C . SER B 1 186 ? -17.906 -19.406 -6.906 1 46.62 186 SER B C 1
ATOM 4113 O O . SER B 1 186 ? -17.391 -20.25 -7.629 1 46.62 186 SER B O 1
ATOM 4115 N N . LEU B 1 187 ? -17.984 -19.562 -5.66 1 45.09 187 LEU B N 1
ATOM 4116 C CA . LEU B 1 187 ? -17.875 -20.891 -5.07 1 45.09 187 LEU B CA 1
ATOM 4117 C C . LEU B 1 187 ? -18.516 -21.938 -5.973 1 45.09 187 LEU B C 1
ATOM 4119 O O . LEU B 1 187 ? -18.219 -23.125 -5.867 1 45.09 187 LEU B O 1
ATOM 4123 N N . TYR B 1 188 ? -19.297 -21.422 -6.887 1 39.31 188 TYR B N 1
ATOM 4124 C CA . TYR B 1 188 ? -20.078 -22.391 -7.664 1 39.31 188 TYR B CA 1
ATOM 4125 C C . TYR B 1 188 ? -19.516 -22.516 -9.078 1 39.31 188 TYR B C 1
ATOM 4127 O O . TYR B 1 188 ? -19.953 -23.375 -9.852 1 39.31 188 TYR B O 1
ATOM 4135 N N . ASP B 1 189 ? -18.594 -21.625 -9.461 1 45.19 189 ASP B N 1
ATOM 4136 C CA . ASP B 1 189 ? -18.203 -21.641 -10.867 1 45.19 189 ASP B CA 1
ATOM 4137 C C . ASP B 1 189 ? -16.875 -22.375 -11.062 1 45.19 189 ASP B C 1
ATOM 4139 O O . ASP B 1 189 ? -15.844 -21.938 -10.547 1 45.19 189 ASP B O 1
ATOM 4143 N N . HIS B 1 190 ? -16.875 -23.594 -11.25 1 44.91 190 HIS B N 1
ATOM 4144 C CA . HIS B 1 190 ? -15.672 -24.422 -11.297 1 44.91 190 HIS B CA 1
ATOM 4145 C C . HIS B 1 190 ? -15 -24.328 -12.664 1 44.91 190 HIS B C 1
ATOM 4147 O O . HIS B 1 190 ? -13.883 -24.828 -12.844 1 44.91 190 HIS B O 1
ATOM 4153 N N . GLN B 1 191 ? -15.641 -24.047 -13.766 1 43.47 191 GLN B N 1
ATOM 4154 C CA . GLN B 1 191 ? -15.023 -24.453 -15.023 1 43.47 191 GLN B CA 1
ATOM 4155 C C . GLN B 1 191 ? -14.781 -23.234 -15.922 1 43.47 191 GLN B C 1
ATOM 4157 O O . GLN B 1 191 ? -15.68 -22.422 -16.125 1 43.47 191 GLN B O 1
ATOM 4162 N N . PHE B 1 192 ? -13.406 -22.828 -16.031 1 49.12 192 PHE B N 1
ATOM 4163 C CA . PHE B 1 192 ? -13.234 -21.75 -17 1 49.12 192 PHE B CA 1
ATOM 4164 C C . PHE B 1 192 ? -12.312 -22.188 -18.125 1 49.12 192 PHE B C 1
ATOM 4166 O O . PHE B 1 192 ? -11.445 -23.047 -17.938 1 49.12 192 PHE B O 1
ATOM 4173 N N . LEU B 1 193 ? -12.703 -21.781 -19.438 1 39.06 193 LEU B N 1
ATOM 4174 C CA . LEU B 1 193 ? -11.898 -21.875 -20.656 1 39.06 193 LEU B CA 1
ATOM 4175 C C . LEU B 1 193 ? -11.102 -20.594 -20.875 1 39.06 193 LEU B C 1
ATOM 4177 O O . LEU B 1 193 ? -11.656 -19.5 -20.812 1 39.06 193 LEU B O 1
ATOM 4181 N N . MET B 1 194 ? -9.789 -20.531 -20.656 1 46.97 194 MET B N 1
ATOM 4182 C CA . MET B 1 194 ? -8.922 -19.375 -20.859 1 46.97 194 MET B CA 1
ATOM 4183 C C . MET B 1 194 ? -8.508 -19.25 -22.328 1 46.97 194 MET B C 1
ATOM 4185 O O . MET B 1 194 ? -8.203 -20.266 -22.969 1 46.97 194 MET B O 1
ATOM 4189 N N . THR B 1 195 ? -8.727 -18.125 -23.062 1 39.56 195 THR B N 1
ATOM 4190 C CA . THR B 1 195 ? -8.102 -17.797 -24.344 1 39.56 195 THR B CA 1
ATOM 4191 C C . THR B 1 195 ? -6.758 -17.109 -24.141 1 39.56 195 THR B C 1
ATOM 4193 O O . THR B 1 195 ? -6.68 -16.078 -23.469 1 39.56 195 THR B O 1
ATOM 4196 N N . GLY B 1 196 ? -5.656 -17.766 -24.016 1 41.56 196 GLY B N 1
ATOM 4197 C CA . GLY B 1 196 ? -4.297 -17.344 -23.75 1 41.56 196 GLY B CA 1
ATOM 4198 C C . GLY B 1 196 ? -3.662 -16.578 -24.891 1 41.56 196 GLY B C 1
ATOM 4199 O O . GLY B 1 196 ? -3.986 -16.828 -26.062 1 41.56 196 GLY B O 1
ATOM 4200 N N . GLU B 1 197 ? -3.242 -15.422 -24.703 1 44 197 GLU B N 1
ATOM 4201 C CA . GLU B 1 197 ? -2.357 -14.766 -25.656 1 44 197 GLU B CA 1
ATOM 4202 C C . GLU B 1 197 ? -1.026 -15.508 -25.781 1 44 197 GLU B C 1
ATOM 4204 O O . GLU B 1 197 ? -0.581 -16.141 -24.812 1 44 197 GLU B O 1
ATOM 4209 N N . THR B 1 198 ? -0.324 -15.602 -26.984 1 41.84 198 THR B N 1
ATOM 4210 C CA . THR B 1 198 ? 0.791 -16.344 -27.562 1 41.84 198 THR B CA 1
ATOM 4211 C C . THR B 1 198 ? 1.99 -16.344 -26.625 1 41.84 198 THR B C 1
ATOM 4213 O O . THR B 1 198 ? 2.652 -17.359 -26.453 1 41.84 198 THR B O 1
ATOM 4216 N N . GLY B 1 199 ? 2.461 -15.344 -25.938 1 52.5 199 GLY B N 1
ATOM 4217 C CA . GLY B 1 199 ? 3.797 -15.352 -25.359 1 52.5 199 GLY B CA 1
ATOM 4218 C C . GLY B 1 199 ? 3.828 -15.867 -23.938 1 52.5 199 GLY B C 1
ATOM 4219 O O . GLY B 1 199 ? 4.898 -16.141 -23.391 1 52.5 199 GLY B O 1
ATOM 4220 N N . ALA B 1 200 ? 2.738 -16.297 -23.359 1 74 200 ALA B N 1
ATOM 4221 C CA . ALA B 1 200 ? 2.707 -16.672 -21.953 1 74 200 ALA B CA 1
ATOM 4222 C C . ALA B 1 200 ? 2.461 -18.172 -21.781 1 74 200 ALA B C 1
ATOM 4224 O O . ALA B 1 200 ? 2.154 -18.625 -20.688 1 74 200 ALA B O 1
ATOM 4225 N N . TYR B 1 201 ? 2.965 -19 -22.734 1 80.94 201 TYR B N 1
ATOM 4226 C CA . TYR B 1 201 ? 2.619 -20.422 -22.734 1 80.94 201 TYR B CA 1
ATOM 4227 C C . TYR B 1 201 ? 3.406 -21.172 -21.656 1 80.94 201 TYR B C 1
ATOM 4229 O O . TYR B 1 201 ? 2.893 -22.109 -21.047 1 80.94 201 TYR B O 1
ATOM 4237 N N . LYS B 1 202 ? 4.625 -20.734 -21.516 1 86.56 202 LYS B N 1
ATOM 4238 C CA . LYS B 1 202 ? 5.438 -21.516 -20.594 1 86.56 202 LYS B CA 1
ATOM 4239 C C . LYS B 1 202 ? 4.91 -21.406 -19.156 1 86.56 202 LYS B C 1
ATOM 4241 O O . LYS B 1 202 ? 5.219 -22.234 -18.312 1 86.56 202 LYS B O 1
ATOM 4246 N N . TYR B 1 203 ? 4.117 -20.422 -18.906 1 91.56 203 TYR B N 1
ATOM 4247 C CA . TYR B 1 203 ? 3.596 -20.25 -17.562 1 91.56 203 TYR B CA 1
ATOM 4248 C C . TYR B 1 203 ? 2.209 -20.875 -17.422 1 91.56 203 TYR B C 1
ATOM 4250 O O . TYR B 1 203 ? 1.645 -20.922 -16.328 1 91.56 203 TYR B O 1
ATOM 4258 N N . MET B 1 204 ? 1.724 -21.359 -18.516 1 88.81 204 MET B N 1
ATOM 4259 C CA . MET B 1 204 ? 0.366 -21.906 -18.531 1 88.81 204 MET B CA 1
ATOM 4260 C C . MET B 1 204 ? 0.339 -23.328 -17.984 1 88.81 204 MET B C 1
ATOM 4262 O O . MET B 1 204 ? 1.108 -24.172 -18.422 1 88.81 204 MET B O 1
ATOM 4266 N N . ALA B 1 205 ? -0.569 -23.547 -17.125 1 92.5 205 ALA B N 1
ATOM 4267 C CA . ALA B 1 205 ? -0.735 -24.891 -16.578 1 92.5 205 ALA B CA 1
ATOM 4268 C C . ALA B 1 205 ? -1.229 -25.859 -17.656 1 92.5 205 ALA B C 1
ATOM 4270 O O . ALA B 1 205 ? -1.986 -25.469 -18.547 1 92.5 205 ALA B O 1
ATOM 4271 N N . PRO B 1 206 ? -0.86 -27.109 -17.531 1 91.44 206 PRO B N 1
ATOM 4272 C CA . PRO B 1 206 ? -1.246 -28.109 -18.516 1 91.44 206 PRO B CA 1
ATOM 4273 C C . PRO B 1 206 ? -2.756 -28.172 -18.75 1 91.44 206 PRO B C 1
ATOM 4275 O O . PRO B 1 206 ? -3.211 -28.234 -19.891 1 91.44 206 PRO B O 1
ATOM 4278 N N . GLU B 1 207 ? -3.568 -28.141 -17.703 1 90.69 207 GLU B N 1
ATOM 4279 C CA . GLU B 1 207 ? -5.02 -28.219 -17.844 1 90.69 207 GLU B CA 1
ATOM 4280 C C . GLU B 1 207 ? -5.566 -26.984 -18.578 1 90.69 207 GLU B C 1
ATOM 4282 O O . GLU B 1 207 ? -6.578 -27.078 -19.266 1 90.69 207 GLU B O 1
ATOM 4287 N N . VAL B 1 208 ? -4.953 -25.844 -18.391 1 86.44 208 VAL B N 1
ATOM 4288 C CA . VAL B 1 208 ? -5.367 -24.625 -19.094 1 86.44 208 VAL B CA 1
ATOM 4289 C C . VAL B 1 208 ? -5.004 -24.734 -20.578 1 86.44 208 VAL B C 1
ATOM 4291 O O . VAL B 1 208 ? -5.816 -24.406 -21.438 1 86.44 208 VAL B O 1
ATOM 4294 N N . PHE B 1 209 ? -3.764 -25.234 -20.844 1 84.69 209 PHE B N 1
ATOM 4295 C CA . PHE B 1 209 ? -3.283 -25.391 -22.219 1 84.69 209 PHE B CA 1
ATOM 4296 C C . PHE B 1 209 ? -4.168 -26.359 -22.984 1 84.69 209 PHE B C 1
ATOM 4298 O O . PHE B 1 209 ? -4.418 -26.156 -24.188 1 84.69 209 PHE B O 1
ATOM 4305 N N . ARG B 1 210 ? -4.617 -27.359 -22.344 1 86.38 210 ARG B N 1
ATOM 4306 C CA . ARG B 1 210 ? -5.449 -28.391 -22.969 1 86.38 210 ARG B CA 1
ATOM 4307 C C . ARG B 1 210 ? -6.906 -27.938 -23.047 1 86.38 210 ARG B C 1
ATOM 4309 O O . ARG B 1 210 ? -7.773 -28.703 -23.484 1 86.38 210 ARG B O 1
ATOM 4316 N N . HIS B 1 211 ? -7.184 -26.75 -22.422 1 81.62 211 HIS B N 1
ATOM 4317 C CA . HIS B 1 211 ? -8.531 -26.203 -22.375 1 81.62 211 HIS B CA 1
ATOM 4318 C C . HIS B 1 211 ? -9.461 -27.078 -21.547 1 81.62 211 HIS B C 1
ATOM 4320 O O . HIS B 1 211 ? -10.641 -27.234 -21.891 1 81.62 211 HIS B O 1
ATOM 4326 N N . ASP B 1 212 ? -8.836 -27.766 -20.609 1 85 212 ASP B N 1
ATOM 4327 C CA . ASP B 1 212 ? -9.609 -28.516 -19.625 1 85 212 ASP B CA 1
ATOM 4328 C C . ASP B 1 212 ? -10.203 -27.578 -18.562 1 85 212 ASP B C 1
ATOM 4330 O O . ASP B 1 212 ? -9.922 -26.375 -18.562 1 85 212 ASP B O 1
ATOM 4334 N N . PHE B 1 213 ? -11.062 -28.141 -17.75 1 82.31 213 PHE B N 1
ATOM 4335 C CA . PHE B 1 213 ? -11.516 -27.406 -16.562 1 82.31 213 PHE B CA 1
ATOM 4336 C C . PHE B 1 213 ? -10.352 -27.156 -15.617 1 82.31 213 PHE B C 1
ATOM 4338 O O . PHE B 1 213 ? -9.5 -28.016 -15.406 1 82.31 213 PHE B O 1
ATOM 4345 N N . TYR B 1 214 ? -10.328 -25.906 -15.125 1 85.31 214 TYR B N 1
ATOM 4346 C CA . TYR B 1 214 ? -9.234 -25.594 -14.211 1 85.31 214 TYR B CA 1
ATOM 4347 C C . TYR B 1 214 ? -9.734 -24.75 -13.047 1 85.31 214 TYR B C 1
ATOM 4349 O O . TYR B 1 214 ? -10.852 -24.219 -13.086 1 85.31 214 TYR B O 1
ATOM 4357 N N . GLY B 1 215 ? -9.008 -24.719 -11.93 1 89 215 GLY B N 1
ATOM 4358 C CA . GLY B 1 215 ? -9.305 -23.969 -10.719 1 89 215 GLY B CA 1
ATOM 4359 C C . GLY B 1 215 ? -8.133 -23.156 -10.219 1 89 215 GLY B C 1
ATOM 4360 O O . GLY B 1 215 ? -7.289 -22.719 -11 1 89 215 GLY B O 1
ATOM 4361 N N . LEU B 1 216 ? -8.094 -22.922 -8.969 1 91.44 216 LEU B N 1
ATOM 4362 C CA . LEU B 1 216 ? -7.145 -22.031 -8.32 1 91.44 216 LEU B CA 1
ATOM 4363 C C . LEU B 1 216 ? -5.715 -22.516 -8.5 1 91.44 216 LEU B C 1
ATOM 4365 O O . LEU B 1 216 ? -4.777 -21.719 -8.539 1 91.44 216 LEU B O 1
ATOM 4369 N N . LYS B 1 217 ? -5.598 -23.812 -8.758 1 94.5 217 LYS B N 1
ATOM 4370 C CA . LYS B 1 217 ? -4.281 -24.438 -8.742 1 94.5 217 LYS B CA 1
ATOM 4371 C C . LYS B 1 217 ? -3.488 -24.094 -10 1 94.5 217 LYS B C 1
ATOM 4373 O O . LYS B 1 217 ? -2.277 -24.312 -10.055 1 94.5 217 LYS B O 1
ATOM 4378 N N . CYS B 1 218 ? -4.129 -23.594 -11.008 1 93.19 218 CYS B N 1
ATOM 4379 C CA . CYS B 1 218 ? -3.398 -23.203 -12.211 1 93.19 218 CYS B CA 1
ATOM 4380 C C . CYS B 1 218 ? -2.426 -22.062 -11.906 1 93.19 218 CYS B C 1
ATOM 4382 O O . CYS B 1 218 ? -1.348 -21.984 -12.5 1 93.19 218 CYS B O 1
ATOM 4384 N N . ASP B 1 219 ? -2.828 -21.172 -10.93 1 95.56 219 ASP B N 1
ATOM 4385 C CA . ASP B 1 219 ? -1.94 -20.094 -10.516 1 95.56 219 ASP B CA 1
ATOM 4386 C C . ASP B 1 219 ? -0.684 -20.641 -9.844 1 95.56 219 ASP B C 1
ATOM 4388 O O . ASP B 1 219 ? 0.38 -20.016 -9.906 1 95.56 219 ASP B O 1
ATOM 4392 N N . LEU B 1 220 ? -0.808 -21.797 -9.219 1 97.56 220 LEU B N 1
ATOM 4393 C CA . LEU B 1 220 ? 0.34 -22.406 -8.547 1 97.56 220 LEU B CA 1
ATOM 4394 C C . LEU B 1 220 ? 1.348 -22.938 -9.562 1 97.56 220 LEU B C 1
ATOM 4396 O O . LEU B 1 220 ? 2.555 -22.906 -9.312 1 97.56 220 LEU B O 1
ATOM 4400 N N . TYR B 1 221 ? 0.829 -23.422 -10.633 1 96.31 221 TYR B N 1
ATOM 4401 C CA . TYR B 1 221 ? 1.734 -23.828 -11.695 1 96.31 221 TYR B CA 1
ATOM 4402 C C . TYR B 1 221 ? 2.559 -22.641 -12.195 1 96.31 221 TYR B C 1
ATOM 4404 O O . TYR B 1 221 ? 3.785 -22.734 -12.297 1 96.31 221 TYR B O 1
ATOM 4412 N N . SER B 1 222 ? 1.854 -21.547 -12.484 1 96 222 SER B N 1
ATOM 4413 C CA . SER B 1 222 ? 2.545 -20.344 -12.922 1 96 222 SER B CA 1
ATOM 4414 C C . SER B 1 222 ? 3.555 -19.875 -11.883 1 96 222 SER B C 1
ATOM 4416 O O . SER B 1 222 ? 4.676 -19.484 -12.227 1 96 222 SER B O 1
ATOM 4418 N N . PHE B 1 223 ? 3.123 -19.938 -10.633 1 98.06 223 PHE B N 1
ATOM 4419 C CA . PHE B 1 223 ? 4.008 -19.578 -9.531 1 98.06 223 PHE B CA 1
ATOM 4420 C C . PHE B 1 223 ? 5.281 -20.406 -9.562 1 98.06 223 PHE B C 1
ATOM 4422 O O . PHE B 1 223 ? 6.379 -19.891 -9.367 1 98.06 223 PHE B O 1
ATOM 4429 N N . ALA B 1 224 ? 5.129 -21.641 -9.789 1 98.25 224 ALA B N 1
ATOM 4430 C CA . ALA B 1 224 ? 6.266 -22.562 -9.781 1 98.25 224 ALA B CA 1
ATOM 4431 C C . ALA B 1 224 ? 7.273 -22.188 -10.867 1 98.25 224 ALA B C 1
ATOM 4433 O O . ALA B 1 224 ? 8.484 -22.188 -10.625 1 98.25 224 ALA B O 1
ATOM 4434 N N . ILE B 1 225 ? 6.785 -21.891 -12.023 1 96.62 225 ILE B N 1
ATOM 4435 C CA . ILE B 1 225 ? 7.672 -21.531 -13.125 1 96.62 225 ILE B CA 1
ATOM 4436 C C . ILE B 1 225 ? 8.383 -20.219 -12.82 1 96.62 225 ILE B C 1
ATOM 4438 O O . ILE B 1 225 ? 9.586 -20.078 -13.039 1 96.62 225 ILE B O 1
ATOM 4442 N N . VAL B 1 226 ? 7.668 -19.281 -12.258 1 97.81 226 VAL B N 1
ATOM 4443 C CA . VAL B 1 226 ? 8.266 -18 -11.875 1 97.81 226 VAL B CA 1
ATOM 4444 C C . VAL B 1 226 ? 9.32 -18.234 -10.797 1 97.81 226 VAL B C 1
ATOM 4446 O O . VAL B 1 226 ? 10.414 -17.672 -10.859 1 97.81 226 VAL B O 1
ATOM 4449 N N . ALA B 1 227 ? 8.969 -19.062 -9.82 1 98.19 227 ALA B N 1
ATOM 4450 C CA . ALA B 1 227 ? 9.914 -19.375 -8.75 1 98.19 227 ALA B CA 1
ATOM 4451 C C . ALA B 1 227 ? 11.172 -20.031 -9.297 1 98.19 227 ALA B C 1
ATOM 4453 O O . ALA B 1 227 ? 12.281 -19.719 -8.867 1 98.19 227 ALA B O 1
ATOM 4454 N N . PHE B 1 228 ? 11.008 -20.922 -10.203 1 97.38 228 PHE B N 1
ATOM 4455 C CA . PHE B 1 228 ? 12.156 -21.531 -10.859 1 97.38 228 PHE B CA 1
ATOM 4456 C C . PHE B 1 228 ? 13.047 -20.453 -11.484 1 97.38 228 PHE B C 1
ATOM 4458 O O . PHE B 1 228 ? 14.266 -20.469 -11.305 1 97.38 228 PHE B O 1
ATOM 4465 N N . GLU B 1 229 ? 12.461 -19.531 -12.156 1 97 229 GLU B N 1
ATOM 4466 C CA . GLU B 1 229 ? 13.203 -18.484 -12.859 1 97 229 GLU B CA 1
ATOM 4467 C C . GLU B 1 229 ? 13.898 -17.547 -11.883 1 97 229 GLU B C 1
ATOM 4469 O O . GLU B 1 229 ? 14.945 -16.969 -12.203 1 97 229 GLU B O 1
ATOM 4474 N N . LEU B 1 230 ? 13.312 -17.375 -10.711 1 97.56 230 LEU B N 1
ATOM 4475 C CA . LEU B 1 230 ? 13.961 -16.594 -9.672 1 97.56 230 LEU B CA 1
ATOM 4476 C C . LEU B 1 230 ? 15.336 -17.156 -9.336 1 97.56 230 LEU B C 1
ATOM 4478 O O . LEU B 1 230 ? 16.281 -16.391 -9.109 1 97.56 230 LEU B O 1
ATOM 4482 N N . PHE B 1 231 ? 15.445 -18.469 -9.352 1 95.69 231 PHE B N 1
ATOM 4483 C CA . PHE B 1 231 ? 16.641 -19.094 -8.82 1 95.69 231 PHE B CA 1
ATOM 4484 C C . PHE B 1 231 ? 17.578 -19.547 -9.945 1 95.69 231 PHE B C 1
ATOM 4486 O O . PHE B 1 231 ? 18.781 -19.641 -9.758 1 95.69 231 PHE B O 1
ATOM 4493 N N . GLU B 1 232 ? 17 -19.812 -11.109 1 95.75 232 GLU B N 1
ATOM 4494 C CA . GLU B 1 232 ? 17.781 -20.391 -12.195 1 95.75 232 GLU B CA 1
ATOM 4495 C C . GLU B 1 232 ? 17.922 -19.406 -13.352 1 95.75 232 GLU B C 1
ATOM 4497 O O . GLU B 1 232 ? 18.672 -19.656 -14.297 1 95.75 232 GLU B O 1
ATOM 4502 N N . GLY B 1 233 ? 17.219 -18.328 -13.273 1 94.88 233 GLY B N 1
ATOM 4503 C CA . GLY B 1 233 ? 17.188 -17.391 -14.391 1 94.88 233 GLY B CA 1
ATOM 4504 C C . GLY B 1 233 ? 16.047 -17.641 -15.352 1 94.88 233 GLY B C 1
ATOM 4505 O O . GLY B 1 233 ? 15.43 -18.703 -15.328 1 94.88 233 GLY B O 1
ATOM 4506 N N . LEU B 1 234 ? 15.852 -16.656 -16.234 1 92.19 234 LEU B N 1
ATOM 4507 C CA . LEU B 1 234 ? 14.742 -16.75 -17.188 1 92.19 234 LEU B CA 1
ATOM 4508 C C . LEU B 1 234 ? 14.891 -17.953 -18.094 1 92.19 234 LEU B C 1
ATOM 4510 O O . LEU B 1 234 ? 15.977 -18.203 -18.625 1 92.19 234 LEU B O 1
ATOM 4514 N N . LEU B 1 235 ? 13.812 -18.656 -18.234 1 88.25 235 LEU B N 1
ATOM 4515 C CA . LEU B 1 235 ? 13.758 -19.781 -19.172 1 88.25 235 LEU B CA 1
ATOM 4516 C C . LEU B 1 235 ? 13.633 -19.281 -20.609 1 88.25 235 LEU B C 1
ATOM 4518 O O . LEU B 1 235 ? 12.617 -18.688 -20.984 1 88.25 235 LEU B O 1
ATOM 4522 N N . THR B 1 236 ? 14.695 -19.359 -21.297 1 82.88 236 THR B N 1
ATOM 4523 C CA . THR B 1 236 ? 14.68 -18.969 -22.703 1 82.88 236 THR B CA 1
ATOM 4524 C C . THR B 1 236 ? 14.32 -20.156 -23.594 1 82.88 236 THR B C 1
ATOM 4526 O O . THR B 1 236 ? 15.07 -21.141 -23.672 1 82.88 236 THR B O 1
ATOM 4529 N N . LEU B 1 237 ? 13.125 -20.062 -24.156 1 82.06 237 LEU B N 1
ATOM 4530 C CA . LEU B 1 237 ? 12.648 -21.156 -25 1 82.06 237 LEU B CA 1
ATOM 4531 C C . LEU B 1 237 ? 12.594 -20.734 -26.469 1 82.06 237 LEU B C 1
ATOM 4533 O O . LEU B 1 237 ? 12.109 -19.641 -26.781 1 82.06 237 LEU B O 1
ATOM 4537 N N . ARG B 1 238 ? 13.148 -21.453 -27.328 1 76.5 238 ARG B N 1
ATOM 4538 C CA . ARG B 1 238 ? 13.094 -21.172 -28.766 1 76.5 238 ARG B CA 1
ATOM 4539 C C . ARG B 1 238 ? 11.664 -21.266 -29.281 1 76.5 238 ARG B C 1
ATOM 4541 O O . ARG B 1 238 ? 11.234 -20.422 -30.078 1 76.5 238 ARG B O 1
ATOM 4548 N N . ASP B 1 239 ? 10.945 -22.281 -28.812 1 79.56 239 ASP B N 1
ATOM 4549 C CA . ASP B 1 239 ? 9.555 -22.516 -29.188 1 79.56 239 ASP B CA 1
ATOM 4550 C C . ASP B 1 239 ? 8.68 -22.734 -27.953 1 79.56 239 ASP B C 1
ATOM 4552 O O . ASP B 1 239 ? 8.461 -23.891 -27.547 1 79.56 239 ASP B O 1
ATOM 4556 N N . PRO B 1 240 ? 8.117 -21.688 -27.438 1 77.31 240 PRO B N 1
ATOM 4557 C CA . PRO B 1 240 ? 7.32 -21.812 -26.219 1 77.31 240 PRO B CA 1
ATOM 4558 C C . PRO B 1 240 ? 6.098 -22.703 -26.391 1 77.31 240 PRO B C 1
ATOM 4560 O O . PRO B 1 240 ? 5.68 -23.391 -25.453 1 77.31 240 PRO B O 1
ATOM 4563 N N . VAL B 1 241 ? 5.617 -22.719 -27.562 1 77.06 241 VAL B N 1
ATOM 4564 C CA . VAL B 1 241 ? 4.441 -23.547 -27.812 1 77.06 241 VAL B CA 1
ATOM 4565 C C . VAL B 1 241 ? 4.816 -25.016 -27.75 1 77.06 241 VAL B C 1
ATOM 4567 O O . VAL B 1 241 ? 4.125 -25.812 -27.109 1 77.06 241 VAL B O 1
ATOM 4570 N N . SER B 1 242 ? 5.891 -25.312 -28.438 1 80.69 242 SER B N 1
ATOM 4571 C CA . SER B 1 242 ? 6.375 -26.703 -28.391 1 80.69 242 SER B CA 1
ATOM 4572 C C . SER B 1 242 ? 6.711 -27.109 -26.953 1 80.69 242 SER B C 1
ATOM 4574 O O . SER B 1 242 ? 6.422 -28.25 -26.547 1 80.69 242 SER B O 1
ATOM 4576 N N . TRP B 1 243 ? 7.25 -26.234 -26.266 1 83.38 243 TRP B N 1
ATOM 4577 C CA . TRP B 1 243 ? 7.574 -26.516 -24.875 1 83.38 243 TRP B CA 1
ATOM 4578 C C . TRP B 1 243 ? 6.312 -26.797 -24.062 1 83.38 243 TRP B C 1
ATOM 4580 O O . TRP B 1 243 ? 6.266 -27.75 -23.281 1 83.38 243 TRP B O 1
ATOM 4590 N N . ALA B 1 244 ? 5.363 -26 -24.25 1 81.06 244 ALA B N 1
ATOM 4591 C CA . ALA B 1 244 ? 4.109 -26.172 -23.516 1 81.06 244 ALA B CA 1
ATOM 4592 C C . ALA B 1 244 ? 3.465 -27.516 -23.844 1 81.06 244 ALA B C 1
ATOM 4594 O O . ALA B 1 244 ? 2.934 -28.203 -22.969 1 81.06 244 ALA B O 1
ATOM 4595 N N . HIS B 1 245 ? 3.551 -27.859 -25.094 1 81.75 245 HIS B N 1
ATOM 4596 C CA . HIS B 1 245 ? 3.021 -29.156 -25.516 1 81.75 245 HIS B CA 1
ATOM 4597 C C . HIS B 1 245 ? 3.736 -30.297 -24.812 1 81.75 245 HIS B C 1
ATOM 4599 O O . HIS B 1 245 ? 3.096 -31.25 -24.344 1 81.75 245 HIS B O 1
ATOM 4605 N N . ARG B 1 246 ? 4.938 -30.172 -24.797 1 84.5 246 ARG B N 1
ATOM 4606 C CA . ARG B 1 246 ? 5.738 -31.234 -24.172 1 84.5 246 ARG B CA 1
ATOM 4607 C C . ARG B 1 246 ? 5.559 -31.219 -22.656 1 84.5 246 ARG B C 1
ATOM 4609 O O . ARG B 1 246 ? 5.555 -32.281 -22.016 1 84.5 246 ARG B O 1
ATOM 4616 N N . ALA B 1 247 ? 5.465 -30.078 -22.109 1 85.75 247 ALA B N 1
ATOM 4617 C CA . ALA B 1 247 ? 5.25 -29.938 -20.672 1 85.75 247 ALA B CA 1
ATOM 4618 C C . ALA B 1 247 ? 3.889 -30.5 -20.266 1 85.75 247 ALA B C 1
ATOM 4620 O O . ALA B 1 247 ? 3.729 -31.016 -19.156 1 85.75 247 ALA B O 1
ATOM 4621 N N . THR B 1 248 ? 2.943 -30.438 -21.109 1 84.25 248 THR B N 1
ATOM 4622 C CA . THR B 1 248 ? 1.568 -30.844 -20.844 1 84.25 248 THR B CA 1
ATOM 4623 C C . THR B 1 248 ? 1.364 -32.312 -21.234 1 84.25 248 THR B C 1
ATOM 4625 O O . THR B 1 248 ? 0.469 -32.969 -20.703 1 84.25 248 THR B O 1
ATOM 4628 N N . GLY B 1 249 ? 2.121 -32.781 -22.156 1 79.38 249 GLY B N 1
ATOM 4629 C CA . GLY B 1 249 ? 1.964 -34.125 -22.672 1 79.38 249 GLY B CA 1
ATOM 4630 C C . GLY B 1 249 ? 2.504 -35.188 -21.719 1 79.38 249 GLY B C 1
ATOM 4631 O O . GLY B 1 249 ? 2.713 -34.906 -20.547 1 79.38 249 GLY B O 1
ATOM 4632 N N . GLU B 1 250 ? 2.668 -36.312 -22.234 1 79.75 2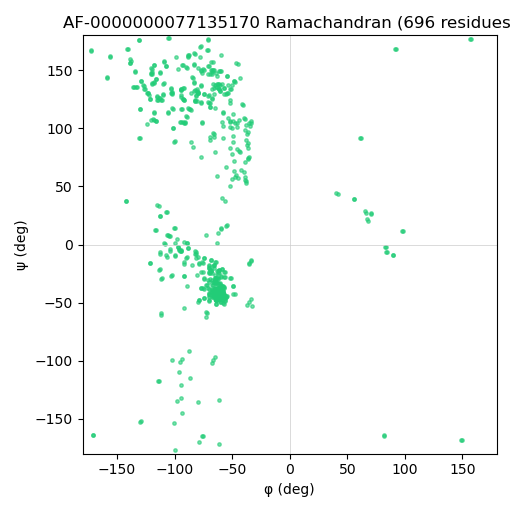50 GLU B N 1
ATOM 4633 C CA . GLU B 1 250 ? 3.125 -37.469 -21.469 1 79.75 250 GLU B CA 1
ATOM 4634 C C . GLU B 1 250 ? 4.543 -37.25 -20.953 1 79.75 250 GLU B C 1
ATOM 4636 O O . GLU B 1 250 ? 4.895 -37.75 -19.875 1 79.75 250 GLU B O 1
ATOM 4641 N N . GLU B 1 251 ? 5.184 -36.406 -21.734 1 81.75 251 GLU B N 1
ATOM 4642 C CA . GLU B 1 251 ? 6.57 -36.156 -21.359 1 81.75 251 GLU B CA 1
ATOM 4643 C C . GLU B 1 251 ? 6.645 -35.344 -20.062 1 81.75 251 GLU B C 1
ATOM 4645 O O . GLU B 1 251 ? 7.621 -35.438 -19.312 1 81.75 251 GLU B O 1
ATOM 4650 N N . ALA B 1 252 ? 5.621 -34.594 -19.75 1 86.25 252 ALA B N 1
ATOM 4651 C CA . ALA B 1 252 ? 5.59 -33.719 -18.594 1 86.25 252 ALA B CA 1
ATOM 4652 C C . ALA B 1 252 ? 6.922 -32.969 -18.406 1 86.25 252 ALA B C 1
ATOM 4654 O O . ALA B 1 252 ? 7.473 -32.938 -17.312 1 86.25 252 ALA B O 1
ATOM 4655 N N . LEU B 1 253 ? 7.488 -32.469 -19.438 1 86.38 253 LEU B N 1
ATOM 4656 C CA . LEU B 1 253 ? 8.805 -31.828 -19.484 1 86.38 253 LEU B CA 1
ATOM 4657 C C . LEU B 1 253 ? 8.891 -30.719 -18.438 1 86.38 253 LEU B C 1
ATOM 4659 O O . LEU B 1 253 ? 7.957 -29.922 -18.281 1 86.38 253 LEU B O 1
ATOM 4663 N N . ARG B 1 254 ? 9.938 -30.719 -17.641 1 92.12 254 ARG B N 1
ATOM 4664 C CA . ARG B 1 254 ? 10.273 -29.656 -16.703 1 92.12 254 ARG B CA 1
ATOM 4665 C C . ARG B 1 254 ? 11.758 -29.312 -16.797 1 92.12 254 ARG B C 1
ATOM 4667 O O . ARG B 1 254 ? 12.586 -30.172 -17.125 1 92.12 254 ARG B O 1
ATOM 4674 N N . PRO B 1 255 ? 12.047 -28.031 -16.531 1 91.38 255 PRO B N 1
ATOM 4675 C CA . PRO B 1 255 ? 13.461 -27.672 -16.547 1 91.38 255 PRO B CA 1
ATOM 4676 C C . PRO B 1 255 ? 14.227 -28.25 -15.359 1 91.38 255 PRO B C 1
ATOM 4678 O O . PRO B 1 255 ? 13.633 -28.547 -14.32 1 91.38 255 PRO B O 1
ATOM 4681 N N . GLY B 1 256 ? 15.523 -28.469 -15.523 1 92.5 256 GLY B N 1
ATOM 4682 C CA . GLY B 1 256 ? 16.375 -28.969 -14.461 1 92.5 256 GLY B CA 1
ATOM 4683 C C . GLY B 1 256 ? 16.969 -27.891 -13.586 1 92.5 256 GLY B C 1
ATOM 4684 O O . GLY B 1 256 ? 16.906 -26.703 -13.938 1 92.5 256 GLY B O 1
ATOM 4685 N N . TRP B 1 257 ? 17.453 -28.328 -12.398 1 94.5 257 TRP B N 1
ATOM 4686 C CA . TRP B 1 257 ? 18.062 -27.406 -11.445 1 94.5 257 TRP B CA 1
ATOM 4687 C C . TRP B 1 257 ? 19.578 -27.359 -11.625 1 94.5 257 TRP B C 1
ATOM 4689 O O . TRP B 1 257 ? 20.234 -28.406 -11.703 1 94.5 257 TRP B O 1
ATOM 4699 N N . ALA B 1 258 ? 20.188 -26.281 -11.758 1 92.75 258 ALA B N 1
ATOM 4700 C CA . ALA B 1 258 ? 21.625 -26.109 -11.836 1 92.75 258 ALA B CA 1
ATOM 4701 C C . ALA B 1 258 ? 22.172 -25.391 -10.602 1 92.75 258 ALA B C 1
ATOM 4703 O O . ALA B 1 258 ? 22.797 -26 -9.742 1 92.75 258 ALA B O 1
ATOM 4704 N N . PHE B 1 259 ? 21.703 -24.203 -10.398 1 90.75 259 PHE B N 1
ATOM 4705 C CA . PHE B 1 259 ? 22.234 -23.359 -9.336 1 90.75 259 PHE B CA 1
ATOM 4706 C C . PHE B 1 259 ? 21.75 -23.828 -7.973 1 90.75 259 PHE B C 1
ATOM 4708 O O . PHE B 1 259 ? 22.547 -23.969 -7.039 1 90.75 259 PHE B O 1
ATOM 4715 N N . MET B 1 260 ? 20.5 -24.109 -7.867 1 92.5 260 MET B N 1
ATOM 4716 C CA . MET B 1 260 ? 19.938 -24.547 -6.59 1 92.5 260 MET B CA 1
ATOM 4717 C C . MET B 1 260 ? 20.531 -25.891 -6.164 1 92.5 260 MET B C 1
ATOM 4719 O O . MET B 1 260 ? 20.734 -26.125 -4.973 1 92.5 260 MET B O 1
ATOM 4723 N N . ALA B 1 261 ? 20.844 -26.688 -7.148 1 88.25 261 ALA B N 1
ATOM 4724 C CA . ALA B 1 261 ? 21.469 -27.969 -6.855 1 88.25 261 ALA B CA 1
ATOM 4725 C C . ALA B 1 261 ? 22.906 -27.797 -6.375 1 88.25 261 ALA B C 1
ATOM 4727 O O . ALA B 1 261 ? 23.375 -28.531 -5.5 1 88.25 261 ALA B O 1
ATOM 4728 N N . ALA B 1 262 ? 23.547 -26.812 -6.828 1 86.06 262 ALA B N 1
ATOM 4729 C CA . ALA B 1 262 ? 24.938 -26.562 -6.488 1 86.06 262 ALA B CA 1
ATOM 4730 C C . ALA B 1 262 ? 25.078 -26 -5.07 1 86.06 262 ALA B C 1
ATOM 4732 O O . ALA B 1 262 ? 26.047 -26.297 -4.371 1 86.06 262 ALA B O 1
ATOM 4733 N N . TYR B 1 263 ? 24.156 -25.156 -4.641 1 83.5 263 TYR B N 1
ATOM 4734 C CA . TYR B 1 263 ? 24.234 -24.594 -3.297 1 83.5 263 TYR B CA 1
ATOM 4735 C C . TYR B 1 263 ? 24.078 -25.688 -2.24 1 83.5 263 TYR B C 1
ATOM 4737 O O . TYR B 1 263 ? 24.734 -25.641 -1.197 1 83.5 263 TYR B O 1
ATOM 4745 N N . GLY B 1 264 ? 23.234 -26.625 -2.475 1 80.12 264 GLY B N 1
ATOM 4746 C CA . GLY B 1 264 ? 23.172 -27.859 -1.687 1 80.12 264 GLY B CA 1
ATOM 4747 C C . GLY B 1 264 ? 22.719 -27.625 -0.261 1 80.12 264 GLY B C 1
ATOM 4748 O O . GLY B 1 264 ? 23.062 -28.375 0.644 1 80.12 264 GLY B O 1
ATOM 4749 N N . THR B 1 265 ? 22.031 -26.547 0.072 1 90.56 265 THR B N 1
ATOM 4750 C CA . THR B 1 265 ? 21.516 -26.297 1.415 1 90.56 265 THR B CA 1
ATOM 4751 C C . THR B 1 265 ? 20.125 -26.906 1.579 1 90.56 265 THR B C 1
ATOM 4753 O O . THR B 1 265 ? 19.453 -27.203 0.59 1 90.56 265 THR B O 1
ATOM 4756 N N . ARG B 1 266 ? 19.766 -27.062 2.771 1 93.88 266 ARG B N 1
ATOM 4757 C CA . ARG B 1 266 ? 18.422 -27.578 3.061 1 93.88 266 ARG B CA 1
ATOM 4758 C C . ARG B 1 266 ? 17.344 -26.641 2.529 1 93.88 266 ARG B C 1
ATOM 4760 O O . ARG B 1 266 ? 16.312 -27.094 2.053 1 93.88 266 ARG B O 1
ATOM 4767 N N . ARG B 1 267 ? 17.562 -25.375 2.656 1 94.56 267 ARG B N 1
ATOM 4768 C CA . ARG B 1 267 ? 16.594 -24.406 2.146 1 94.56 267 ARG B CA 1
ATOM 4769 C C . ARG B 1 267 ? 16.391 -24.562 0.645 1 94.56 267 ARG B C 1
ATOM 4771 O O . ARG B 1 267 ? 15.266 -24.531 0.158 1 94.56 267 ARG B O 1
ATOM 4778 N N . CYS B 1 268 ? 17.547 -24.766 -0.015 1 94.12 268 CYS B N 1
ATOM 4779 C CA . CYS B 1 268 ? 17.469 -24.938 -1.462 1 94.12 268 CYS B CA 1
ATOM 4780 C C . CYS B 1 268 ? 16.719 -26.203 -1.83 1 94.12 268 CYS B C 1
ATOM 4782 O O . CYS B 1 268 ? 15.891 -26.203 -2.736 1 94.12 268 CYS B O 1
ATOM 4784 N N . GLN B 1 269 ? 16.984 -27.188 -1.083 1 94.75 269 GLN B N 1
ATOM 4785 C CA . GLN B 1 269 ? 16.344 -28.469 -1.331 1 94.75 269 GLN B CA 1
ATOM 4786 C C . GLN B 1 269 ? 14.836 -28.375 -1.126 1 94.75 269 GLN B C 1
ATOM 4788 O O . GLN B 1 269 ? 14.062 -28.812 -1.979 1 94.75 269 GLN B O 1
ATOM 4793 N N . MET B 1 270 ? 14.469 -27.812 -0.068 1 96.44 270 MET B N 1
ATOM 4794 C CA . MET B 1 270 ? 13.047 -27.703 0.248 1 96.44 270 MET B CA 1
ATOM 4795 C C . MET B 1 270 ? 12.328 -26.812 -0.757 1 96.44 270 MET B C 1
ATOM 4797 O O . MET B 1 270 ? 11.195 -27.078 -1.141 1 96.44 270 MET B O 1
ATOM 4801 N N . MET B 1 271 ? 12.984 -25.766 -1.129 1 96.69 271 MET B N 1
ATOM 4802 C CA . MET B 1 271 ? 12.383 -24.844 -2.094 1 96.69 271 MET B CA 1
ATOM 4803 C C . MET B 1 271 ? 12.203 -25.516 -3.449 1 96.69 271 MET B C 1
ATOM 4805 O O . MET B 1 271 ? 11.172 -25.359 -4.094 1 96.69 271 MET B O 1
ATOM 4809 N N . THR B 1 272 ? 13.273 -26.297 -3.91 1 96.94 272 THR B N 1
ATOM 4810 C CA . THR B 1 272 ? 13.156 -27 -5.18 1 96.94 272 THR B CA 1
ATOM 4811 C C . THR B 1 272 ? 12.023 -28.031 -5.125 1 96.94 272 THR B C 1
ATOM 4813 O O . THR B 1 272 ? 11.258 -28.172 -6.082 1 96.94 272 THR B O 1
ATOM 4816 N N . GLN B 1 273 ? 11.891 -28.641 -4.023 1 97.19 273 GLN B N 1
ATOM 4817 C CA . GLN B 1 273 ? 10.812 -29.609 -3.846 1 97.19 273 GLN B CA 1
ATOM 4818 C C . GLN B 1 273 ? 9.445 -28.938 -3.91 1 97.19 273 GLN B C 1
ATOM 4820 O O . GLN B 1 273 ? 8.516 -29.469 -4.523 1 97.19 273 GLN B O 1
ATOM 4825 N N . LEU B 1 274 ? 9.359 -27.844 -3.25 1 98.12 274 LEU B N 1
ATOM 4826 C CA . LEU B 1 274 ? 8.109 -27.109 -3.264 1 98.12 274 LEU B CA 1
ATOM 4827 C C . LEU B 1 274 ? 7.727 -26.703 -4.684 1 98.12 274 LEU B C 1
ATOM 4829 O O . LEU B 1 274 ? 6.574 -26.875 -5.094 1 98.12 274 LEU B O 1
ATOM 4833 N N . VAL B 1 275 ? 8.672 -26.219 -5.434 1 98.12 275 VAL B N 1
ATOM 4834 C CA . VAL B 1 275 ? 8.445 -25.797 -6.812 1 98.12 275 VAL B CA 1
ATOM 4835 C C . VAL B 1 275 ? 7.969 -27 -7.641 1 98.12 275 VAL B C 1
ATOM 4837 O O . VAL B 1 275 ? 7.008 -26.891 -8.406 1 98.12 275 VAL B O 1
ATOM 4840 N N . GLU B 1 276 ? 8.586 -28.062 -7.453 1 97.56 276 GLU B N 1
ATOM 4841 C CA . GLU B 1 276 ? 8.25 -29.266 -8.203 1 97.56 276 GLU B CA 1
ATOM 4842 C C . GLU B 1 276 ? 6.84 -29.75 -7.875 1 97.56 276 GLU B C 1
ATOM 4844 O O . GLU B 1 276 ? 6.121 -30.234 -8.75 1 97.56 276 GLU B O 1
ATOM 4849 N N . GLN B 1 277 ? 6.473 -29.641 -6.668 1 97.88 277 GLN B N 1
ATOM 4850 C CA . GLN B 1 277 ? 5.109 -29.984 -6.289 1 97.88 277 GLN B CA 1
ATOM 4851 C C . GLN B 1 277 ? 4.102 -29.047 -6.953 1 97.88 277 GLN B C 1
ATOM 4853 O O . GLN B 1 277 ? 3.039 -29.484 -7.398 1 97.88 277 GLN B O 1
ATOM 4858 N N . CYS B 1 278 ? 4.461 -27.828 -7.043 1 98.06 278 CYS B N 1
ATOM 4859 C CA . CYS B 1 278 ? 3.539 -26.812 -7.547 1 98.06 278 CYS B CA 1
ATOM 4860 C C . CYS B 1 278 ? 3.375 -26.938 -9.055 1 98.06 278 CYS B C 1
ATOM 4862 O O . CYS B 1 278 ? 2.34 -26.547 -9.602 1 98.06 278 CYS B O 1
ATOM 4864 N N . TRP B 1 279 ? 4.414 -27.422 -9.773 1 96.94 279 TRP B N 1
ATOM 4865 C CA . TRP B 1 279 ? 4.277 -27.469 -11.227 1 96.94 279 TRP B CA 1
ATOM 4866 C C . TRP B 1 279 ? 3.916 -28.875 -11.688 1 96.94 279 TRP B C 1
ATOM 4868 O O . TRP B 1 279 ? 4.07 -29.203 -12.867 1 96.94 279 TRP B O 1
ATOM 4878 N N . HIS B 1 280 ? 3.5 -29.703 -10.711 1 96.12 280 HIS B N 1
ATOM 4879 C CA . HIS B 1 280 ? 3.035 -31.031 -11.094 1 96.12 280 HIS B CA 1
ATOM 4880 C C . HIS B 1 280 ? 2.043 -30.969 -12.25 1 96.12 280 HIS B C 1
ATOM 4882 O O . HIS B 1 280 ? 1.171 -30.094 -12.273 1 96.12 280 HIS B O 1
ATOM 4888 N N . PRO B 1 281 ? 2.102 -31.891 -13.211 1 93.25 281 PRO B N 1
ATOM 4889 C CA . PRO B 1 281 ? 1.213 -31.828 -14.375 1 93.25 281 PRO B CA 1
ATOM 4890 C C . PRO B 1 281 ? -0.256 -32.031 -14.008 1 93.25 281 PRO B C 1
ATOM 4892 O O . PRO B 1 281 ? -1.143 -31.484 -14.672 1 93.25 281 PRO B O 1
ATOM 4895 N N . ASP B 1 282 ? -0.552 -32.812 -13.016 1 93.69 282 ASP B N 1
ATOM 4896 C CA . ASP B 1 282 ? -1.903 -33.031 -12.5 1 93.69 282 ASP B CA 1
ATOM 4897 C C . ASP B 1 282 ? -2.26 -31.984 -11.438 1 93.69 282 ASP B C 1
ATOM 4899 O O . ASP B 1 282 ? -1.652 -31.969 -10.359 1 93.69 282 ASP B O 1
ATOM 4903 N N . PRO B 1 283 ? -3.26 -31.172 -11.695 1 94.12 283 PRO B N 1
ATOM 4904 C CA . PRO B 1 283 ? -3.633 -30.141 -10.711 1 94.12 283 PRO B CA 1
ATOM 4905 C C . PRO B 1 283 ? -4.031 -30.734 -9.367 1 94.12 283 PRO B C 1
ATOM 4907 O O . PRO B 1 283 ? -3.852 -30.094 -8.328 1 94.12 283 PRO B O 1
ATOM 4910 N N . ASN B 1 284 ? -4.516 -31.938 -9.344 1 94.81 284 ASN B N 1
ATOM 4911 C CA . ASN B 1 284 ? -4.945 -32.562 -8.102 1 94.81 284 ASN B CA 1
ATOM 4912 C C . ASN B 1 284 ? -3.76 -32.906 -7.203 1 94.81 284 ASN B C 1
ATOM 4914 O O . ASN B 1 284 ? -3.928 -33.125 -6.004 1 94.81 284 ASN B O 1
ATOM 4918 N N . GLU B 1 285 ? -2.613 -32.938 -7.781 1 96.19 285 GLU B N 1
ATOM 4919 C CA . GLU B 1 285 ? -1.409 -33.281 -7.023 1 96.19 285 GLU B CA 1
ATOM 4920 C C . GLU B 1 285 ? -0.699 -32 -6.555 1 96.19 285 GLU B C 1
ATOM 4922 O O . GLU B 1 285 ? 0.27 -32.062 -5.797 1 96.19 285 GLU B O 1
ATOM 4927 N N . ARG B 1 286 ? -1.156 -30.891 -6.953 1 97.06 286 ARG B N 1
ATOM 4928 C CA . ARG B 1 286 ? -0.552 -29.625 -6.535 1 97.06 286 ARG B CA 1
ATOM 4929 C C . ARG B 1 286 ? -1.099 -29.172 -5.184 1 97.06 286 ARG B C 1
ATOM 4931 O O . ARG B 1 286 ? -2.275 -29.391 -4.883 1 97.06 286 ARG B O 1
ATOM 4938 N N . PRO B 1 287 ? -0.265 -28.594 -4.395 1 97.19 287 PRO B N 1
ATOM 4939 C CA . PRO B 1 287 ? -0.756 -28.078 -3.117 1 97.19 287 PRO B CA 1
ATOM 4940 C C . PRO B 1 287 ? -1.635 -26.844 -3.283 1 97.19 287 PRO B C 1
ATOM 4942 O O . PRO B 1 287 ? -1.736 -26.297 -4.383 1 97.19 287 PRO B O 1
ATOM 4945 N N . THR B 1 288 ? -2.311 -26.484 -2.199 1 94.44 288 THR B N 1
ATOM 4946 C CA . THR B 1 288 ? -3.018 -25.219 -2.148 1 94.44 288 THR B CA 1
ATOM 4947 C C . THR B 1 288 ? -2.062 -24.078 -1.776 1 94.44 288 THR B C 1
ATOM 4949 O O . THR B 1 288 ? -0.959 -24.328 -1.286 1 94.44 288 THR B O 1
ATOM 4952 N N . CYS B 1 289 ? -2.504 -22.875 -2.004 1 92.94 289 CYS B N 1
ATOM 4953 C CA . CYS B 1 289 ? -1.678 -21.734 -1.662 1 92.94 289 CYS B CA 1
ATOM 4954 C C . CYS B 1 289 ? -1.416 -21.672 -0.162 1 92.94 289 CYS B C 1
ATOM 4956 O O . CYS B 1 289 ? -0.342 -21.25 0.27 1 92.94 289 CYS B O 1
ATOM 4958 N N . ALA B 1 290 ? -2.381 -22.109 0.587 1 88.75 290 ALA B N 1
ATOM 4959 C CA . ALA B 1 290 ? -2.213 -22.125 2.037 1 88.75 290 ALA B CA 1
ATOM 4960 C C . ALA B 1 290 ? -1.069 -23.047 2.449 1 88.75 290 ALA B C 1
ATOM 4962 O O . ALA B 1 290 ? -0.257 -22.688 3.307 1 88.75 290 ALA B O 1
ATOM 4963 N N . VAL B 1 291 ? -1.021 -24.156 1.836 1 94.31 291 VAL B N 1
ATOM 4964 C CA . VAL B 1 291 ? 0.033 -25.125 2.111 1 94.31 291 VAL B CA 1
ATOM 4965 C C . VAL B 1 291 ? 1.381 -24.562 1.664 1 94.31 291 VAL B C 1
ATOM 4967 O O . VAL B 1 291 ? 2.377 -24.688 2.381 1 94.31 291 VAL B O 1
ATOM 4970 N N . VAL B 1 292 ? 1.384 -23.969 0.531 1 96.25 292 VAL B N 1
ATOM 4971 C CA . VAL B 1 292 ? 2.604 -23.375 0.002 1 96.25 292 VAL B CA 1
ATOM 4972 C C . VAL B 1 292 ? 3.133 -22.328 0.982 1 96.25 292 VAL B C 1
ATOM 4974 O O . VAL B 1 292 ? 4.316 -22.328 1.32 1 96.25 292 VAL B O 1
ATOM 4977 N N . SER B 1 293 ? 2.234 -21.484 1.437 1 90.75 293 SER B N 1
ATOM 4978 C CA . SER B 1 293 ? 2.619 -20.438 2.377 1 90.75 293 SER B CA 1
ATOM 4979 C C . SER B 1 293 ? 3.203 -21.016 3.656 1 90.75 293 SER B C 1
ATOM 4981 O O . SER B 1 293 ? 4.184 -20.5 4.191 1 90.75 293 SER B O 1
ATOM 4983 N N . LYS B 1 294 ? 2.631 -22.047 4.109 1 89.62 294 LYS B N 1
ATOM 4984 C CA . LYS B 1 294 ? 3.109 -22.719 5.316 1 89.62 294 LYS B CA 1
ATOM 4985 C C . LYS B 1 294 ? 4.504 -23.297 5.105 1 89.62 294 LYS B C 1
ATOM 4987 O O . LYS B 1 294 ? 5.387 -23.125 5.949 1 89.62 294 LYS B O 1
ATOM 4992 N N . ILE B 1 295 ? 4.695 -23.984 4.031 1 95.38 295 ILE B N 1
ATOM 4993 C CA . ILE B 1 295 ? 5.984 -24.578 3.727 1 95.38 295 ILE B CA 1
ATOM 4994 C C . ILE B 1 295 ? 7.047 -23.484 3.594 1 95.38 295 ILE B C 1
ATOM 4996 O O . ILE B 1 295 ? 8.156 -23.625 4.109 1 95.38 295 ILE B O 1
ATOM 5000 N N . MET B 1 296 ? 6.684 -22.453 2.975 1 95.38 296 MET B N 1
ATOM 5001 C CA . MET B 1 296 ? 7.641 -21.359 2.777 1 95.38 296 MET B CA 1
ATOM 5002 C C . MET B 1 296 ? 8.023 -20.719 4.109 1 95.38 296 MET B C 1
ATOM 5004 O O . MET B 1 296 ? 9.172 -20.312 4.301 1 95.38 296 MET B O 1
ATOM 5008 N N . ARG B 1 297 ? 7.047 -20.594 4.973 1 90.5 297 ARG B N 1
ATOM 5009 C CA . ARG B 1 297 ? 7.355 -20.094 6.309 1 90.5 297 ARG B CA 1
ATOM 5010 C C . ARG B 1 297 ? 8.391 -20.984 7 1 90.5 297 ARG B C 1
ATOM 5012 O O . ARG B 1 297 ? 9.297 -20.484 7.664 1 90.5 297 ARG B O 1
ATOM 5019 N N . ASN B 1 298 ? 8.242 -22.25 6.863 1 92.56 298 ASN B N 1
ATOM 5020 C CA . ASN B 1 298 ? 9.188 -23.203 7.441 1 92.56 298 ASN B CA 1
ATOM 5021 C C . ASN B 1 298 ? 10.578 -23.047 6.824 1 92.56 298 ASN B C 1
ATOM 5023 O O . ASN B 1 298 ? 11.586 -23.094 7.535 1 92.56 298 ASN B O 1
ATOM 5027 N N . ILE B 1 299 ? 10.641 -22.906 5.574 1 94.81 299 ILE B N 1
ATOM 5028 C CA . ILE B 1 299 ? 11.914 -22.719 4.887 1 94.81 299 ILE B CA 1
ATOM 5029 C C . ILE B 1 299 ? 12.602 -21.453 5.398 1 94.81 299 ILE B C 1
ATOM 5031 O O . ILE B 1 299 ? 13.812 -21.453 5.633 1 94.81 299 ILE B O 1
ATOM 5035 N N . GLY B 1 300 ? 11.758 -20.438 5.621 1 91.38 300 GLY B N 1
ATOM 5036 C CA . GLY B 1 300 ? 12.297 -19.156 6.078 1 91.38 300 GLY B CA 1
ATOM 5037 C C . GLY B 1 300 ? 12.891 -19.219 7.469 1 91.38 300 GLY B C 1
ATOM 5038 O O . GLY B 1 300 ? 13.734 -18.391 7.824 1 91.38 300 GLY B O 1
ATOM 5039 N N . ARG B 1 301 ? 12.547 -20.188 8.195 1 89.62 301 ARG B N 1
ATOM 5040 C CA . ARG B 1 301 ? 13.016 -20.328 9.57 1 89.62 301 ARG B CA 1
ATOM 5041 C C . ARG B 1 301 ? 14.312 -21.125 9.625 1 89.62 301 ARG B C 1
ATOM 5043 O O . ARG B 1 301 ? 15 -21.125 10.648 1 89.62 301 ARG B O 1
ATOM 5050 N N . LEU B 1 302 ? 14.688 -21.75 8.539 1 91.06 302 LEU B N 1
ATOM 5051 C CA . LEU B 1 302 ? 15.891 -22.562 8.508 1 91.06 302 LEU B CA 1
ATOM 5052 C C . LEU B 1 302 ? 17.141 -21.703 8.438 1 91.06 302 LEU B C 1
ATOM 5054 O O . LEU B 1 302 ? 17.125 -20.641 7.816 1 91.06 302 LEU B O 1
ATOM 5058 N N . SER B 1 303 ? 18.141 -22.234 9.047 1 84.62 303 SER B N 1
ATOM 5059 C CA . SER B 1 303 ? 19.422 -21.562 8.961 1 84.62 303 SER B CA 1
ATOM 5060 C C . SER B 1 303 ? 20 -21.656 7.551 1 84.62 303 SER B C 1
ATOM 5062 O O . SER B 1 303 ? 19.844 -22.672 6.867 1 84.62 303 SER B O 1
ATOM 5064 N N . LYS B 1 304 ? 20.703 -20.641 7.164 1 84.38 304 LYS B N 1
ATOM 5065 C CA . LYS B 1 304 ? 21.328 -20.594 5.848 1 84.38 304 LYS B CA 1
ATOM 5066 C C . LYS B 1 304 ? 22.391 -21.672 5.699 1 84.38 304 LYS B C 1
ATOM 5068 O O . LYS B 1 304 ? 22.766 -22.031 4.582 1 84.38 304 LYS B O 1
ATOM 5073 N N . TYR B 1 305 ? 22.797 -22.25 6.809 1 81.38 305 TYR B N 1
ATOM 5074 C CA . TYR B 1 305 ? 23.953 -23.141 6.797 1 81.38 305 TYR B CA 1
ATOM 5075 C C . TYR B 1 305 ? 23.531 -24.594 6.984 1 81.38 305 TYR B C 1
ATOM 5077 O O . TYR B 1 305 ? 24.375 -25.5 6.938 1 81.38 305 TYR B O 1
ATOM 5085 N N . ASP B 1 306 ? 22.219 -24.781 7.102 1 83.94 306 ASP B N 1
ATOM 5086 C CA . ASP B 1 306 ? 21.75 -26.156 7.25 1 83.94 306 ASP B CA 1
ATOM 5087 C C . ASP B 1 306 ? 21.984 -26.953 5.969 1 83.94 306 ASP B C 1
ATOM 5089 O O . ASP B 1 306 ? 21.594 -26.531 4.883 1 83.94 306 ASP B O 1
ATOM 5093 N N . LYS B 1 307 ? 22.688 -28.078 6.16 1 80.94 307 LYS B N 1
ATOM 5094 C CA . LYS B 1 307 ? 23 -28.906 4.996 1 80.94 307 LYS B CA 1
ATOM 5095 C C . LYS B 1 307 ? 21.797 -29.719 4.551 1 80.94 307 LYS B C 1
ATOM 5097 O O . LYS B 1 307 ? 20.969 -30.125 5.375 1 80.94 307 LYS B O 1
ATOM 5102 N N . ALA B 1 308 ? 21.734 -30 3.273 1 81.94 308 ALA B N 1
ATOM 5103 C CA . ALA B 1 308 ? 20.672 -30.797 2.674 1 81.94 308 ALA B CA 1
ATOM 5104 C C . ALA B 1 308 ? 20.688 -32.219 3.184 1 81.94 308 ALA B C 1
ATOM 5106 O O . ALA B 1 308 ? 21.75 -32.781 3.477 1 81.94 308 ALA B O 1
ATOM 5107 N N . GLU B 1 309 ? 19.516 -32.75 3.471 1 71.62 309 GLU B N 1
ATOM 5108 C CA . GLU B 1 309 ? 19.438 -34.156 3.867 1 71.62 309 GLU B CA 1
ATOM 5109 C C . GLU B 1 309 ? 19.719 -35.062 2.684 1 71.62 309 GLU B C 1
ATOM 5111 O O . GLU B 1 309 ? 19.359 -34.781 1.549 1 71.62 309 GLU B O 1
ATOM 5116 N N . LYS B 1 310 ? 20.766 -35.969 2.799 1 61.81 310 LYS B N 1
ATOM 5117 C CA . LYS B 1 310 ? 21.141 -36.906 1.767 1 61.81 310 LYS B CA 1
ATOM 5118 C C . LYS B 1 310 ? 19.922 -37.719 1.284 1 61.81 310 LYS B C 1
ATOM 5120 O O . LYS B 1 310 ? 19.094 -38.125 2.09 1 61.81 310 LYS B O 1
ATOM 5125 N N . SER B 1 311 ? 19.344 -37.344 0.113 1 54.38 311 SER B N 1
ATOM 5126 C CA . SER B 1 311 ? 18.281 -38.188 -0.43 1 54.38 311 SER B CA 1
ATOM 5127 C C . SER B 1 311 ? 18.609 -39.656 -0.267 1 54.38 311 SER B C 1
ATOM 5129 O O . SER B 1 311 ? 19.766 -40.062 -0.445 1 54.38 311 SER B O 1
ATOM 5131 N N . PRO B 1 312 ? 17.906 -40.562 0.41 1 43 312 PRO B N 1
ATOM 5132 C CA . PRO B 1 312 ? 18.25 -41.969 0.388 1 43 312 PRO B CA 1
ATOM 5133 C C . PRO B 1 312 ? 18.516 -42.5 -1.022 1 43 312 PRO B C 1
ATOM 5135 O O . PRO B 1 312 ? 17.828 -42.125 -1.968 1 43 312 PRO B O 1
ATOM 5138 N N . GLY B 1 313 ? 19.734 -42.75 -1.475 1 37.91 313 GLY B N 1
ATOM 5139 C CA . GLY B 1 313 ? 20.109 -43.312 -2.768 1 37.91 313 GLY B CA 1
ATOM 5140 C C . GLY B 1 313 ? 19.109 -44.312 -3.299 1 37.91 313 GLY B C 1
ATOM 5141 O O . GLY B 1 313 ? 18.641 -45.188 -2.561 1 37.91 313 GLY B O 1
ATOM 5142 N N . LYS B 1 314 ? 18.281 -44 -4.32 1 37.91 314 LYS B N 1
ATOM 5143 C CA . LYS B 1 314 ? 17.547 -45.062 -5.027 1 37.91 314 LYS B CA 1
ATOM 5144 C C . LYS B 1 314 ? 18.375 -46.344 -5.121 1 37.91 314 LYS B C 1
ATOM 5146 O O . LYS B 1 314 ? 19.5 -46.312 -5.613 1 37.91 314 LYS B O 1
ATOM 5151 N N . ALA B 1 315 ? 18.172 -47.281 -4.383 1 31.14 315 ALA B N 1
ATOM 5152 C CA . ALA B 1 315 ? 18.672 -48.656 -4.656 1 31.14 315 ALA B CA 1
ATOM 5153 C C . ALA B 1 315 ? 18.562 -48.969 -6.145 1 31.14 315 ALA B C 1
ATOM 5155 O O . ALA B 1 315 ? 17.547 -48.688 -6.785 1 31.14 315 ALA B O 1
ATOM 5156 N N . GLY B 1 316 ? 19.688 -49.031 -6.895 1 30.02 316 GLY B N 1
ATOM 5157 C CA . GLY B 1 316 ? 19.906 -49.406 -8.281 1 30.02 316 GLY B CA 1
ATOM 5158 C C . GLY B 1 316 ? 19 -50.531 -8.75 1 30.02 316 GLY B C 1
ATOM 5159 O O . GLY B 1 316 ? 19.109 -51.656 -8.258 1 30.02 316 GLY B O 1
ATOM 5160 N N . GLY B 1 317 ? 17.75 -50.219 -8.953 1 26.84 317 GLY B N 1
ATOM 5161 C CA . GLY B 1 317 ? 16.938 -51.312 -9.484 1 26.84 317 GLY B CA 1
ATOM 5162 C C . GLY B 1 317 ? 17.594 -52.062 -10.625 1 26.84 317 GLY B C 1
ATOM 5163 O O . GLY B 1 317 ? 18.094 -51.438 -11.57 1 26.84 317 GLY B O 1
ATOM 5164 N N . LYS B 1 318 ? 18.156 -53.219 -10.367 1 30.05 318 LYS B N 1
ATOM 5165 C CA . LYS B 1 318 ? 18.625 -54.25 -11.297 1 30.05 318 LYS B CA 1
ATOM 5166 C C . LYS B 1 318 ? 17.703 -54.344 -12.516 1 30.05 318 LYS B C 1
ATOM 5168 O O . LYS B 1 318 ? 16.5 -54.531 -12.375 1 30.05 318 LYS B O 1
ATOM 5173 N N . ARG B 1 319 ? 18.156 -53.625 -13.609 1 28.33 319 ARG B N 1
ATOM 5174 C CA . ARG B 1 319 ? 17.594 -53.812 -14.953 1 28.33 319 ARG B CA 1
ATOM 5175 C C . ARG B 1 319 ? 17.281 -55.281 -15.234 1 28.33 319 ARG B C 1
ATOM 5177 O O . ARG B 1 319 ? 18.156 -56.125 -15.18 1 28.33 319 ARG B O 1
ATOM 5184 N N . ALA B 1 320 ? 16.109 -55.625 -14.891 1 22.41 320 ALA B N 1
ATOM 5185 C CA . ALA B 1 320 ? 15.672 -56.969 -15.258 1 22.41 320 ALA B CA 1
ATOM 5186 C C . ALA B 1 320 ? 15.945 -57.25 -16.734 1 22.41 320 ALA B C 1
ATOM 5188 O O . ALA B 1 320 ? 15.727 -56.375 -17.594 1 22.41 320 ALA B O 1
ATOM 5189 N N . GLY B 1 321 ? 16.859 -58.156 -17.031 1 23.89 321 GLY B N 1
ATOM 5190 C CA . GLY B 1 321 ? 17.328 -58.781 -18.281 1 23.89 321 GLY B CA 1
ATOM 5191 C C . GLY B 1 321 ? 16.203 -59.156 -19.219 1 23.89 321 GLY B C 1
ATOM 5192 O O . GLY B 1 321 ? 15.414 -60.062 -18.906 1 23.89 321 GLY B O 1
ATOM 5193 N N . GLY B 1 322 ? 15.477 -58.062 -19.688 1 20.67 322 GLY B N 1
ATOM 5194 C CA . GLY B 1 322 ? 14.367 -58.469 -20.531 1 20.67 322 GLY B CA 1
ATOM 5195 C C . GLY B 1 322 ? 14.773 -59.5 -21.578 1 20.67 322 GLY B C 1
ATOM 5196 O O . GLY B 1 322 ? 15.938 -59.562 -21.984 1 20.67 322 GLY B O 1
ATOM 5197 N N . PRO B 1 323 ? 13.836 -60.406 -21.703 1 20.38 323 PRO B N 1
ATOM 5198 C CA . PRO B 1 323 ? 14.047 -61.656 -22.438 1 20.38 323 PRO B CA 1
ATOM 5199 C C . PRO B 1 323 ? 14.422 -61.438 -23.891 1 20.38 323 PRO B C 1
ATOM 5201 O O . PRO B 1 323 ? 14.211 -60.344 -24.438 1 20.38 323 PRO B O 1
ATOM 5204 N N . LYS B 1 324 ? 14.922 -62.469 -24.406 1 20 324 LYS B N 1
ATOM 5205 C CA . LYS B 1 324 ? 15.547 -62.875 -25.656 1 20 324 LYS B CA 1
ATOM 5206 C C . LYS B 1 324 ? 14.578 -62.75 -26.828 1 20 324 LYS B C 1
ATOM 5208 O O . LYS B 1 324 ? 14.93 -63.094 -27.969 1 20 324 LYS B O 1
ATOM 5213 N N . GLY B 1 325 ? 13.273 -62.25 -26.562 1 17.25 325 GLY B N 1
ATOM 5214 C CA . GLY B 1 325 ? 12.562 -63.062 -27.547 1 17.25 325 GLY B CA 1
ATOM 5215 C C . GLY B 1 325 ? 13.016 -62.781 -28.969 1 17.25 325 GLY B C 1
ATOM 5216 O O . GLY B 1 325 ? 13.68 -61.781 -29.234 1 17.25 325 GLY B O 1
ATOM 5217 N N . ALA B 1 326 ? 12.188 -63.438 -29.812 1 15.38 326 ALA B N 1
ATOM 5218 C CA . ALA B 1 326 ? 12.242 -64.25 -31.047 1 15.38 326 ALA B CA 1
ATOM 5219 C C . ALA B 1 326 ? 12.188 -63.344 -32.281 1 15.38 326 ALA B C 1
ATOM 5221 O O . ALA B 1 326 ? 13.031 -63.438 -33.156 1 15.38 326 ALA B O 1
ATOM 5222 N N . LYS B 1 327 ? 10.781 -63.219 -32.625 1 16.83 327 LYS B N 1
ATOM 5223 C CA . LYS B 1 327 ? 10.344 -63.844 -33.844 1 16.83 327 LYS B CA 1
ATOM 5224 C C . LYS B 1 327 ? 10.688 -62.969 -35.062 1 16.83 327 LYS B C 1
ATOM 5226 O O . LYS B 1 327 ? 10.945 -61.781 -34.906 1 16.83 327 LYS B O 1
ATOM 5231 N N . GLU B 1 328 ? 9.68 -62.875 -35.938 1 15.98 328 GLU B N 1
ATOM 5232 C CA . GLU B 1 328 ? 9.609 -63.25 -37.344 1 15.98 328 GLU B CA 1
ATOM 5233 C C . GLU B 1 328 ? 9.82 -62.062 -38.281 1 15.98 328 GLU B C 1
ATOM 5235 O O . GLU B 1 328 ? 9.82 -60.938 -37.844 1 15.98 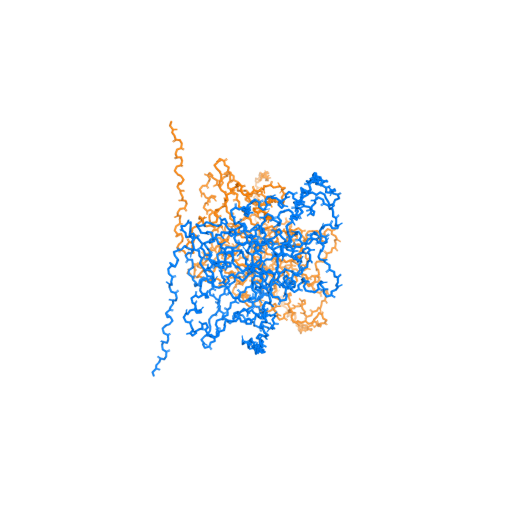328 GLU B O 1
ATOM 5240 N N . SER B 1 329 ? 8.914 -62.062 -39.25 1 16.03 329 SER B N 1
ATOM 5241 C CA . SER B 1 329 ? 8.984 -62.281 -40.688 1 16.03 329 SER B CA 1
ATOM 5242 C C . SER B 1 329 ? 8.93 -60.969 -41.438 1 16.03 329 SER B C 1
ATOM 5244 O O . SER B 1 329 ? 9.805 -60.656 -42.25 1 16.03 329 SER B O 1
ATOM 5246 N N . GLY B 1 330 ? 7.68 -60.625 -41.969 1 16.27 330 GLY B N 1
ATOM 5247 C CA . GLY B 1 330 ? 7.441 -60.625 -43.406 1 16.27 330 GLY B CA 1
ATOM 5248 C C . GLY B 1 330 ? 7.625 -59.281 -44.062 1 16.27 330 GLY B C 1
ATOM 5249 O O . GLY B 1 330 ? 7.918 -58.281 -43.375 1 16.27 330 GLY B O 1
ATOM 5250 N N . GLY B 1 331 ? 6.504 -58.844 -44.688 1 16.7 331 GLY B N 1
ATOM 5251 C CA . GLY B 1 331 ? 6.312 -58.625 -46.125 1 16.7 331 GLY B CA 1
ATOM 5252 C C . GLY B 1 331 ? 6.57 -57.188 -46.531 1 16.7 331 GLY B C 1
ATOM 5253 O O . GLY B 1 331 ? 6.797 -56.312 -45.688 1 16.7 331 GLY B O 1
ATOM 5254 N N . ALA B 1 332 ? 5.535 -56.719 -47.344 1 17.36 332 ALA B N 1
ATOM 5255 C CA . ALA B 1 332 ? 5.59 -56.281 -48.75 1 17.36 332 ALA B CA 1
ATOM 5256 C C . ALA B 1 332 ? 5.797 -54.781 -48.844 1 17.36 332 ALA B C 1
ATOM 5258 O O . ALA B 1 332 ? 6.719 -54.312 -49.531 1 17.36 332 ALA B O 1
ATOM 5259 N N . ALA B 1 333 ? 4.664 -54.062 -49.062 1 18.28 333 ALA B N 1
ATOM 5260 C CA . ALA B 1 333 ? 4.41 -53.5 -50.375 1 18.28 333 ALA B CA 1
ATOM 5261 C C . ALA B 1 333 ? 4.914 -52.062 -50.469 1 18.28 333 ALA B C 1
ATOM 5263 O O . ALA B 1 333 ? 5.137 -51.406 -49.469 1 18.28 333 ALA B O 1
ATOM 5264 N N . PRO B 1 334 ? 4.105 -51.219 -51.281 1 17.56 334 PRO B N 1
ATOM 5265 C CA . PRO B 1 334 ? 4.414 -50.5 -52.531 1 17.56 334 PRO B CA 1
ATOM 5266 C C . PRO B 1 334 ? 4.805 -49.062 -52.25 1 17.56 334 PRO B C 1
ATOM 5268 O O . PRO B 1 334 ? 5.98 -48.688 -52.375 1 17.56 334 PRO B O 1
ATOM 5271 N N . SER B 1 335 ? 3.848 -48.094 -52.656 1 15.86 335 SER B N 1
ATOM 5272 C CA . SER B 1 335 ? 3.877 -47.219 -53.781 1 15.86 335 SER B CA 1
ATOM 5273 C C . SER B 1 335 ? 4.301 -45.812 -53.375 1 15.86 335 SER B C 1
ATOM 5275 O O . SER B 1 335 ? 4.312 -45.469 -52.188 1 15.86 335 SER B O 1
ATOM 5277 N N . LYS B 1 336 ? 3.744 -44.75 -54.312 1 18.22 336 LYS B N 1
ATOM 5278 C CA . LYS B 1 336 ? 4.234 -43.625 -55.125 1 18.22 336 LYS B CA 1
ATOM 5279 C C . LYS B 1 336 ? 4.012 -42.312 -54.406 1 18.22 336 LYS B C 1
ATOM 5281 O O . LYS B 1 336 ? 4.207 -41.25 -55 1 18.22 336 LYS B O 1
ATOM 5286 N N . ALA B 1 337 ? 3.463 -42.25 -53.188 1 17.78 337 ALA B N 1
ATOM 5287 C CA . ALA B 1 337 ? 2.646 -41.062 -53.219 1 17.78 337 ALA B CA 1
ATOM 5288 C C . ALA B 1 337 ? 3.514 -39.812 -53.375 1 17.78 337 ALA B C 1
ATOM 5290 O O . ALA B 1 337 ? 4.539 -39.656 -52.719 1 17.78 337 ALA B O 1
ATOM 5291 N N . GLU B 1 338 ? 3.137 -39.031 -54.312 1 18.36 338 GLU B N 1
ATOM 5292 C CA . GLU B 1 338 ? 3.654 -37.906 -55.094 1 18.36 338 GLU B CA 1
ATOM 5293 C C . GLU B 1 338 ? 3.904 -36.688 -54.219 1 18.36 338 GLU B C 1
ATOM 5295 O O . GLU B 1 338 ? 5.004 -36.125 -54.219 1 18.36 338 GLU B O 1
ATOM 5300 N N . GLU B 1 339 ? 2.885 -35.719 -54.188 1 18.69 339 GLU B N 1
ATOM 5301 C CA . GLU B 1 339 ? 2.994 -34.469 -54.906 1 18.69 339 GLU B CA 1
ATOM 5302 C C . GLU B 1 339 ? 3.523 -33.344 -54 1 18.69 339 GLU B C 1
ATOM 5304 O O . GLU B 1 339 ? 4.5 -32.688 -54.344 1 18.69 339 GLU B O 1
ATOM 5309 N N . GLU B 1 340 ? 2.572 -32.406 -53.469 1 20.45 340 GLU B N 1
ATOM 5310 C CA . GLU B 1 340 ? 2.455 -31.016 -53.844 1 20.45 340 GLU B CA 1
ATOM 5311 C C . GLU B 1 340 ? 3.203 -30.125 -52.844 1 20.45 340 GLU B C 1
ATOM 5313 O O . GLU B 1 340 ? 3.303 -30.453 -51.656 1 20.45 340 GLU B O 1
ATOM 5318 N N . PRO B 1 341 ? 3.732 -28.922 -53.312 1 21.25 341 PRO B N 1
ATOM 5319 C CA . PRO B 1 341 ? 4.711 -27.938 -52.844 1 21.25 341 PRO B CA 1
ATOM 5320 C C . PRO B 1 341 ? 4.156 -27.031 -51.75 1 21.25 341 PRO B C 1
ATOM 5322 O O . PRO B 1 341 ? 3.158 -26.328 -51.969 1 21.25 341 PRO B O 1
ATOM 5325 N N . ALA B 1 342 ? 3.953 -27.328 -50.531 1 21.17 342 ALA B N 1
ATOM 5326 C CA . ALA B 1 342 ? 3.266 -26.5 -49.531 1 21.17 342 ALA B CA 1
ATOM 5327 C C . ALA B 1 342 ? 3.857 -25.094 -49.5 1 21.17 342 ALA B C 1
ATOM 5329 O O . ALA B 1 342 ? 5.078 -24.922 -49.469 1 21.17 342 ALA B O 1
ATOM 5330 N N . PRO B 1 343 ? 2.975 -24.062 -49.75 1 22.03 343 PRO B N 1
ATOM 5331 C CA . PRO B 1 343 ? 3.164 -22.609 -49.875 1 22.03 343 PRO B CA 1
ATOM 5332 C C . PRO B 1 343 ? 3.777 -22 -48.594 1 22.03 343 PRO B C 1
ATOM 5334 O O . PRO B 1 343 ? 3.682 -22.578 -47.531 1 22.03 343 PRO B O 1
ATOM 5337 N N . SER B 1 344 ? 4.758 -21.047 -48.781 1 20.23 344 SER B N 1
ATOM 5338 C CA . SER B 1 344 ? 5.684 -20.266 -47.969 1 20.23 344 SER B CA 1
ATOM 5339 C C . SER B 1 344 ? 4.938 -19.328 -47.031 1 20.23 344 SER B C 1
ATOM 5341 O O . SER B 1 344 ? 4.262 -18.391 -47.469 1 20.23 344 SER B O 1
ATOM 5343 N N . CYS B 1 345 ? 4.059 -19.828 -46.125 1 19.75 345 CYS B N 1
ATOM 5344 C CA . CYS B 1 345 ? 3.23 -19 -45.25 1 19.75 345 CYS B CA 1
ATOM 5345 C C . CYS B 1 345 ? 4.07 -17.938 -44.562 1 19.75 345 CYS B C 1
ATOM 5347 O O . CYS B 1 345 ? 5.016 -18.25 -43.844 1 19.75 345 CYS B O 1
ATOM 5349 N N . GLY B 1 346 ? 4.262 -16.734 -45.188 1 19.77 346 GLY B N 1
ATOM 5350 C CA . GLY B 1 346 ? 4.848 -15.492 -44.719 1 19.77 346 GLY B CA 1
ATOM 5351 C C . GLY B 1 346 ? 4.324 -15.039 -43.375 1 19.77 346 GLY B C 1
ATOM 5352 O O . GLY B 1 346 ? 3.141 -14.734 -43.25 1 19.77 346 GLY B O 1
ATOM 5353 N N . CYS B 1 347 ? 4.688 -15.672 -42.406 1 19.19 347 CYS B N 1
ATOM 5354 C CA . CYS B 1 347 ? 4.297 -15.352 -41.031 1 19.19 347 CYS B CA 1
ATOM 5355 C C . CYS B 1 347 ? 4.496 -13.867 -40.75 1 19.19 347 CYS B C 1
ATOM 5357 O O . CYS B 1 347 ? 5.629 -13.391 -40.688 1 19.19 347 CYS B O 1
ATOM 5359 N N . VAL B 1 348 ? 3.719 -13.031 -41.5 1 18.36 348 VAL B N 1
ATOM 5360 C CA . VAL B 1 348 ? 3.746 -11.594 -41.25 1 18.36 348 VAL B CA 1
ATOM 5361 C C . VAL B 1 348 ? 3.5 -11.305 -39.781 1 18.36 348 VAL B C 1
ATOM 5363 O O . VAL B 1 348 ? 2.471 -11.703 -39.219 1 18.36 348 VAL B O 1
ATOM 5366 N N . VAL B 1 349 ? 4.453 -11.383 -39.031 1 18.94 349 VAL B N 1
ATOM 5367 C CA . VAL B 1 349 ? 4.48 -10.969 -37.625 1 18.94 349 VAL B CA 1
ATOM 5368 C C . VAL B 1 349 ? 3.963 -9.539 -37.5 1 18.94 349 VAL B C 1
ATOM 5370 O O . VAL B 1 349 ? 4.602 -8.594 -38 1 18.94 349 VAL B O 1
ATOM 5373 N N . MET B 1 350 ? 2.74 -9.367 -38.156 1 18.48 350 MET B N 1
ATOM 5374 C CA . MET B 1 350 ? 2.252 -8.039 -37.812 1 18.48 350 MET B CA 1
ATOM 5375 C C . MET B 1 350 ? 2.148 -7.883 -36.312 1 18.48 350 MET B C 1
ATOM 5377 O O . MET B 1 350 ? 1.747 -8.812 -35.594 1 18.48 350 MET B O 1
#

Solvent-accessible surface area (backbone atoms only — not comparable to full-atom values): 39718 Å² total; per-residue (Å²): 136,81,85,68,75,71,76,74,69,86,70,79,74,77,77,57,62,37,47,52,77,70,64,32,55,39,62,52,86,51,45,46,81,63,50,82,73,46,75,54,100,59,30,48,25,23,33,32,29,48,53,67,34,69,22,28,34,37,39,42,46,59,57,38,78,72,32,69,67,44,36,50,47,48,51,51,23,47,61,53,42,67,68,51,71,47,98,24,37,54,43,56,60,26,37,23,72,49,92,97,46,58,42,34,36,38,25,58,54,50,78,46,36,32,43,41,56,53,45,49,52,31,52,75,68,73,44,71,55,52,66,69,61,33,48,50,34,45,44,29,52,40,20,39,49,29,51,34,54,64,33,64,84,41,23,40,38,53,76,60,58,42,42,75,31,26,30,16,32,80,87,55,52,33,20,44,45,76,44,71,66,38,44,74,31,44,89,78,55,62,70,51,77,73,87,74,70,85,88,52,38,72,36,48,27,38,41,50,74,70,56,33,70,43,64,72,47,43,48,38,20,11,46,18,49,42,48,48,26,40,53,67,39,75,83,82,63,94,49,42,64,62,48,34,50,38,28,49,40,94,70,46,53,72,87,83,74,60,56,53,59,67,69,46,22,31,51,41,49,53,49,52,50,49,33,52,38,26,48,40,67,50,62,87,69,27,65,51,48,65,54,50,33,52,52,49,53,55,47,69,68,50,58,90,77,39,65,44,77,80,71,80,74,77,76,78,72,76,76,71,75,72,78,80,76,88,79,84,87,82,84,79,82,78,80,73,81,77,79,72,80,79,79,81,76,75,78,72,79,119,137,81,85,69,75,72,75,74,70,85,69,80,73,75,76,60,59,40,46,51,78,69,64,32,56,40,64,53,87,49,46,47,82,64,50,82,73,47,74,55,99,60,30,47,26,24,33,30,29,47,53,65,34,68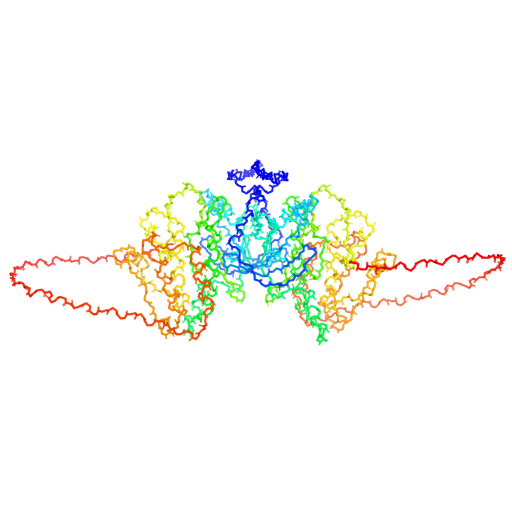,24,28,36,36,38,41,45,58,58,38,79,70,32,68,67,45,36,50,48,48,51,50,23,48,61,53,43,67,68,52,71,49,96,26,37,54,43,56,61,27,36,22,71,48,92,98,46,58,42,34,37,37,25,57,53,48,80,46,36,31,43,40,56,54,46,50,52,31,51,76,69,73,45,72,54,52,67,69,61,34,49,50,34,45,45,28,51,40,20,37,49,29,51,34,54,64,34,64,83,41,24,40,39,53,76,60,58,44,41,75,31,26,32,16,32,80,88,56,52,33,21,43,45,75,45,71,66,38,44,74,31,46,88,79,55,61,71,51,79,71,87,77,69,84,88,52,38,71,35,48,27,38,41,50,73,72,56,34,70,42,64,74,48,42,49,38,21,10,47,19,50,44,48,48,26,39,54,67,38,74,84,83,64,95,48,40,64,61,48,34,50,38,28,50,40,91,70,47,54,71,87,84,76,60,54,52,59,67,69,46,22,32,51,39,50,53,50,54,49,50,32,53,38,26,47,39,67,50,63,88,68,28,64,52,48,64,54,50,34,51,52,50,52,55,46,68,70,50,58,90,77,40,65,42,76,78,70,80,73,76,72,78,73,75,78,72,78,73,75,79,80,80,81,88,81,82,87,82,86,86,84,75,88,75,85,83,83,81,79,84,77,74,77,70,80,118

Secondary structure (DSSP, 8-state):
---------------SS-S-GGGGEE-GGGEEEEEEEEEETTEEEEEEEETTEEEEEEEPPTHHHH-HHHHHHHHHHHHHHTT---TTBPPEEEEE--TTS--EEEEE--TTEEHHHHHHHHHHTT----HHHHHHHHHHHHHHHHHHHH-SSEEEE----SGGGEEE-TT--EEE---TT-EEEETT---------GGGGGGS-HHHHTT----THHHHHHHHHHHHHHHH-----S-HHHHHHHHHSTT---PPPSHHHHH-BHHHHHHHHHHHHHT-SSGGGSPPHHHHHHHHHHHHHS-TTPBPP-----------------------------------------/---------------SS-S-GGGGEE-GGGEEEEEEEEEETTEEEEEEEETTEEEEEEEPPTHHHH-HHHHHHHHHHHHHHTT---TTBPPEEEEE--TTS--EEEEE--TTEEHHHHHHHHHHTT----HHHHHHHHHHHHHHHHHHHH-SSEEEE----SGGGEEE-TT--EEE---TT-EEEETT---------GGGGGGS-HHHHTT----TTHHHHHHHHHHHHHHH-----S-HHHHHHHHHSTT---PPPSHHHHH-BHHHHHHHHHHHHHT-SSGGGSPPHHHHHHHHHHHHHS-TTPBPP-----------------------------------------

Foldseek 3Di:
DPPPPPPPPPPPCPPDDPPPLVVFEDECVQKDWDAFDDADPFGTWTWTDGNRAIKIKGFGDPCCVVPPVNVVLVRVLCVLQQPQDDPQAKHWRHWYDDPPGTIMTIIHDAPQAFQQVVLVVQVVVVHAADPVLLLQQLLSLLVSLQCQQPDPPWHKAQQQDDRNQWGHHPVSRTHGHDSSQMDTHHPPRFADQDPDDDPRLLLFALCNLVRHTDDSLRVLLSSLQRSLCNGPNDDDDPHSVVVSCCCNDPNVDDDDDDRLVVLQAQLSVLSNVLSCQSNPNDSVSHDDSVVSSVSSVVSVVDDSPHGHDPDPPPPPPDPPPPDPDDDDDDDDDDDPPDPPDPDPPPPPPD/DDPPPPCPPPPPCPPDDPPPLVVFEDACVQKDWDAFDDADPFGTWTWTDGNRAIKIKGFGDPCCVVPPVNVVLVRVLCVLQQPQDDPQAKHWRHWYDDPPGTIMTIIHDAPQAFQQVVLVVQVVVVHAADPVLLLQQLLSLLVSLQCQQPDPPWHKAQQQDDRNQWGHHPVSRTHGHDSSQMDTHHPPRFFDADPDDQPRLLLFALCNLVRHTDDSLRVLLSSLQRSLCNGANDDDDPHSVVVSCCCNDPNVDDDDDDRLVVLQAQLSVLSNVLSCQSNPNDSVSHDDSVVSSVSSVVSVVDDSPHGHDDDPPPPPPDPDPPDDDDDDDYDDDDDDDDDDDPDPPPPPPD

Radius of gyration: 31.86 Å; Cα contacts (8 Å, |Δi|>4): 1099; chains: 2; bounding box: 56×127×109 Å

pLDDT: mean 75.54, std 26.02, range [15.38, 98.31]

Organism: Micromonas pusilla (strain CCMP1545) (NCBI:txid564608)